Protein AF-A0AAV4F5A0-F1 (afdb_monomer_lite)

Structure (mmCIF, N/CA/C/O backbone):
data_AF-A0AAV4F5A0-F1
#
_entry.id   AF-A0AAV4F5A0-F1
#
loop_
_atom_site.group_PDB
_atom_site.id
_atom_site.type_symbol
_atom_site.label_atom_id
_atom_site.label_alt_id
_atom_site.label_comp_id
_atom_site.label_asym_id
_atom_site.label_entity_id
_atom_site.label_seq_id
_atom_site.pdbx_PDB_ins_code
_atom_site.Cartn_x
_atom_site.Cartn_y
_atom_site.Cartn_z
_atom_site.occupancy
_atom_site.B_iso_or_equiv
_atom_site.auth_seq_id
_atom_site.auth_comp_id
_atom_site.auth_asym_id
_atom_site.auth_atom_id
_atom_site.pdbx_PDB_model_num
ATOM 1 N N . MET A 1 1 ? -7.541 24.495 10.224 1.00 76.62 1 MET A N 1
ATOM 2 C CA . MET A 1 1 ? -8.624 24.347 11.228 1.00 76.62 1 MET A CA 1
ATOM 3 C C . MET A 1 1 ? -8.744 22.936 11.834 1.00 76.62 1 MET A C 1
ATOM 5 O O . MET A 1 1 ? -8.525 22.809 13.031 1.00 76.62 1 MET A O 1
ATOM 9 N N . PHE A 1 2 ? -9.014 21.869 11.061 1.00 80.38 2 PHE A N 1
ATOM 10 C CA . PHE A 1 2 ? -9.256 20.510 11.607 1.00 80.38 2 PHE A CA 1
ATOM 11 C C . PHE A 1 2 ? -8.182 19.998 12.586 1.00 80.38 2 PHE A C 1
ATOM 13 O O . PHE A 1 2 ? -8.511 19.535 13.670 1.00 80.38 2 PHE A O 1
ATOM 20 N N . ARG A 1 3 ? -6.887 20.150 12.262 1.00 81.56 3 ARG A N 1
ATOM 21 C CA . ARG A 1 3 ? -5.786 19.740 13.158 1.00 81.56 3 ARG A CA 1
ATOM 22 C C . ARG A 1 3 ? -5.799 20.459 14.515 1.00 81.56 3 ARG A C 1
ATOM 24 O O . ARG A 1 3 ? -5.423 19.855 15.513 1.00 81.56 3 ARG A O 1
ATOM 31 N N . ILE A 1 4 ? -6.214 21.727 14.550 1.00 87.31 4 ILE A N 1
ATOM 32 C CA . ILE A 1 4 ? -6.304 22.524 15.785 1.00 87.31 4 ILE A CA 1
ATOM 33 C C . ILE A 1 4 ? -7.473 22.014 16.628 1.00 87.31 4 ILE A C 1
ATOM 35 O O . ILE A 1 4 ? -7.283 21.688 17.796 1.00 87.31 4 ILE A O 1
ATOM 39 N N . LEU A 1 5 ? -8.646 21.852 16.009 1.00 89.44 5 LEU A N 1
ATOM 40 C CA . LEU A 1 5 ? -9.835 21.327 16.678 1.00 89.44 5 LEU A CA 1
ATOM 41 C C . LEU A 1 5 ? -9.598 19.911 17.215 1.00 89.44 5 LEU A C 1
ATOM 43 O O . LEU A 1 5 ? -9.890 19.637 18.373 1.00 89.44 5 LEU A O 1
ATOM 47 N N . ARG A 1 6 ? -8.947 19.041 16.437 1.00 89.31 6 ARG A N 1
ATOM 48 C CA . ARG A 1 6 ? -8.539 17.714 16.909 1.00 89.31 6 ARG A CA 1
ATOM 49 C C . ARG A 1 6 ? -7.628 17.791 18.135 1.00 89.31 6 ARG A C 1
ATOM 51 O O . ARG A 1 6 ? -7.833 17.035 19.074 1.00 89.31 6 ARG A O 1
ATOM 58 N N . ARG A 1 7 ? -6.624 18.676 18.151 1.00 92.44 7 ARG A N 1
ATOM 59 C CA . ARG A 1 7 ? -5.744 18.841 19.325 1.00 92.44 7 ARG A CA 1
ATOM 60 C C . ARG A 1 7 ? -6.533 19.270 20.561 1.00 92.44 7 ARG A C 1
ATOM 62 O O . ARG A 1 7 ? -6.295 18.712 21.623 1.00 92.44 7 ARG A O 1
ATOM 69 N N . LEU A 1 8 ? -7.474 20.202 20.411 1.00 94.88 8 LEU A N 1
ATOM 70 C CA . LEU A 1 8 ? -8.347 20.637 21.501 1.00 94.88 8 LEU A CA 1
ATOM 71 C C . LEU A 1 8 ? -9.202 19.477 22.032 1.00 94.88 8 LEU A C 1
ATOM 73 O O . LEU A 1 8 ? -9.178 19.205 23.231 1.00 94.88 8 LEU A O 1
ATOM 77 N N . VAL A 1 9 ? -9.885 18.753 21.138 1.00 94.69 9 VAL A N 1
ATOM 78 C CA . VAL A 1 9 ? -10.722 17.602 21.510 1.00 94.69 9 VAL A CA 1
ATOM 79 C C . VAL A 1 9 ? -9.894 16.524 22.204 1.00 94.69 9 VAL A C 1
ATOM 81 O O . VAL A 1 9 ? -10.298 16.045 23.255 1.00 94.69 9 VAL A O 1
ATOM 84 N N . LEU A 1 10 ? -8.700 16.200 21.698 1.00 93.94 10 LEU A N 1
ATOM 85 C CA . LEU A 1 10 ? -7.817 15.215 22.330 1.00 93.94 10 LEU A CA 1
ATOM 86 C C . LEU A 1 10 ? -7.353 15.637 23.729 1.00 93.94 10 LEU A C 1
ATOM 88 O O . LEU A 1 10 ? -7.170 14.776 24.588 1.00 93.94 10 LEU A O 1
ATOM 92 N N . THR A 1 11 ? -7.142 16.931 23.975 1.00 95.56 11 THR A N 1
ATOM 93 C CA . THR A 1 11 ? -6.794 17.433 25.313 1.00 95.56 11 THR A CA 1
ATOM 94 C C . THR A 1 11 ? -7.951 17.234 26.287 1.00 95.56 11 THR A C 1
ATOM 96 O O . THR A 1 11 ? -7.741 16.694 27.373 1.00 95.56 11 THR A O 1
ATOM 99 N N . ILE A 1 12 ? -9.173 17.590 25.880 1.00 96.50 12 ILE A N 1
ATOM 100 C CA . ILE A 1 12 ? -10.384 17.388 26.690 1.00 96.50 12 ILE A CA 1
ATOM 101 C C . ILE A 1 12 ? -10.616 15.893 26.928 1.00 96.50 12 ILE A C 1
ATOM 103 O O . ILE A 1 12 ? -10.792 15.461 28.060 1.00 96.50 12 ILE A O 1
ATOM 107 N N . GLN A 1 13 ? -10.518 15.082 25.878 1.00 95.62 13 GLN A N 1
ATOM 108 C CA . GLN A 1 13 ? -10.699 13.635 25.925 1.00 95.62 13 GLN A CA 1
ATOM 109 C C . GLN A 1 13 ? -9.713 12.959 26.881 1.00 95.62 13 GLN A C 1
ATOM 111 O O . GLN A 1 13 ? -10.121 12.108 27.663 1.00 95.62 13 GLN A O 1
ATOM 116 N N . LYS A 1 14 ? -8.435 13.364 26.885 1.00 95.81 14 LYS A N 1
ATOM 117 C CA . LYS A 1 14 ? -7.447 12.871 27.860 1.00 95.81 14 LYS A CA 1
ATOM 118 C C . LYS A 1 14 ? -7.848 13.187 29.297 1.00 95.81 14 LYS A C 1
ATOM 120 O O . LYS A 1 14 ? -7.719 12.320 30.156 1.00 95.81 14 LYS A O 1
ATOM 125 N N . PHE A 1 15 ? -8.337 14.399 29.551 1.00 97.44 15 PHE A N 1
ATOM 126 C CA . PHE A 1 15 ? -8.830 14.781 30.872 1.00 97.44 15 PHE A CA 1
ATOM 127 C C . PHE A 1 15 ? -10.047 13.934 31.271 1.00 97.44 15 PHE A C 1
ATOM 129 O O . PHE A 1 15 ? -10.030 13.288 32.318 1.00 97.44 15 PHE A O 1
ATOM 136 N N . THR A 1 16 ? -11.053 13.830 30.400 1.00 97.56 16 THR A N 1
ATOM 137 C CA . THR A 1 16 ? -12.245 13.002 30.633 1.00 97.56 16 THR A CA 1
ATOM 138 C C . THR A 1 16 ? -11.884 11.533 30.870 1.00 97.56 16 THR A C 1
ATOM 140 O O . THR A 1 16 ? -12.452 10.890 31.751 1.00 97.56 16 THR A O 1
ATOM 143 N N . TRP A 1 17 ? -10.918 10.984 30.134 1.00 97.81 17 TRP A N 1
ATOM 144 C CA . TRP A 1 17 ? -10.446 9.604 30.297 1.00 97.81 17 TRP A CA 1
ATOM 145 C C . TRP A 1 17 ? -9.642 9.374 31.570 1.00 97.81 17 TRP A C 1
ATOM 147 O O . TRP A 1 17 ? -9.691 8.277 32.127 1.00 97.81 17 TRP A O 1
ATOM 157 N N . ALA A 1 18 ? -8.915 10.384 32.044 1.00 97.38 18 ALA A N 1
ATOM 158 C CA . ALA A 1 18 ? -8.249 10.322 33.337 1.00 97.38 18 ALA A CA 1
ATOM 159 C C . ALA A 1 18 ? -9.276 10.265 34.478 1.00 97.38 18 ALA A C 1
ATOM 161 O O . ALA A 1 18 ? -9.155 9.405 35.347 1.00 97.38 18 ALA A O 1
ATOM 162 N N . VAL A 1 19 ? -10.311 11.113 34.428 1.00 98.00 19 VAL A N 1
ATOM 163 C CA . VAL A 1 19 ? -11.369 11.180 35.454 1.00 98.00 19 VAL A CA 1
ATOM 164 C C . VAL A 1 19 ? -12.262 9.934 35.446 1.00 98.00 19 VAL A C 1
ATOM 166 O O . VAL A 1 19 ? -12.563 9.388 36.500 1.00 98.00 19 VAL A O 1
ATOM 169 N N . SER A 1 20 ? -12.643 9.432 34.269 1.00 97.75 20 SER A N 1
ATOM 170 C CA . SER A 1 20 ? -13.504 8.241 34.128 1.00 97.75 20 SER A CA 1
ATOM 171 C C . SER A 1 20 ? -12.784 6.900 34.334 1.00 97.75 20 SER A C 1
ATOM 173 O O . SER A 1 20 ? -13.405 5.847 34.237 1.00 97.75 20 SER A O 1
ATOM 175 N N . GLY A 1 21 ? -11.468 6.900 34.571 1.00 97.88 21 GLY A N 1
ATOM 176 C CA . GLY A 1 21 ? -10.677 5.676 34.745 1.00 97.88 21 GLY A CA 1
ATOM 177 C C . GLY A 1 21 ? -10.313 4.940 33.446 1.00 97.88 21 GLY A C 1
ATOM 178 O O . GLY A 1 21 ? -9.521 3.998 33.487 1.00 97.88 21 GLY A O 1
ATOM 179 N N . VAL A 1 22 ? -10.788 5.394 32.281 1.00 98.06 22 VAL A N 1
ATOM 180 C CA . VAL A 1 22 ? -10.429 4.835 30.962 1.00 98.06 22 VAL A CA 1
ATOM 181 C C . VAL A 1 22 ? -8.911 4.822 30.763 1.00 98.06 22 VAL A C 1
ATOM 183 O O . VAL A 1 22 ? -8.342 3.818 30.335 1.00 98.06 22 VAL A O 1
ATOM 186 N N . GLU A 1 23 ? -8.221 5.902 31.135 1.00 97.44 23 GLU A N 1
ATOM 187 C CA . GLU A 1 23 ? -6.765 6.005 30.987 1.00 97.44 23 GLU A CA 1
ATOM 188 C C . GLU A 1 23 ? -6.002 5.049 31.922 1.00 97.44 23 GLU A C 1
ATOM 190 O O . GLU A 1 23 ? -4.864 4.676 31.634 1.00 97.44 23 GLU A O 1
ATOM 195 N N . ARG A 1 24 ? -6.603 4.631 33.045 1.00 97.81 24 ARG A N 1
ATOM 196 C CA . ARG A 1 24 ? -6.025 3.597 33.917 1.00 97.81 24 ARG A CA 1
ATOM 197 C C . ARG A 1 24 ? -6.076 2.237 33.223 1.00 97.81 24 ARG A C 1
ATOM 199 O O . ARG A 1 24 ? -5.034 1.605 33.087 1.00 97.81 24 ARG A O 1
ATOM 206 N N . ILE A 1 25 ? -7.238 1.851 32.692 1.00 97.81 25 ILE A N 1
ATOM 207 C CA . ILE A 1 25 ? -7.410 0.574 31.979 1.00 97.81 25 ILE A CA 1
ATOM 208 C C . ILE A 1 25 ? -6.498 0.510 30.746 1.00 97.81 25 ILE A C 1
ATOM 210 O O . ILE A 1 25 ? -5.840 -0.505 30.531 1.00 97.81 25 ILE A O 1
ATOM 214 N N . ARG A 1 26 ? -6.366 1.601 29.975 1.00 97.56 26 ARG A N 1
ATOM 215 C CA . ARG A 1 26 ? -5.425 1.660 28.836 1.00 97.56 26 ARG A CA 1
ATOM 216 C C . ARG A 1 26 ? -3.977 1.418 29.258 1.00 97.56 26 ARG A C 1
ATOM 218 O O . ARG A 1 26 ? -3.262 0.679 28.585 1.00 97.56 26 ARG A O 1
ATOM 225 N N . ARG A 1 27 ? -3.540 2.023 30.367 1.00 97.38 27 ARG A N 1
ATOM 226 C CA . ARG A 1 27 ? -2.187 1.823 30.910 1.00 97.38 27 ARG A CA 1
ATOM 227 C C . ARG A 1 27 ? -1.978 0.393 31.403 1.00 97.38 27 ARG A C 1
ATOM 229 O O . ARG A 1 27 ? -0.936 -0.188 31.111 1.00 97.38 27 ARG A O 1
ATOM 236 N N . ASP A 1 28 ? -2.960 -0.182 32.087 1.00 97.94 28 ASP A N 1
ATOM 237 C CA . ASP A 1 28 ? -2.895 -1.563 32.577 1.00 97.94 28 ASP A CA 1
ATOM 238 C C . ASP A 1 28 ? -2.888 -2.570 31.412 1.00 97.94 28 ASP A C 1
ATOM 240 O O . ASP A 1 28 ? -2.099 -3.516 31.409 1.00 97.94 28 ASP A O 1
ATOM 244 N N . ALA A 1 29 ? -3.678 -2.322 30.364 1.00 97.12 29 ALA A N 1
ATOM 245 C CA . ALA A 1 29 ? -3.657 -3.090 29.121 1.00 97.12 29 ALA A CA 1
ATOM 246 C C . ALA A 1 29 ? -2.312 -2.974 28.382 1.00 97.12 29 ALA A C 1
ATOM 248 O O . ALA A 1 29 ? -1.786 -3.980 27.907 1.00 97.12 29 ALA A O 1
ATOM 249 N N . ALA A 1 30 ? -1.721 -1.775 28.319 1.00 96.62 30 ALA A N 1
ATOM 250 C CA . ALA A 1 30 ? -0.406 -1.559 27.713 1.00 96.62 30 ALA A CA 1
ATOM 251 C C . ALA A 1 30 ? 0.727 -2.273 28.470 1.00 96.62 30 ALA A C 1
ATOM 253 O O . ALA A 1 30 ? 1.704 -2.689 27.853 1.00 96.62 30 ALA A O 1
ATOM 254 N N . ARG A 1 31 ? 0.575 -2.464 29.787 1.00 96.94 31 ARG A N 1
ATOM 255 C CA . ARG A 1 31 ? 1.474 -3.273 30.631 1.00 96.94 31 ARG A CA 1
ATOM 256 C C . ARG A 1 31 ? 1.193 -4.778 30.560 1.00 96.94 31 ARG A C 1
ATOM 258 O O . ARG A 1 31 ? 1.897 -5.549 31.198 1.00 96.94 31 ARG A O 1
ATOM 265 N N . GLY A 1 32 ? 0.159 -5.202 29.830 1.00 94.81 32 GLY A N 1
ATOM 266 C CA . GLY A 1 32 ? -0.244 -6.607 29.726 1.00 94.81 32 GLY A CA 1
ATOM 267 C C . GLY A 1 32 ? -1.042 -7.145 30.920 1.00 94.81 32 GLY A C 1
ATOM 268 O O . GLY A 1 32 ? -1.390 -8.322 30.920 1.00 94.81 32 GLY A O 1
ATOM 269 N N . LEU A 1 33 ? -1.393 -6.308 31.904 1.00 96.69 33 LEU A N 1
ATOM 270 C CA . LEU A 1 33 ? -2.136 -6.722 33.105 1.00 96.69 33 LEU A CA 1
ATOM 271 C C . LEU A 1 33 ? -3.608 -7.049 32.804 1.00 96.69 33 LEU A C 1
ATOM 273 O O . LEU A 1 33 ? -4.234 -7.820 33.523 1.00 96.69 33 LEU A O 1
ATOM 277 N N . GLN A 1 34 ? -4.168 -6.463 31.741 1.00 95.12 34 GLN A N 1
ATOM 278 C CA . GLN A 1 34 ? -5.590 -6.560 31.390 1.00 95.12 34 GLN A CA 1
ATOM 279 C C . GLN A 1 34 ? -5.800 -7.054 29.954 1.00 95.12 34 GLN A C 1
ATOM 281 O O . GLN A 1 34 ? -6.437 -6.392 29.137 1.00 95.12 34 GLN A O 1
ATOM 286 N N . PHE A 1 35 ? -5.277 -8.239 29.619 1.00 96.88 35 PHE A N 1
ATOM 287 C CA . PHE A 1 35 ? -5.412 -8.790 28.261 1.00 96.88 35 PHE A CA 1
ATOM 288 C C . PHE A 1 35 ? -6.877 -8.959 27.821 1.00 96.88 35 PHE A C 1
ATOM 290 O O . PHE A 1 35 ? -7.210 -8.653 26.684 1.00 96.88 35 PHE A O 1
ATOM 297 N N . LYS A 1 36 ? -7.785 -9.378 28.716 1.00 97.31 36 LYS A N 1
ATOM 298 C CA . LYS A 1 36 ? -9.222 -9.538 28.397 1.00 97.31 36 LYS A CA 1
ATOM 299 C C . LYS A 1 36 ? -9.940 -8.215 28.087 1.00 97.31 36 LYS A C 1
ATOM 301 O O . LYS A 1 36 ? -11.058 -8.246 27.587 1.00 97.31 36 LYS A O 1
ATOM 306 N N . GLN A 1 37 ? -9.322 -7.075 28.387 1.00 97.19 37 GLN A N 1
ATOM 307 C CA . GLN A 1 37 ? -9.874 -5.736 28.177 1.00 97.19 37 GLN A CA 1
ATOM 308 C C . GLN A 1 37 ? -8.921 -4.854 27.358 1.00 97.19 37 GLN A C 1
ATOM 310 O O . GLN A 1 37 ? -9.017 -3.631 27.404 1.00 97.19 37 GLN A O 1
ATOM 315 N N . SER A 1 38 ? -7.978 -5.436 26.611 1.00 98.00 38 SER A N 1
ATOM 316 C CA . SER A 1 38 ? -6.958 -4.640 25.924 1.00 98.00 38 SER A CA 1
ATOM 317 C C . SER A 1 38 ? -7.395 -4.072 24.573 1.00 98.00 38 SER A C 1
ATOM 319 O O . SER A 1 38 ? -6.693 -3.217 24.034 1.00 98.00 38 SER A O 1
ATOM 321 N N . ALA A 1 39 ? -8.555 -4.469 24.035 1.00 98.50 39 ALA A N 1
ATOM 322 C CA . ALA A 1 39 ? -9.139 -3.817 22.866 1.00 98.50 39 ALA A CA 1
ATOM 323 C C . ALA A 1 39 ? -10.021 -2.641 23.302 1.00 98.50 39 ALA A C 1
ATOM 325 O O . ALA A 1 39 ? -11.140 -2.822 23.788 1.00 98.50 39 ALA A O 1
ATOM 326 N N . HIS A 1 40 ? -9.524 -1.421 23.121 1.00 98.62 40 HIS A N 1
ATOM 327 C CA . HIS A 1 40 ? -10.267 -0.201 23.426 1.00 98.62 40 HIS A CA 1
ATOM 328 C C . HIS A 1 40 ? -11.100 0.212 22.215 1.00 98.62 40 HIS A C 1
ATOM 330 O O . HIS A 1 40 ? -10.564 0.673 21.208 1.00 98.62 40 HIS A O 1
ATOM 336 N N . VAL A 1 41 ? -12.418 0.051 22.326 1.00 98.62 41 VAL A N 1
ATOM 337 C CA . VAL A 1 41 ? -13.389 0.437 21.300 1.00 98.62 41 VAL A CA 1
ATOM 338 C C . VAL A 1 41 ? -13.794 1.890 21.501 1.00 98.62 41 VAL A C 1
ATOM 340 O O . VAL A 1 41 ? -14.178 2.310 22.599 1.00 98.62 41 VAL A O 1
ATOM 343 N N . GLN A 1 42 ? -13.719 2.652 20.420 1.00 98.50 42 GLN A N 1
ATOM 344 C CA . GLN A 1 42 ? -13.997 4.075 20.386 1.00 98.50 42 GLN A CA 1
ATOM 345 C C . GLN A 1 42 ? -15.007 4.366 19.279 1.00 98.50 42 GLN A C 1
ATOM 347 O O . GLN A 1 42 ? -14.836 3.920 18.146 1.00 98.50 42 GLN A O 1
ATOM 352 N N . GLU A 1 43 ? -16.059 5.105 19.596 1.00 98.19 43 GLU A N 1
ATOM 353 C CA . GLU A 1 43 ? -17.065 5.511 18.618 1.00 98.19 43 GLU A CA 1
ATOM 354 C C . GLU A 1 43 ? -16.560 6.709 17.817 1.00 98.19 43 GLU A C 1
ATOM 356 O O . GLU A 1 43 ? -15.939 7.614 18.377 1.00 98.19 43 GLU A O 1
ATOM 361 N N . ILE A 1 44 ? -16.784 6.715 16.504 1.00 98.00 44 ILE A N 1
ATOM 362 C CA . ILE A 1 44 ? -16.360 7.825 15.648 1.00 98.00 44 ILE A CA 1
ATOM 363 C C . ILE A 1 44 ? -17.400 8.940 15.730 1.00 98.00 44 ILE A C 1
ATOM 365 O O . ILE A 1 44 ? -18.510 8.802 15.229 1.00 98.00 44 ILE A O 1
ATOM 369 N N . PHE A 1 45 ? -17.007 10.073 16.310 1.00 96.69 45 PHE A N 1
ATOM 370 C CA . PHE A 1 45 ? -17.822 11.288 16.339 1.00 96.69 45 PHE A CA 1
ATOM 371 C C . PHE A 1 45 ? -17.649 12.109 15.058 1.00 96.69 45 PHE A C 1
ATOM 373 O O . PHE A 1 45 ? -18.605 12.654 14.514 1.00 96.69 45 PHE A O 1
ATOM 380 N N . TRP A 1 46 ? -16.415 12.194 14.550 1.00 96.44 46 TRP A N 1
ATOM 381 C CA . TRP A 1 46 ? -16.120 12.917 13.317 1.00 96.44 46 TRP A CA 1
ATOM 382 C C . TRP A 1 46 ? -14.945 12.285 12.577 1.00 96.44 46 TRP A C 1
ATOM 384 O O . TRP A 1 46 ? -13.963 11.861 13.185 1.00 96.44 46 TRP A O 1
ATOM 394 N N . LYS A 1 47 ? -15.025 12.242 11.247 1.00 96.25 47 LYS A N 1
ATOM 395 C CA . LYS A 1 47 ? -13.957 11.764 10.370 1.00 96.25 47 LYS A CA 1
ATOM 396 C C . LYS A 1 47 ? -13.579 12.838 9.361 1.00 96.25 47 LYS A C 1
ATOM 398 O O . LYS A 1 47 ? -14.447 13.497 8.794 1.00 96.25 47 LYS A O 1
ATOM 403 N N . ARG A 1 48 ? -12.280 13.003 9.110 1.00 94.81 48 ARG A N 1
ATOM 404 C CA . ARG A 1 48 ? -11.762 13.867 8.041 1.00 94.81 48 ARG A CA 1
ATOM 405 C C . ARG A 1 48 ? -10.386 13.400 7.605 1.00 94.81 48 ARG A C 1
ATOM 407 O O . ARG A 1 48 ? -9.496 13.244 8.433 1.00 94.81 48 ARG A O 1
ATOM 414 N N . LYS A 1 49 ? -10.211 13.259 6.299 1.00 91.50 49 LYS A N 1
ATOM 415 C CA . LYS A 1 49 ? -8.927 12.985 5.666 1.00 91.50 49 LYS A CA 1
ATOM 416 C C . LYS A 1 49 ? -8.414 14.245 4.969 1.00 91.50 49 LYS A C 1
ATOM 418 O O . LYS A 1 49 ? -9.199 15.142 4.664 1.00 91.50 49 LYS A O 1
ATOM 423 N N . PHE A 1 50 ? -7.097 14.368 4.800 1.00 84.12 50 PHE A N 1
ATOM 424 C CA . PHE A 1 50 ? -6.534 15.512 4.070 1.00 84.12 50 PHE A CA 1
ATOM 425 C C . PHE A 1 50 ? -6.774 15.366 2.566 1.00 84.12 50 PHE A C 1
ATOM 427 O O . PHE A 1 50 ? -7.270 16.293 1.939 1.00 84.12 50 PHE A O 1
ATOM 434 N N . LEU A 1 51 ? -6.457 14.185 2.039 1.00 85.94 51 LEU A N 1
ATOM 435 C CA . LEU A 1 51 ? -6.711 13.758 0.670 1.00 85.94 51 LEU A CA 1
ATOM 436 C C . LEU A 1 51 ? -7.225 12.323 0.733 1.00 85.94 51 LEU A C 1
ATOM 438 O O . LEU A 1 51 ? -6.747 11.544 1.564 1.00 85.94 51 LEU A O 1
ATOM 442 N N . ASP A 1 52 ? -8.143 11.946 -0.149 1.00 87.88 52 ASP A N 1
ATOM 443 C CA . ASP A 1 52 ? -8.724 10.599 -0.120 1.00 87.88 52 ASP A CA 1
ATOM 444 C C . ASP A 1 52 ? -7.678 9.506 -0.321 1.00 87.88 52 ASP A C 1
ATOM 446 O O . ASP A 1 52 ? -7.806 8.430 0.261 1.00 87.88 52 ASP A O 1
ATOM 450 N N . HIS A 1 53 ? -6.592 9.804 -1.038 1.00 88.25 53 HIS A N 1
ATOM 451 C CA . HIS A 1 53 ? -5.466 8.899 -1.261 1.00 88.25 53 HIS A CA 1
ATOM 452 C C . HIS A 1 53 ? -4.399 8.917 -0.155 1.00 88.25 53 HIS A C 1
ATOM 454 O O . HIS A 1 53 ? -3.446 8.142 -0.229 1.00 88.25 53 HIS A O 1
ATOM 460 N N . SER A 1 54 ? -4.523 9.765 0.876 1.00 91.62 54 SER A N 1
ATOM 461 C CA . SER A 1 54 ? -3.512 9.815 1.938 1.00 91.62 54 SER A CA 1
ATOM 462 C C . SER A 1 54 ? -3.428 8.477 2.679 1.00 91.62 54 SER A C 1
ATOM 464 O O . SER A 1 54 ? -4.417 7.751 2.796 1.00 91.62 54 SER A O 1
ATOM 466 N N . VAL A 1 55 ? -2.259 8.163 3.226 1.00 95.38 55 VAL A N 1
ATOM 467 C CA . VAL A 1 55 ? -2.083 6.959 4.050 1.00 95.38 55 VAL A CA 1
ATOM 468 C C . VAL A 1 55 ? -2.999 7.035 5.276 1.00 95.38 55 VAL A C 1
ATOM 470 O O . VAL A 1 55 ? -3.238 8.121 5.822 1.00 95.38 55 VAL A O 1
ATOM 473 N N . ALA A 1 56 ? -3.559 5.896 5.674 1.00 96.81 56 ALA A N 1
ATOM 474 C CA . ALA A 1 56 ? -4.361 5.749 6.877 1.00 96.81 56 ALA A CA 1
ATOM 475 C C . ALA A 1 56 ? -3.599 6.244 8.111 1.00 96.81 56 ALA A C 1
ATOM 477 O O . ALA A 1 56 ? -2.454 5.874 8.354 1.00 96.81 56 ALA A O 1
ATOM 478 N N . ASP A 1 57 ? -4.255 7.071 8.919 1.00 96.38 57 ASP A N 1
ATOM 479 C CA . ASP A 1 57 ? -3.674 7.632 10.131 1.00 96.38 57 ASP A CA 1
ATOM 480 C C . ASP A 1 57 ? -4.752 7.740 11.212 1.00 96.38 57 ASP A C 1
ATOM 482 O O . ASP A 1 57 ? -5.932 7.962 10.926 1.00 96.38 57 ASP A O 1
ATOM 486 N N . THR A 1 58 ? -4.354 7.613 12.478 1.00 96.38 58 THR A N 1
ATOM 487 C CA . THR A 1 58 ? -5.271 7.790 13.621 1.00 96.38 58 THR A CA 1
ATOM 488 C C . THR A 1 58 ? -5.870 9.192 13.698 1.00 96.38 58 THR A C 1
ATOM 490 O O . THR A 1 58 ? -6.875 9.415 14.372 1.00 96.38 58 THR A O 1
ATOM 493 N N . SER A 1 59 ? -5.263 10.168 13.024 1.00 95.56 59 SER A N 1
ATOM 494 C CA . SER A 1 59 ? -5.780 11.524 12.898 1.00 95.56 59 SER A CA 1
ATOM 495 C C . SER A 1 59 ? -6.926 11.684 11.922 1.00 95.56 59 SER A C 1
ATOM 497 O O . SER A 1 59 ? -7.564 12.736 11.944 1.00 95.56 59 SER A O 1
ATOM 499 N N . ASN A 1 60 ? -7.264 10.630 11.179 1.00 96.25 60 ASN A N 1
ATOM 500 C CA . ASN A 1 60 ? -8.427 10.618 10.302 1.00 96.25 60 ASN A CA 1
ATOM 501 C C . ASN A 1 60 ? -9.749 10.608 11.090 1.00 96.25 60 ASN A C 1
ATOM 503 O O . ASN A 1 60 ? -10.798 10.905 10.516 1.00 96.25 60 ASN A O 1
ATOM 507 N N . PHE A 1 61 ? -9.699 10.310 12.395 1.00 97.19 61 PHE A N 1
ATOM 508 C CA . PHE A 1 61 ? -10.860 10.208 13.272 1.00 97.19 61 PHE A CA 1
ATOM 509 C C . PHE A 1 61 ? -10.726 11.090 14.523 1.00 97.19 61 PHE A C 1
ATOM 511 O O . PHE A 1 61 ? -9.639 11.298 15.076 1.00 97.19 61 PHE A O 1
ATOM 518 N N . ILE A 1 62 ? -11.871 11.589 14.973 1.00 96.31 62 ILE A N 1
ATOM 519 C CA . ILE A 1 62 ? -12.130 12.114 16.309 1.00 96.31 62 ILE A CA 1
ATOM 520 C C . ILE A 1 62 ? -13.155 11.174 16.932 1.00 96.31 62 ILE A C 1
ATOM 522 O O . ILE A 1 62 ? -14.212 10.923 16.348 1.00 96.31 62 ILE A O 1
ATOM 526 N N . THR A 1 63 ? -12.815 10.637 18.095 1.00 97.62 63 THR A N 1
ATOM 527 C CA . THR A 1 63 ? -13.518 9.506 18.692 1.00 97.62 63 THR A CA 1
ATOM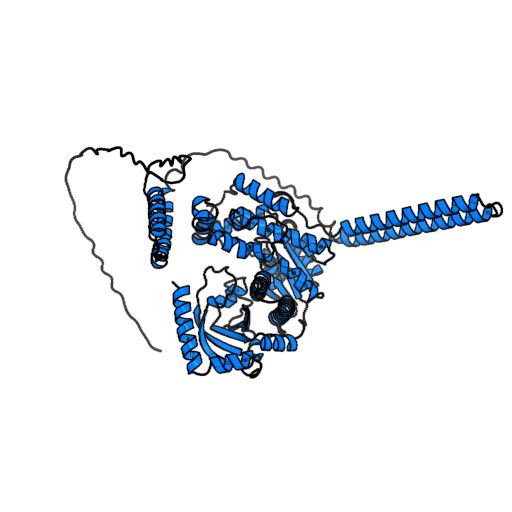 528 C C . THR A 1 63 ? -13.881 9.764 20.149 1.00 97.62 63 THR A C 1
ATOM 530 O O . THR A 1 63 ? -13.266 10.595 20.817 1.00 97.62 63 THR A O 1
ATOM 533 N N . THR A 1 64 ? -14.851 9.017 20.663 1.00 97.44 64 THR A N 1
ATOM 534 C CA . THR A 1 64 ? -15.222 8.971 22.084 1.00 97.44 64 THR A CA 1
ATOM 535 C C . THR A 1 64 ? -15.053 7.549 22.617 1.00 97.44 64 THR A C 1
ATOM 537 O O . THR A 1 64 ? -15.073 6.580 21.861 1.00 97.44 64 THR A O 1
ATOM 540 N N . HIS A 1 65 ? -14.812 7.388 23.923 1.00 98.06 65 HIS A N 1
ATOM 541 C CA . HIS A 1 65 ? -14.719 6.046 24.509 1.00 98.06 65 HIS A CA 1
ATOM 542 C C . HIS A 1 65 ? -16.091 5.366 24.468 1.00 98.06 65 HIS A C 1
ATOM 544 O O . HIS A 1 65 ? -17.073 5.971 24.889 1.00 98.06 65 HIS A O 1
ATOM 550 N N . LYS A 1 66 ? -16.131 4.112 24.002 1.00 98.31 66 LYS A N 1
ATOM 551 C CA . LYS A 1 66 ? -17.346 3.292 23.972 1.00 98.31 66 LYS A CA 1
ATOM 552 C C . LYS A 1 66 ? -17.286 2.157 24.987 1.00 98.31 66 LYS A C 1
ATOM 554 O O . LYS A 1 66 ? -18.172 2.038 25.821 1.00 98.31 66 LYS A O 1
ATOM 559 N N . ALA A 1 67 ? -16.256 1.313 24.900 1.00 98.50 67 ALA A N 1
ATOM 560 C CA . ALA A 1 67 ? -16.058 0.186 25.812 1.00 98.50 67 ALA A CA 1
ATOM 561 C C . ALA A 1 67 ? -14.639 -0.392 25.698 1.00 98.50 67 ALA A C 1
ATOM 563 O O . ALA A 1 67 ? -13.928 -0.145 24.721 1.00 98.50 67 ALA A O 1
ATOM 564 N N . PHE A 1 68 ? -14.256 -1.234 26.657 1.00 98.56 68 PHE A N 1
ATOM 565 C CA . PHE A 1 68 ? -13.164 -2.195 26.489 1.00 98.56 68 PHE A CA 1
ATOM 566 C C . PHE A 1 68 ? -13.740 -3.575 26.177 1.00 98.56 68 PHE A C 1
ATOM 568 O O . PHE A 1 68 ? -14.708 -4.004 26.804 1.00 98.56 68 PHE A O 1
ATOM 575 N N . ARG A 1 69 ? -13.159 -4.268 25.199 1.00 98.50 69 ARG A N 1
ATOM 576 C CA . ARG A 1 69 ? -13.566 -5.612 24.775 1.00 98.50 69 ARG A CA 1
ATOM 577 C C . ARG A 1 69 ? -12.378 -6.581 24.834 1.00 98.50 69 ARG A C 1
ATOM 579 O O . ARG A 1 69 ? -11.222 -6.142 24.834 1.00 98.50 69 ARG A O 1
ATOM 586 N N . PRO A 1 70 ? -12.643 -7.897 24.819 1.00 98.38 70 PRO A N 1
ATOM 587 C CA . PRO A 1 70 ? -11.615 -8.886 24.541 1.00 98.38 70 PRO A CA 1
ATOM 588 C C . PRO A 1 70 ? -10.970 -8.657 23.168 1.00 98.38 70 PRO A C 1
ATOM 590 O O . PRO A 1 70 ? -11.678 -8.311 22.217 1.00 98.38 70 PRO A O 1
ATOM 593 N N . PRO A 1 71 ? -9.656 -8.896 23.016 1.00 98.25 71 PRO A N 1
ATOM 594 C CA . PRO A 1 71 ? -8.961 -8.765 21.738 1.00 98.25 71 PRO A CA 1
ATOM 595 C C . PRO A 1 71 ? -9.541 -9.620 20.617 1.00 98.25 71 PRO A C 1
ATOM 597 O O . PRO A 1 71 ? -9.462 -9.222 19.462 1.00 98.25 71 PRO A O 1
ATOM 600 N N . SER A 1 72 ? -10.205 -10.732 20.945 1.00 97.88 72 SER A N 1
ATOM 601 C CA . SER A 1 72 ? -10.905 -11.579 19.975 1.00 97.88 72 SER A CA 1
ATOM 602 C C . SER A 1 72 ? -11.999 -10.849 19.187 1.00 97.88 72 SER A C 1
ATOM 604 O O . SER A 1 72 ? -12.405 -11.332 18.133 1.00 97.88 72 SER A O 1
ATOM 606 N N . CYS A 1 73 ? -12.442 -9.661 19.620 1.00 98.19 73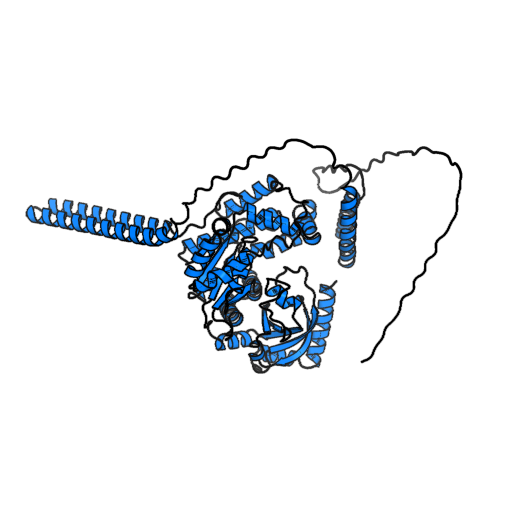 CYS A N 1
ATOM 607 C CA . CYS A 1 73 ? -13.393 -8.860 18.850 1.00 98.19 73 CYS A CA 1
ATOM 608 C C . CYS A 1 73 ? -12.868 -8.454 17.460 1.00 98.19 73 CYS A C 1
ATOM 610 O O . CYS A 1 73 ? -13.679 -8.187 16.574 1.00 98.19 73 CYS A O 1
ATOM 612 N N . ILE A 1 74 ? -11.546 -8.472 17.228 1.00 98.00 74 ILE A N 1
ATOM 613 C CA . ILE A 1 74 ? -10.968 -8.183 15.907 1.00 98.00 74 ILE A CA 1
ATOM 614 C C . ILE A 1 74 ? -11.156 -9.314 14.891 1.00 98.00 74 ILE A C 1
ATOM 616 O O . ILE A 1 74 ? -10.919 -9.096 13.704 1.00 98.00 74 ILE A O 1
ATOM 620 N N . PHE A 1 75 ? -11.566 -10.513 15.318 1.00 97.56 75 PHE A N 1
ATOM 621 C CA . PHE A 1 75 ? -11.826 -11.636 14.410 1.00 97.56 75 PHE A CA 1
ATOM 622 C C . PHE A 1 75 ? -13.157 -11.529 13.682 1.00 97.56 75 PHE A C 1
ATOM 624 O O . PHE A 1 75 ? -13.393 -12.272 12.736 1.00 97.56 75 PHE A O 1
ATOM 631 N N . LYS A 1 76 ? -13.998 -10.562 14.057 1.00 97.00 76 LYS A N 1
ATOM 632 C CA . LYS A 1 76 ? -15.217 -10.288 13.311 1.00 97.00 76 LYS A CA 1
ATOM 633 C C . LYS A 1 76 ? -14.908 -9.948 11.837 1.00 97.00 76 LYS A C 1
ATOM 635 O O . LYS A 1 76 ? -13.892 -9.294 11.558 1.00 97.00 76 LYS A O 1
ATOM 640 N N . PRO A 1 77 ? -15.782 -10.339 10.893 1.00 96.06 77 PRO A N 1
ATOM 641 C CA . PRO A 1 77 ? -15.553 -10.111 9.468 1.00 96.06 77 PRO A CA 1
ATOM 642 C C . PRO A 1 77 ? -15.643 -8.631 9.070 1.00 96.06 77 PRO A C 1
ATOM 644 O O . PRO A 1 77 ? -14.992 -8.211 8.119 1.00 96.06 77 PRO A O 1
ATOM 647 N N . ASN A 1 78 ? -16.400 -7.827 9.820 1.00 97.00 78 ASN A N 1
ATOM 648 C CA . ASN A 1 78 ? -16.552 -6.382 9.628 1.00 97.00 78 ASN A CA 1
ATOM 649 C C . ASN A 1 78 ? -15.461 -5.547 10.334 1.00 97.00 78 ASN A C 1
ATOM 651 O O . ASN A 1 78 ? -15.533 -4.314 10.316 1.00 97.00 78 ASN A O 1
ATOM 655 N N . VAL A 1 79 ? -14.466 -6.194 10.960 1.00 98.00 79 VAL A N 1
ATOM 656 C CA . VAL A 1 79 ? -13.321 -5.537 11.609 1.00 98.00 79 VAL A CA 1
ATOM 657 C C . VAL A 1 79 ? -12.045 -5.805 10.819 1.00 98.00 79 VAL A C 1
ATOM 659 O O . VAL A 1 79 ? -11.673 -6.954 10.573 1.00 98.00 79 VAL A O 1
ATOM 662 N N . SER A 1 80 ? -11.331 -4.742 10.456 1.00 98.19 80 SER A N 1
ATOM 663 C CA . SER A 1 80 ? -10.113 -4.834 9.644 1.00 98.19 80 SER A CA 1
ATOM 664 C C . SER A 1 80 ? -8.992 -3.947 10.187 1.00 98.19 80 SER A C 1
ATOM 666 O O . SER A 1 80 ? -9.246 -2.908 10.799 1.00 98.19 80 SER A O 1
ATOM 668 N N . LEU A 1 81 ? -7.742 -4.380 9.993 1.00 98.62 81 LEU A N 1
ATOM 669 C CA . LEU A 1 81 ? -6.555 -3.642 10.428 1.00 98.62 81 LEU A CA 1
ATOM 670 C C . LEU A 1 81 ? -6.348 -2.419 9.526 1.00 98.62 81 LEU A C 1
ATOM 672 O O . LEU A 1 81 ? -6.209 -2.561 8.313 1.00 98.62 81 LEU A O 1
ATOM 676 N N . TYR A 1 82 ? -6.343 -1.229 10.121 1.00 98.56 82 TYR A N 1
ATOM 677 C CA . TYR A 1 82 ? -6.337 0.050 9.412 1.00 98.56 82 TYR A CA 1
ATOM 678 C C . TYR A 1 82 ? -4.939 0.665 9.341 1.00 98.56 82 TYR A C 1
ATOM 680 O O . TYR A 1 82 ? -4.442 0.950 8.254 1.00 98.56 82 TYR A O 1
ATOM 688 N N . CYS A 1 83 ? -4.279 0.850 10.488 1.00 98.44 83 CYS A N 1
ATOM 689 C CA . CYS A 1 83 ? -2.918 1.380 10.540 1.00 98.44 83 CYS A CA 1
ATOM 690 C C . CYS A 1 83 ? -2.149 0.937 11.792 1.00 98.44 83 CYS A C 1
ATOM 692 O O . CYS A 1 83 ? -2.721 0.402 12.745 1.00 98.44 83 CYS A O 1
ATOM 694 N N . MET A 1 84 ? -0.838 1.184 11.784 1.00 98.38 84 MET A N 1
ATOM 695 C CA . MET A 1 84 ? 0.058 0.948 12.913 1.00 98.38 84 MET A CA 1
ATOM 696 C C . MET A 1 84 ? 0.560 2.271 13.489 1.00 98.38 84 MET A C 1
ATOM 698 O O . MET A 1 84 ? 0.881 3.211 12.762 1.00 98.38 84 MET A O 1
ATOM 702 N N . THR A 1 85 ? 0.668 2.333 14.813 1.00 98.06 85 THR A N 1
ATOM 703 C CA . THR A 1 85 ? 1.367 3.410 15.524 1.00 98.06 85 THR A CA 1
ATOM 704 C C . THR A 1 85 ? 2.544 2.831 16.300 1.00 98.06 85 THR A C 1
ATOM 706 O O . THR A 1 85 ? 2.664 1.618 16.452 1.00 98.06 85 THR A O 1
ATOM 709 N N . ARG A 1 86 ? 3.382 3.696 16.881 1.00 97.75 86 ARG A N 1
ATOM 710 C CA . ARG A 1 86 ? 4.481 3.266 17.758 1.00 97.75 86 ARG A CA 1
ATOM 711 C C . ARG A 1 86 ? 4.023 2.443 18.977 1.00 97.75 86 ARG A C 1
ATOM 713 O O . ARG A 1 86 ? 4.839 1.777 19.593 1.00 97.75 86 ARG A O 1
ATOM 720 N N . ARG A 1 87 ? 2.758 2.546 19.400 1.00 98.06 87 ARG A N 1
ATOM 721 C CA . ARG A 1 87 ? 2.289 1.960 20.674 1.00 98.06 87 ARG A CA 1
ATOM 722 C C . ARG A 1 87 ? 1.107 1.014 20.537 1.00 98.06 87 ARG A C 1
ATOM 724 O O . ARG A 1 87 ? 0.857 0.213 21.437 1.00 98.06 87 ARG A O 1
ATOM 731 N N . GLU A 1 88 ? 0.362 1.132 19.451 1.00 98.31 88 GLU A N 1
ATOM 732 C CA . GLU A 1 88 ? -0.927 0.475 19.283 1.00 98.31 88 GLU A CA 1
ATOM 733 C C . GLU A 1 88 ? -1.132 0.083 17.816 1.00 98.31 88 GLU A C 1
ATOM 735 O O . GLU A 1 88 ? -0.773 0.839 16.904 1.00 98.31 88 GLU A O 1
ATOM 740 N N . ALA A 1 89 ? -1.754 -1.073 17.607 1.00 98.56 89 ALA A N 1
ATOM 741 C CA . ALA A 1 89 ? -2.389 -1.449 16.354 1.00 98.56 89 ALA A CA 1
ATOM 742 C C . ALA A 1 89 ? -3.807 -0.871 16.320 1.00 98.56 89 ALA A C 1
ATOM 744 O O . ALA A 1 89 ? -4.509 -0.860 17.338 1.00 98.56 89 ALA A O 1
ATOM 745 N N . VAL A 1 90 ? -4.228 -0.383 15.157 1.00 98.75 90 VAL A N 1
ATOM 746 C CA . VAL A 1 90 ? -5.497 0.330 14.998 1.00 98.75 90 VAL A CA 1
ATOM 747 C C . VAL A 1 90 ? -6.343 -0.385 13.966 1.00 98.75 90 VAL A C 1
ATOM 749 O O . VAL A 1 90 ? -5.941 -0.542 12.815 1.00 98.75 90 VAL A O 1
ATOM 752 N N . PHE A 1 91 ? -7.534 -0.793 14.378 1.00 98.75 91 PHE A N 1
ATOM 753 C CA . PHE A 1 91 ? -8.535 -1.431 13.539 1.00 98.75 91 PHE A CA 1
ATOM 754 C C . PHE A 1 91 ? -9.730 -0.499 13.368 1.00 98.75 91 PHE A C 1
ATOM 756 O O . PHE A 1 91 ? -9.987 0.368 14.207 1.00 98.75 91 PHE A O 1
ATOM 763 N N . VAL A 1 92 ? -10.488 -0.715 12.302 1.00 98.62 92 VAL A N 1
ATOM 764 C CA . VAL A 1 92 ? -11.805 -0.105 12.124 1.00 98.62 92 VAL A CA 1
ATOM 765 C C . VAL A 1 92 ? -12.873 -1.187 12.098 1.00 98.62 92 VAL A C 1
ATOM 767 O O . VAL A 1 92 ? -12.684 -2.245 11.496 1.00 98.62 92 VAL A O 1
ATOM 770 N N . GLU A 1 93 ? -13.985 -0.918 12.770 1.00 98.44 93 GLU A N 1
ATOM 771 C CA . GLU A 1 93 ? -15.216 -1.702 12.702 1.00 98.44 93 GLU A CA 1
ATOM 772 C C . GLU A 1 93 ? -16.177 -0.975 11.759 1.00 98.44 93 GLU A C 1
ATOM 774 O O . GLU A 1 93 ? -16.410 0.228 11.910 1.00 98.44 93 GLU A O 1
ATOM 779 N N . THR A 1 94 ? -16.709 -1.700 10.782 1.00 97.88 94 THR A N 1
ATOM 780 C CA . THR A 1 94 ? -17.754 -1.243 9.852 1.00 97.88 94 THR A CA 1
ATOM 781 C C . THR A 1 94 ? -19.108 -1.835 10.262 1.00 97.88 94 THR A C 1
ATOM 783 O O . THR A 1 94 ? -19.174 -2.631 11.201 1.00 97.88 94 THR A O 1
ATOM 786 N N . LYS A 1 95 ? -20.213 -1.445 9.618 1.00 97.38 95 LYS A N 1
ATOM 787 C CA . LYS A 1 95 ? -21.513 -2.097 9.867 1.00 97.38 95 LYS A CA 1
ATOM 788 C C . LYS A 1 95 ? -21.456 -3.561 9.414 1.00 97.38 95 LYS A C 1
ATOM 790 O O . LYS A 1 95 ? -20.786 -3.868 8.439 1.00 97.38 95 LYS A O 1
ATOM 795 N N . GLU A 1 96 ? -22.171 -4.459 10.088 1.00 96.12 96 GLU A N 1
ATOM 796 C CA . GLU A 1 96 ? -22.142 -5.899 9.761 1.00 96.12 96 GLU A CA 1
ATOM 797 C C . GLU A 1 96 ? -22.701 -6.218 8.362 1.00 96.12 96 GLU A C 1
ATOM 799 O O . GLU A 1 96 ? -22.300 -7.206 7.756 1.00 96.12 96 GLU A O 1
ATOM 804 N N . SER A 1 97 ? -23.564 -5.351 7.821 1.00 95.31 97 SER A N 1
ATOM 805 C CA . SER A 1 97 ? -24.082 -5.437 6.450 1.00 95.31 97 SER A CA 1
ATOM 806 C C . SER A 1 97 ? -23.071 -5.030 5.371 1.00 95.31 97 SER A C 1
ATOM 808 O O . SER A 1 97 ? -23.320 -5.250 4.191 1.00 95.31 97 SER A O 1
ATOM 810 N N . GLU A 1 98 ? -21.961 -4.394 5.750 1.00 94.75 98 GLU A N 1
ATOM 811 C CA . GLU A 1 98 ? -20.978 -3.836 4.823 1.00 94.75 98 GLU A CA 1
ATOM 812 C C . GLU A 1 98 ? -19.782 -4.779 4.685 1.00 94.75 98 GLU A C 1
ATOM 814 O O . GLU A 1 98 ? -19.191 -5.221 5.674 1.00 94.75 98 GLU A O 1
ATOM 819 N N . ASN A 1 99 ? -19.366 -5.049 3.449 1.00 93.38 99 ASN A N 1
ATOM 820 C CA . ASN A 1 99 ? -18.133 -5.779 3.191 1.00 93.38 99 ASN A CA 1
ATOM 821 C C . ASN A 1 99 ? -17.000 -4.796 2.880 1.00 93.38 99 ASN A C 1
ATOM 823 O O . ASN A 1 99 ? -16.858 -4.324 1.755 1.00 93.38 99 ASN A O 1
ATOM 827 N N . VAL A 1 100 ? -16.137 -4.535 3.865 1.00 94.12 100 VAL A N 1
ATOM 828 C CA . VAL A 1 100 ? -14.992 -3.620 3.701 1.00 94.12 100 VAL A CA 1
ATOM 829 C C . VAL A 1 100 ? -14.024 -4.046 2.581 1.00 94.12 100 VAL A C 1
ATOM 831 O O . VAL A 1 100 ? -13.327 -3.205 2.010 1.00 94.12 100 VAL A O 1
ATOM 834 N N . TYR A 1 101 ? -14.004 -5.337 2.236 1.00 93.69 101 TYR A N 1
ATOM 835 C CA . TYR A 1 101 ? -13.151 -5.916 1.195 1.00 93.69 101 TYR A CA 1
ATOM 836 C C . TYR A 1 101 ? -13.800 -5.905 -0.198 1.00 93.69 101 TYR A C 1
ATOM 838 O O . TYR A 1 101 ? -13.112 -6.111 -1.195 1.00 93.69 101 TYR A O 1
ATOM 846 N N . ARG A 1 102 ? -15.115 -5.665 -0.284 1.00 87.38 102 ARG A N 1
ATOM 847 C CA . ARG A 1 102 ? -15.881 -5.579 -1.536 1.00 87.38 102 ARG A CA 1
ATOM 848 C C . ARG A 1 102 ? -16.853 -4.404 -1.450 1.00 87.38 102 ARG A C 1
ATOM 850 O O . ARG A 1 102 ? -18.020 -4.594 -1.122 1.00 87.38 102 ARG A O 1
ATOM 857 N N . SER A 1 103 ? -16.368 -3.198 -1.738 1.00 77.69 103 SER A N 1
ATOM 858 C CA . SER A 1 103 ? -17.231 -2.021 -1.870 1.00 77.69 103 SER A CA 1
ATOM 859 C C . SER A 1 103 ? -17.514 -1.732 -3.337 1.00 77.69 103 SER A C 1
ATOM 861 O O . SER A 1 103 ? -16.629 -1.854 -4.181 1.00 77.69 103 SER A O 1
ATOM 863 N N . GLN A 1 104 ? -18.742 -1.303 -3.623 1.00 76.44 104 GLN A N 1
ATOM 864 C CA . GLN A 1 104 ? -19.114 -0.755 -4.929 1.00 76.44 104 GLN A CA 1
ATOM 865 C C . GLN A 1 104 ? -18.467 0.618 -5.172 1.00 76.44 104 GLN A C 1
ATOM 867 O O . GLN A 1 104 ? -18.272 1.011 -6.317 1.00 76.44 104 GLN A O 1
ATOM 872 N N . ASN A 1 105 ? -18.110 1.334 -4.098 1.00 74.44 105 ASN A N 1
ATOM 873 C CA . ASN A 1 105 ? -17.733 2.746 -4.163 1.00 74.44 105 ASN A CA 1
ATOM 874 C C . ASN A 1 105 ? -16.220 2.975 -4.264 1.00 74.44 105 ASN A C 1
ATOM 876 O O . ASN A 1 105 ? -15.794 4.031 -4.723 1.00 74.44 105 ASN A O 1
ATOM 880 N N . SER A 1 106 ? -15.391 2.027 -3.815 1.00 83.56 106 SER A N 1
ATOM 881 C CA . SER A 1 106 ? -13.939 2.133 -3.954 1.00 83.56 106 SER A CA 1
ATOM 882 C C . SER A 1 106 ? -13.244 0.778 -4.039 1.00 83.56 106 SER A C 1
ATOM 884 O O . SER A 1 106 ? -13.579 -0.195 -3.357 1.00 83.56 106 SER A O 1
ATOM 886 N N . TRP A 1 107 ? -12.206 0.762 -4.872 1.00 88.19 107 TRP A N 1
ATOM 887 C CA . TRP A 1 107 ? -11.334 -0.379 -5.123 1.00 88.19 107 TRP A CA 1
ATOM 888 C C . TRP A 1 107 ? -10.188 -0.505 -4.123 1.00 88.19 107 TRP A C 1
ATOM 890 O O . TRP A 1 107 ? -9.425 -1.463 -4.205 1.00 88.19 107 TRP A O 1
ATOM 900 N N . PHE A 1 108 ? -10.033 0.443 -3.196 1.00 94.69 108 PHE A N 1
ATOM 901 C CA . PHE A 1 108 ? -8.925 0.452 -2.247 1.00 94.69 108 PHE A CA 1
ATOM 902 C C . PHE A 1 108 ? -9.406 0.190 -0.821 1.00 94.69 108 PHE A C 1
ATOM 904 O O . PHE A 1 108 ? -10.303 0.868 -0.312 1.00 94.69 108 PHE A O 1
ATOM 911 N N . LEU A 1 109 ? -8.754 -0.752 -0.133 1.00 96.56 109 LEU A N 1
ATOM 912 C CA . LEU A 1 109 ? -9.155 -1.194 1.200 1.00 96.56 109 LEU A CA 1
ATOM 913 C C . LEU A 1 109 ? -9.153 -0.032 2.191 1.00 96.56 109 LEU A C 1
ATOM 915 O O . LEU A 1 109 ? -10.123 0.160 2.914 1.00 96.56 109 LEU A O 1
ATOM 919 N N . TYR A 1 110 ? -8.099 0.784 2.186 1.00 96.06 110 TYR A N 1
ATOM 920 C CA . TYR A 1 110 ? -7.962 1.907 3.114 1.00 96.06 110 TYR A CA 1
ATOM 921 C C . TYR A 1 110 ? -9.039 2.992 2.925 1.00 96.06 110 TYR A C 1
ATOM 923 O O . TYR A 1 110 ? -9.396 3.681 3.885 1.00 96.06 110 TYR A O 1
ATOM 931 N N . GLN A 1 111 ? -9.572 3.156 1.707 1.00 95.69 111 GLN A N 1
ATOM 932 C CA . GLN A 1 111 ? -10.687 4.069 1.444 1.00 95.69 111 GLN A CA 1
ATOM 933 C C . GLN A 1 111 ? -11.983 3.476 1.989 1.00 95.69 111 GLN A C 1
ATOM 935 O O . GLN A 1 111 ? -12.671 4.144 2.759 1.00 95.69 111 GLN A O 1
ATOM 940 N N . ASN A 1 112 ? -12.268 2.206 1.692 1.00 96.38 112 ASN A N 1
ATOM 941 C CA . ASN A 1 112 ? -13.445 1.510 2.220 1.00 96.38 112 ASN A CA 1
ATOM 942 C C . ASN A 1 112 ? -13.455 1.500 3.750 1.00 96.38 112 ASN A C 1
ATOM 944 O O . ASN A 1 112 ? -14.457 1.839 4.378 1.00 96.38 112 ASN A O 1
ATOM 948 N N . GLN A 1 113 ? -12.305 1.205 4.352 1.00 97.50 113 GLN A N 1
ATOM 949 C CA . GLN A 1 113 ? -12.090 1.296 5.788 1.00 97.50 113 GLN A CA 1
ATOM 950 C C . GLN A 1 113 ? -12.455 2.682 6.323 1.00 97.50 113 GLN A C 1
ATOM 952 O O . GLN A 1 113 ? -13.228 2.782 7.267 1.00 97.50 113 GLN A O 1
ATOM 957 N N . TYR A 1 114 ? -11.955 3.758 5.715 1.00 97.50 114 TYR A N 1
ATOM 958 C CA . TYR A 1 114 ? -12.251 5.122 6.153 1.00 97.50 114 TYR A CA 1
ATOM 959 C C . TYR A 1 114 ? -13.730 5.517 5.969 1.00 97.50 114 TYR A C 1
ATOM 961 O O . TYR A 1 114 ? -14.340 6.097 6.875 1.00 97.50 114 TYR A O 1
ATOM 969 N N . HIS A 1 115 ? -14.325 5.212 4.813 1.00 96.50 115 HIS A N 1
ATOM 970 C CA . HIS A 1 115 ? -15.690 5.627 4.489 1.00 96.50 115 HIS A CA 1
ATOM 971 C C . HIS A 1 115 ? -16.743 4.858 5.291 1.00 96.50 115 HIS A C 1
ATOM 973 O O . HIS A 1 115 ? -17.696 5.487 5.756 1.00 96.50 115 HIS A O 1
ATOM 979 N N . HIS A 1 116 ? -16.553 3.560 5.530 1.00 96.94 116 HIS A N 1
ATOM 980 C CA . HIS A 1 116 ? -17.534 2.717 6.223 1.00 96.94 116 HIS A CA 1
ATOM 981 C C . HIS A 1 116 ? -17.260 2.540 7.728 1.00 96.94 116 HIS A C 1
ATOM 983 O O . HIS A 1 116 ? -18.065 1.910 8.417 1.00 96.94 116 HIS A O 1
ATOM 989 N N . ALA A 1 117 ? -16.158 3.083 8.265 1.00 98.00 117 ALA A N 1
ATOM 990 C CA . ALA A 1 117 ? -15.850 2.977 9.691 1.00 98.00 117 ALA A CA 1
ATOM 991 C C . ALA A 1 117 ? -16.929 3.631 10.568 1.00 98.00 117 ALA A C 1
ATOM 993 O O . ALA A 1 117 ? -17.283 4.800 10.380 1.00 98.00 117 ALA A O 1
ATOM 994 N N . VAL A 1 118 ? -17.386 2.877 11.571 1.00 98.31 118 VAL A N 1
ATOM 995 C CA . VAL A 1 118 ? -18.291 3.331 12.639 1.00 98.31 118 VAL A CA 1
ATOM 996 C C . VAL A 1 118 ? -17.596 3.376 14.000 1.00 98.31 118 VAL A C 1
ATOM 998 O O . VAL A 1 118 ? -17.827 4.301 14.776 1.00 98.31 118 VAL A O 1
ATOM 1001 N N . ASN A 1 119 ? -16.687 2.433 14.272 1.00 98.62 119 ASN A N 1
ATOM 1002 C CA . ASN A 1 119 ? -15.848 2.449 15.469 1.00 98.62 119 ASN A CA 1
ATOM 1003 C C . ASN A 1 119 ? -14.368 2.295 15.089 1.00 98.62 119 ASN A C 1
ATOM 1005 O O . ASN A 1 119 ? -14.022 1.643 14.103 1.00 98.62 119 ASN A O 1
ATOM 1009 N N . VAL A 1 120 ? -13.493 2.860 15.915 1.00 98.56 120 VAL A N 1
ATOM 1010 C CA . VAL A 1 120 ? -12.051 2.598 15.913 1.00 98.56 120 VAL A CA 1
ATOM 1011 C C . VAL A 1 120 ? -11.737 1.693 17.095 1.00 98.56 120 VAL A C 1
ATOM 1013 O O . VAL A 1 120 ? -12.194 1.944 18.208 1.00 98.56 120 VAL A O 1
ATOM 1016 N N . ILE A 1 121 ? -10.941 0.654 16.875 1.00 98.75 121 ILE A N 1
ATOM 1017 C CA . ILE A 1 121 ? -10.474 -0.239 17.934 1.00 98.75 121 ILE A CA 1
ATOM 1018 C C . ILE A 1 121 ? -8.959 -0.095 18.025 1.00 98.75 121 ILE A C 1
ATOM 1020 O O . ILE A 1 121 ? -8.241 -0.410 17.079 1.00 98.75 121 ILE A O 1
ATOM 1024 N N . THR A 1 122 ? -8.464 0.384 19.161 1.00 98.62 122 THR A N 1
ATOM 1025 C CA . THR A 1 122 ? -7.024 0.493 19.431 1.00 98.62 122 THR A CA 1
ATOM 1026 C C . THR A 1 122 ? -6.586 -0.626 20.363 1.00 98.62 122 THR A C 1
ATOM 1028 O O . THR A 1 122 ? -7.233 -0.869 21.385 1.00 98.62 122 THR A O 1
ATOM 1031 N N . MET A 1 123 ? -5.485 -1.294 20.028 1.00 98.44 123 MET A N 1
ATOM 1032 C CA . MET A 1 123 ? -4.950 -2.427 20.781 1.00 98.44 123 MET A CA 1
ATOM 1033 C C . MET A 1 123 ? -3.450 -2.234 21.046 1.00 98.44 123 MET A C 1
ATOM 1035 O O . MET A 1 123 ? -2.705 -2.027 20.087 1.00 98.44 123 MET A O 1
ATOM 1039 N N . PRO A 1 124 ? -2.967 -2.330 22.299 1.00 98.44 124 PRO A N 1
ATOM 1040 C CA . PRO A 1 124 ? -1.537 -2.263 22.597 1.00 98.44 124 PRO A CA 1
ATOM 1041 C C . PRO A 1 124 ? -0.733 -3.342 21.863 1.00 98.44 124 PRO A C 1
ATOM 1043 O O . PRO A 1 124 ? -1.196 -4.482 21.749 1.00 98.44 124 PRO A O 1
ATOM 1046 N N . LEU A 1 125 ? 0.492 -3.014 21.431 1.00 98.25 125 LEU A N 1
ATOM 1047 C CA . LEU A 1 125 ? 1.321 -3.926 20.624 1.00 98.25 125 LEU A CA 1
ATOM 1048 C C . LEU A 1 125 ? 1.561 -5.289 21.291 1.00 98.25 125 LEU A C 1
ATOM 1050 O O . LEU A 1 125 ? 1.520 -6.307 20.612 1.00 98.25 125 LEU A O 1
ATOM 1054 N N . ALA A 1 126 ? 1.711 -5.346 22.618 1.00 97.56 126 ALA A N 1
ATOM 1055 C CA . ALA A 1 126 ? 1.861 -6.615 23.338 1.00 97.56 126 ALA A CA 1
ATOM 1056 C C . ALA A 1 126 ? 0.650 -7.552 23.147 1.00 97.56 126 ALA A C 1
ATOM 1058 O O . ALA A 1 126 ? 0.807 -8.747 22.901 1.00 97.56 126 ALA A O 1
ATOM 1059 N N . SER A 1 127 ? -0.571 -7.006 23.211 1.00 98.31 127 SER A N 1
ATOM 1060 C CA . SER A 1 127 ? -1.794 -7.785 22.972 1.00 98.31 127 SER A CA 1
ATOM 1061 C C . SER A 1 127 ? -1.954 -8.149 21.499 1.00 98.31 127 SER A C 1
ATOM 1063 O O . SER A 1 127 ? -2.360 -9.266 21.188 1.00 98.31 127 SER A O 1
ATOM 1065 N N . PHE A 1 128 ? -1.585 -7.230 20.606 1.00 98.50 128 PHE A N 1
ATOM 1066 C CA . PHE A 1 128 ? -1.584 -7.453 19.164 1.00 98.50 128 PHE A CA 1
ATOM 1067 C C . PHE A 1 128 ? -0.645 -8.597 18.760 1.00 98.50 128 PHE A C 1
ATOM 1069 O O . PHE A 1 128 ? -1.067 -9.496 18.038 1.00 98.50 128 PHE A O 1
ATOM 1076 N N . HIS A 1 129 ? 0.590 -8.621 19.273 1.00 98.31 129 HIS A N 1
ATOM 1077 C CA . HIS A 1 129 ? 1.541 -9.707 19.031 1.00 98.31 129 HIS A CA 1
ATOM 1078 C C . HIS A 1 129 ? 1.028 -11.046 19.536 1.00 98.31 129 HIS A C 1
ATOM 1080 O O . HIS A 1 129 ? 1.126 -12.033 18.811 1.00 98.31 129 HIS A O 1
ATOM 1086 N N . LYS A 1 130 ? 0.461 -11.078 20.748 1.00 98.12 130 LYS A N 1
ATOM 1087 C CA . LYS A 1 130 ? -0.115 -12.302 21.308 1.00 98.12 130 LYS A CA 1
ATOM 1088 C C . LYS A 1 130 ? -1.220 -12.849 20.403 1.00 98.12 130 LYS A C 1
ATOM 1090 O O . LYS A 1 130 ? -1.130 -13.987 19.967 1.00 98.12 130 LYS A O 1
ATOM 1095 N N . ILE A 1 131 ? -2.182 -12.011 20.022 1.00 98.38 131 ILE A N 1
ATOM 1096 C CA . ILE A 1 131 ? -3.275 -12.420 19.133 1.00 98.38 131 ILE A CA 1
ATOM 1097 C C . ILE A 1 131 ? -2.768 -12.839 17.749 1.00 98.38 131 ILE A C 1
ATOM 1099 O O . ILE A 1 131 ? -3.217 -13.844 17.210 1.00 98.38 131 ILE A O 1
ATOM 1103 N N . ALA A 1 132 ? -1.804 -12.121 17.176 1.00 98.44 132 ALA A N 1
ATOM 1104 C CA . ALA A 1 132 ? -1.204 -12.513 15.906 1.00 98.44 132 ALA A CA 1
ATOM 1105 C C . ALA A 1 132 ? -0.419 -13.832 16.003 1.00 98.44 132 ALA A C 1
ATOM 1107 O O . ALA A 1 132 ? -0.334 -14.568 15.023 1.00 98.44 132 ALA A O 1
ATOM 1108 N N . SER A 1 133 ? 0.176 -14.128 17.160 1.00 98.31 133 SER A N 1
ATOM 1109 C CA . SER A 1 133 ? 0.825 -15.410 17.431 1.00 98.31 133 SER A CA 1
ATOM 1110 C C . SER A 1 133 ? -0.200 -16.538 17.525 1.00 98.31 133 SER A C 1
ATOM 1112 O O . SER A 1 133 ? 0.014 -17.579 16.914 1.00 98.31 133 SER A O 1
ATOM 1114 N N . ASP A 1 134 ? -1.320 -16.307 18.217 1.00 97.88 134 ASP A N 1
ATOM 1115 C CA . ASP A 1 134 ? -2.416 -17.275 18.367 1.00 97.88 134 ASP A CA 1
ATOM 1116 C C . ASP A 1 134 ? -3.059 -17.622 17.009 1.00 97.88 134 ASP A C 1
ATOM 1118 O O . ASP A 1 134 ? -3.444 -18.765 16.769 1.00 97.88 134 ASP A O 1
ATOM 1122 N N . VAL A 1 135 ? -3.136 -16.651 16.091 1.00 98.00 135 VAL A N 1
ATOM 1123 C CA . VAL A 1 135 ? -3.588 -16.869 14.704 1.00 98.00 135 VAL A CA 1
ATOM 1124 C C . VAL A 1 135 ? -2.636 -17.773 13.919 1.00 98.00 135 VAL A C 1
ATOM 1126 O O . VAL A 1 135 ? -3.080 -18.582 13.102 1.00 98.00 135 VAL A O 1
ATOM 1129 N N . GLY A 1 136 ? -1.331 -17.642 14.164 1.00 98.06 136 GLY A N 1
ATOM 1130 C CA . GLY A 1 136 ? -0.294 -18.341 13.415 1.00 98.06 136 GLY A CA 1
ATOM 1131 C C . GLY A 1 136 ? -0.112 -17.805 11.992 1.00 98.06 136 GLY A C 1
ATOM 1132 O O . GLY A 1 136 ? -0.561 -16.715 11.641 1.00 98.06 136 GLY A O 1
ATOM 1133 N N . ASN A 1 137 ? 0.614 -18.558 11.166 1.00 98.19 137 ASN A N 1
ATOM 1134 C CA . ASN A 1 137 ? 0.820 -18.195 9.763 1.00 98.19 137 ASN A CA 1
ATOM 1135 C C . ASN A 1 137 ? -0.469 -18.404 8.944 1.00 98.19 137 ASN A C 1
ATOM 1137 O O . ASN A 1 137 ? -1.265 -19.282 9.292 1.00 98.19 137 ASN A O 1
ATOM 1141 N N . PRO A 1 138 ? -0.673 -17.646 7.848 1.00 97.88 138 PRO A N 1
ATOM 1142 C CA . PRO A 1 138 ? -1.837 -17.828 6.984 1.00 97.88 138 PRO A CA 1
ATOM 1143 C C . PRO A 1 138 ? -1.965 -19.280 6.510 1.00 97.88 138 PRO A C 1
ATOM 1145 O O . PRO A 1 138 ? -0.990 -19.880 6.057 1.00 97.88 138 PRO A O 1
ATOM 1148 N N . ARG A 1 139 ? -3.169 -19.847 6.653 1.00 97.19 139 ARG A N 1
ATOM 1149 C CA . ARG A 1 139 ? -3.463 -21.257 6.328 1.00 97.19 139 ARG A CA 1
ATOM 1150 C C . ARG A 1 139 ? -3.758 -21.489 4.847 1.00 97.19 139 ARG A C 1
ATOM 1152 O O . ARG A 1 139 ? -3.715 -22.623 4.388 1.00 97.19 139 ARG A O 1
ATOM 1159 N N . VAL A 1 140 ? -4.058 -20.416 4.126 1.00 97.62 140 VAL A N 1
ATOM 1160 C CA . VAL A 1 140 ? -4.362 -20.414 2.696 1.00 97.62 140 VAL A CA 1
ATOM 1161 C C . VAL A 1 140 ? -3.194 -19.823 1.904 1.00 97.62 140 VAL A C 1
ATOM 1163 O O . VAL A 1 140 ? -2.428 -19.029 2.462 1.00 97.62 140 VAL A O 1
ATOM 1166 N N . PRO A 1 141 ? -3.038 -20.167 0.613 1.00 98.25 141 PRO A N 1
ATOM 1167 C CA . PRO A 1 141 ? -2.031 -19.552 -0.239 1.00 98.25 141 PRO A CA 1
ATOM 1168 C C . PRO A 1 141 ? -2.181 -18.029 -0.283 1.00 98.25 141 PRO A C 1
ATOM 1170 O O . PRO A 1 141 ? -3.277 -17.505 -0.500 1.00 98.25 141 PRO A O 1
ATOM 1173 N N . VAL A 1 142 ? -1.064 -17.322 -0.106 1.00 98.56 142 VAL A N 1
ATOM 1174 C CA . VAL A 1 142 ? -1.008 -15.860 -0.192 1.00 98.56 142 VAL A CA 1
ATOM 1175 C C . VAL A 1 142 ? -0.145 -15.461 -1.379 1.00 98.56 142 VAL A C 1
ATOM 1177 O O . VAL A 1 142 ? 1.012 -15.872 -1.497 1.00 98.56 142 VAL A O 1
ATOM 1180 N N . THR A 1 143 ? -0.712 -14.632 -2.246 1.00 98.62 143 THR A N 1
ATOM 1181 C CA . THR A 1 143 ? 0.014 -13.940 -3.307 1.00 98.62 143 THR A CA 1
ATOM 1182 C C . THR A 1 143 ? 0.235 -12.495 -2.879 1.00 98.62 143 THR A C 1
ATOM 1184 O O . THR A 1 143 ? -0.718 -11.779 -2.575 1.00 98.62 143 THR A O 1
ATOM 1187 N N . TRP A 1 144 ? 1.488 -12.059 -2.857 1.00 98.62 144 TRP A N 1
ATOM 1188 C CA . TRP A 1 144 ? 1.904 -10.709 -2.509 1.00 98.62 144 TRP A CA 1
ATOM 1189 C C . TRP A 1 144 ? 2.388 -9.976 -3.756 1.00 98.62 144 TRP A C 1
ATOM 1191 O O . TRP A 1 144 ? 3.372 -10.375 -4.375 1.00 98.62 144 TRP A O 1
ATOM 1201 N N . MET A 1 145 ? 1.712 -8.892 -4.122 1.00 98.38 145 MET A N 1
ATOM 1202 C CA . MET A 1 145 ? 2.017 -8.109 -5.312 1.00 98.38 145 MET A CA 1
ATOM 1203 C C . MET A 1 145 ? 2.486 -6.701 -4.942 1.00 98.38 145 MET A C 1
ATOM 1205 O O . MET A 1 145 ? 1.709 -5.889 -4.432 1.00 98.38 145 MET A O 1
ATOM 1209 N N . GLY A 1 146 ? 3.748 -6.402 -5.250 1.00 98.19 146 GLY A N 1
ATOM 1210 C CA . GLY A 1 146 ? 4.255 -5.034 -5.351 1.00 98.19 146 GLY A CA 1
ATOM 1211 C C . GLY A 1 146 ? 3.939 -4.427 -6.719 1.00 98.19 146 GLY A C 1
ATOM 1212 O O . GLY A 1 146 ? 3.597 -5.137 -7.667 1.00 98.19 146 GLY A O 1
ATOM 1213 N N . CYS A 1 147 ? 4.051 -3.108 -6.856 1.00 98.19 147 CYS A N 1
ATOM 1214 C CA . CYS A 1 147 ? 3.853 -2.472 -8.155 1.00 98.19 147 CYS A CA 1
ATOM 1215 C C . CYS A 1 147 ? 4.491 -1.086 -8.256 1.00 98.19 147 CYS A C 1
ATOM 1217 O O . CYS A 1 147 ? 4.654 -0.416 -7.241 1.00 98.19 147 CYS A O 1
ATOM 1219 N N . THR A 1 148 ? 4.740 -0.588 -9.466 1.00 97.88 148 THR A N 1
ATOM 1220 C CA . THR A 1 148 ? 4.939 0.858 -9.676 1.00 97.88 148 THR A CA 1
ATOM 1221 C C . THR A 1 148 ? 3.597 1.591 -9.750 1.00 97.88 148 THR A C 1
ATOM 1223 O O . THR A 1 148 ? 2.529 0.981 -9.880 1.00 97.88 148 THR A O 1
ATOM 1226 N N . MET A 1 149 ? 3.617 2.920 -9.652 1.00 94.88 149 MET A N 1
ATOM 1227 C CA . MET A 1 149 ? 2.406 3.724 -9.798 1.00 94.88 149 MET A CA 1
ATOM 1228 C C . MET A 1 149 ? 1.900 3.699 -11.256 1.00 94.88 149 MET A C 1
ATOM 1230 O O . MET A 1 149 ? 2.688 3.747 -12.201 1.00 94.88 149 MET A O 1
ATOM 1234 N N . ARG A 1 150 ? 0.571 3.603 -11.429 1.00 94.69 150 ARG A N 1
ATOM 1235 C CA . ARG A 1 150 ? -0.123 3.528 -12.738 1.00 94.69 150 ARG A CA 1
ATOM 1236 C C . ARG A 1 150 ? 0.334 2.374 -13.648 1.00 94.69 150 ARG A C 1
ATOM 1238 O O . ARG A 1 150 ? 0.322 2.493 -14.869 1.00 94.69 150 ARG A O 1
ATOM 1245 N N . SER A 1 151 ? 0.686 1.245 -13.041 1.00 96.44 151 SER A N 1
ATOM 1246 C CA . SER A 1 151 ? 1.135 0.023 -13.722 1.00 96.44 151 SER A CA 1
ATOM 1247 C C . SER A 1 151 ? 0.024 -0.948 -14.128 1.00 96.44 151 SER A C 1
ATOM 1249 O O . SER A 1 151 ? 0.330 -2.008 -14.643 1.00 96.44 151 SER A O 1
ATOM 1251 N N . GLY A 1 152 ? -1.250 -0.644 -13.859 1.00 95.12 152 GLY A N 1
ATOM 1252 C CA . GLY A 1 152 ? -2.359 -1.586 -14.087 1.00 95.12 152 GLY A CA 1
ATOM 1253 C C . GLY A 1 152 ? -2.623 -2.564 -12.933 1.00 95.12 152 GLY A C 1
ATOM 1254 O O . GLY A 1 152 ? -3.474 -3.438 -13.048 1.00 95.12 152 GLY A O 1
ATOM 1255 N N . SER A 1 153 ? -1.975 -2.399 -11.777 1.00 95.88 153 SER A N 1
ATOM 1256 C CA . SER A 1 153 ? -2.184 -3.281 -10.612 1.00 95.88 153 SER A CA 1
ATOM 1257 C C . SER A 1 153 ? -3.624 -3.296 -10.072 1.00 95.88 153 SER A C 1
ATOM 1259 O O . SER A 1 153 ? -4.054 -4.294 -9.486 1.00 95.88 153 SER A O 1
ATOM 1261 N N . THR A 1 154 ? -4.391 -2.220 -10.285 1.00 94.75 154 THR A N 1
ATOM 1262 C CA . THR A 1 154 ? -5.833 -2.179 -9.988 1.00 94.75 154 THR A CA 1
ATOM 1263 C C . THR A 1 154 ? -6.612 -3.166 -10.857 1.00 94.75 154 THR A C 1
ATOM 1265 O O . THR A 1 154 ? -7.456 -3.881 -10.326 1.00 94.75 154 THR A O 1
ATOM 1268 N N . LEU A 1 155 ? -6.282 -3.267 -12.149 1.00 95.06 155 LEU A N 1
ATOM 1269 C CA . LEU A 1 155 ? -6.918 -4.204 -13.078 1.00 95.06 155 LEU A CA 1
ATOM 1270 C C . LEU A 1 155 ? -6.666 -5.656 -12.647 1.00 95.06 155 LEU A C 1
ATOM 1272 O O . LEU A 1 155 ? -7.612 -6.427 -12.522 1.00 95.06 155 LEU A O 1
ATOM 1276 N N . ILE A 1 156 ? -5.421 -6.012 -12.301 1.00 96.56 156 ILE A N 1
ATOM 1277 C CA . ILE A 1 156 ? -5.123 -7.353 -11.764 1.00 96.56 156 ILE A CA 1
ATOM 1278 C C . ILE A 1 156 ? -5.898 -7.609 -10.465 1.00 96.56 156 ILE A C 1
ATOM 1280 O O . ILE A 1 156 ? -6.477 -8.676 -10.288 1.00 96.56 156 ILE A O 1
ATOM 1284 N N . SER A 1 157 ? -5.970 -6.629 -9.560 1.00 96.38 157 SER A N 1
ATOM 1285 C CA . SER A 1 157 ? -6.737 -6.781 -8.313 1.00 96.38 157 SER A CA 1
ATOM 1286 C C . SER A 1 157 ? -8.229 -7.028 -8.582 1.00 96.38 157 SER A C 1
ATOM 1288 O O . SER A 1 157 ? -8.867 -7.797 -7.864 1.00 96.38 157 SER A O 1
ATOM 1290 N N . GLN A 1 158 ? -8.785 -6.420 -9.634 1.00 95.00 158 GLN A N 1
ATOM 1291 C CA . GLN A 1 158 ? -10.158 -6.660 -10.080 1.00 95.00 158 GLN A CA 1
ATOM 1292 C C . GLN A 1 158 ? -10.330 -8.052 -10.690 1.00 95.00 158 GLN A C 1
ATOM 1294 O O . GLN A 1 158 ? -11.286 -8.735 -10.343 1.00 95.00 158 GLN A O 1
ATOM 1299 N N . MET A 1 159 ? -9.399 -8.511 -11.528 1.00 96.31 159 MET A N 1
ATOM 1300 C CA . MET A 1 159 ? -9.413 -9.885 -12.051 1.00 96.31 159 MET A CA 1
ATOM 1301 C C . MET A 1 159 ? -9.431 -10.902 -10.908 1.00 96.31 159 MET A C 1
ATOM 1303 O O . MET A 1 159 ? -10.272 -11.797 -10.882 1.00 96.31 159 MET A O 1
ATOM 1307 N N . MET A 1 160 ? -8.557 -10.717 -9.914 1.00 97.62 160 MET A N 1
ATOM 1308 C CA . MET A 1 160 ? -8.472 -11.605 -8.753 1.00 97.62 160 MET A CA 1
ATOM 1309 C C . MET A 1 160 ? -9.730 -11.542 -7.880 1.00 97.62 160 MET A C 1
ATOM 1311 O O . MET A 1 160 ? -10.125 -12.558 -7.317 1.00 97.62 160 MET A O 1
ATOM 1315 N N . SER A 1 161 ? -10.406 -10.391 -7.783 1.00 96.12 161 SER A N 1
ATOM 1316 C CA . SER A 1 161 ? -11.616 -10.259 -6.953 1.00 96.12 161 SER A CA 1
ATOM 1317 C C . SER A 1 161 ? -12.846 -10.947 -7.551 1.00 96.12 161 SER A C 1
ATOM 1319 O O . SER A 1 161 ? -13.779 -11.267 -6.809 1.00 96.12 161 SER A O 1
ATOM 1321 N N . ARG A 1 162 ? -12.835 -11.215 -8.865 1.00 96.00 162 ARG A N 1
ATOM 1322 C CA . ARG A 1 162 ? -13.860 -12.007 -9.567 1.00 96.00 162 ARG A CA 1
ATOM 1323 C C . ARG A 1 162 ? -13.720 -13.513 -9.335 1.00 96.00 162 ARG A C 1
ATOM 1325 O O . ARG A 1 162 ? -14.666 -14.251 -9.594 1.00 96.00 162 ARG A O 1
ATOM 1332 N N . ILE A 1 163 ? -12.573 -13.974 -8.839 1.00 97.12 163 ILE A N 1
ATOM 1333 C CA . ILE A 1 163 ? -12.336 -15.389 -8.548 1.00 97.12 163 ILE A CA 1
ATOM 1334 C C . ILE A 1 163 ? -13.064 -15.762 -7.253 1.00 97.12 163 ILE A C 1
ATOM 1336 O O . ILE A 1 163 ? -12.874 -15.143 -6.202 1.00 97.12 163 ILE A O 1
ATOM 1340 N N . SER A 1 164 ? -13.920 -16.784 -7.323 1.00 96.75 164 SER A N 1
ATOM 1341 C CA . SER A 1 164 ? -14.643 -17.281 -6.150 1.00 96.75 164 SER A CA 1
ATOM 1342 C C . SER A 1 164 ? -13.665 -17.799 -5.091 1.00 96.75 164 SER A C 1
ATOM 1344 O O . SER A 1 164 ? -12.700 -18.486 -5.416 1.00 96.75 164 SER A O 1
ATOM 1346 N N . GLY A 1 165 ? -13.892 -17.446 -3.824 1.00 96.38 165 GLY A N 1
ATOM 1347 C CA . GLY A 1 165 ? -13.001 -17.808 -2.718 1.00 96.38 165 GLY A CA 1
ATOM 1348 C C . GLY A 1 165 ? -11.701 -16.994 -2.622 1.00 96.38 165 GLY A C 1
ATOM 1349 O O . GLY A 1 165 ? -10.912 -17.246 -1.718 1.00 96.38 165 GLY A O 1
ATOM 1350 N N . MET A 1 166 ? -11.462 -15.995 -3.478 1.00 97.88 166 MET A N 1
ATOM 1351 C CA . MET A 1 166 ? -10.290 -15.117 -3.361 1.00 97.88 166 MET A CA 1
ATOM 1352 C C . MET A 1 166 ? -10.593 -13.885 -2.493 1.00 97.88 166 MET A C 1
ATOM 1354 O O . MET A 1 166 ? -11.485 -13.089 -2.810 1.00 97.88 166 MET A O 1
ATOM 1358 N N . LEU A 1 167 ? -9.820 -13.687 -1.421 1.00 97.62 167 LEU A N 1
ATOM 1359 C CA . LEU A 1 167 ? -9.798 -12.433 -0.663 1.00 97.62 167 LEU A CA 1
ATOM 1360 C C . LEU A 1 167 ? -8.773 -11.482 -1.276 1.00 97.62 167 LEU A C 1
ATOM 1362 O O . LEU A 1 167 ? -7.578 -11.759 -1.250 1.00 97.62 167 LEU A O 1
ATOM 1366 N N . VAL A 1 168 ? -9.217 -10.330 -1.772 1.00 97.75 168 VAL A N 1
ATOM 1367 C CA . VAL A 1 168 ? -8.321 -9.301 -2.313 1.00 97.75 168 VAL A CA 1
ATOM 1368 C C . VAL A 1 168 ? -8.142 -8.183 -1.290 1.00 97.75 168 VAL A C 1
ATOM 1370 O O . VAL A 1 168 ? -9.116 -7.593 -0.827 1.00 97.75 168 VAL A O 1
ATOM 1373 N N . LEU A 1 169 ? -6.890 -7.881 -0.945 1.00 97.88 169 LEU A N 1
ATOM 1374 C CA . LEU A 1 169 ? -6.497 -6.830 -0.004 1.00 97.88 169 LEU A CA 1
ATOM 1375 C C . LEU A 1 169 ? -5.711 -5.734 -0.746 1.00 97.88 169 LEU A C 1
ATOM 1377 O O . LEU A 1 169 ? -4.477 -5.784 -0.786 1.00 97.88 169 LEU A O 1
ATOM 1381 N N . PRO A 1 170 ? -6.397 -4.754 -1.363 1.00 97.00 170 PRO A N 1
ATOM 1382 C CA . PRO A 1 170 ? -5.748 -3.690 -2.116 1.00 97.00 170 PRO A CA 1
ATOM 1383 C C . PRO A 1 170 ? -5.300 -2.542 -1.206 1.00 97.00 170 PRO A C 1
ATOM 1385 O O . PRO A 1 170 ? -6.109 -1.841 -0.607 1.00 97.00 170 PRO A O 1
ATOM 1388 N N . GLU A 1 171 ? -3.994 -2.318 -1.162 1.00 97.12 171 GLU A N 1
ATOM 1389 C CA . GLU A 1 171 ? -3.293 -1.254 -0.441 1.00 97.12 171 GLU A CA 1
ATOM 1390 C C . GLU A 1 171 ? -3.574 -1.228 1.075 1.00 97.12 171 GLU A C 1
ATOM 1392 O O . GLU A 1 171 ? -4.087 -0.231 1.590 1.00 97.12 171 GLU A O 1
ATOM 1397 N N . PRO A 1 172 ? -3.240 -2.300 1.824 1.00 97.81 172 PRO A N 1
ATOM 1398 C CA . PRO A 1 172 ? -3.393 -2.307 3.276 1.00 97.81 172 PRO A CA 1
ATOM 1399 C C . PRO A 1 172 ? -2.399 -1.337 3.937 1.00 97.81 172 PRO A C 1
ATOM 1401 O O . PRO A 1 172 ? -1.220 -1.647 4.127 1.00 97.81 172 PRO A O 1
ATOM 1404 N N . ASP A 1 173 ? -2.888 -0.163 4.343 1.00 98.19 173 ASP A N 1
ATOM 1405 C CA . ASP A 1 173 ? -2.064 0.918 4.905 1.00 98.19 173 ASP A CA 1
ATOM 1406 C C . ASP A 1 173 ? -1.388 0.580 6.242 1.00 98.19 173 ASP A C 1
ATOM 1408 O O . ASP A 1 173 ? -0.446 1.260 6.657 1.00 98.19 173 ASP A O 1
ATOM 1412 N N . ALA A 1 174 ? -1.796 -0.498 6.908 1.00 98.31 174 ALA A N 1
ATOM 1413 C CA . ALA A 1 174 ? -1.085 -1.033 8.064 1.00 98.31 174 ALA A CA 1
ATOM 1414 C C . ALA A 1 174 ? 0.379 -1.385 7.745 1.00 98.31 174 ALA A C 1
ATOM 1416 O O . ALA A 1 174 ? 1.262 -1.139 8.566 1.00 98.31 174 ALA A O 1
ATOM 1417 N N . ILE A 1 175 ? 0.654 -1.877 6.534 1.00 98.12 175 ILE A N 1
ATOM 1418 C CA . ILE A 1 175 ? 2.015 -2.172 6.067 1.00 98.12 175 ILE A CA 1
ATOM 1419 C C . ILE A 1 175 ? 2.767 -0.878 5.754 1.00 98.12 175 ILE A C 1
ATOM 1421 O O . ILE A 1 175 ? 3.907 -0.698 6.177 1.00 98.12 175 ILE A O 1
ATOM 1425 N N . THR A 1 176 ? 2.108 0.064 5.077 1.00 97.88 176 THR A N 1
ATOM 1426 C CA . THR A 1 176 ? 2.693 1.366 4.735 1.00 97.88 176 THR A CA 1
ATOM 1427 C C . THR A 1 176 ? 3.069 2.172 5.975 1.00 97.88 176 THR A C 1
ATOM 1429 O O . THR A 1 176 ? 4.188 2.671 6.079 1.00 97.88 176 THR A O 1
ATOM 1432 N N . THR A 1 177 ? 2.170 2.262 6.953 1.00 98.12 177 THR A N 1
ATOM 1433 C CA . THR A 1 177 ? 2.437 2.955 8.221 1.00 98.12 177 THR A CA 1
ATOM 1434 C C . THR A 1 177 ? 3.539 2.285 9.030 1.00 98.12 177 THR A C 1
ATOM 1436 O O . THR A 1 177 ? 4.395 2.987 9.567 1.00 98.12 177 THR A O 1
ATOM 1439 N N . LEU A 1 178 ? 3.591 0.951 9.060 1.00 98.12 178 LEU A N 1
ATOM 1440 C CA . LEU A 1 178 ? 4.682 0.226 9.708 1.00 98.12 178 LEU A CA 1
ATOM 1441 C C . LEU A 1 178 ? 6.040 0.510 9.045 1.00 98.12 178 LEU A C 1
ATOM 1443 O O . LEU A 1 178 ? 7.008 0.808 9.748 1.00 98.12 178 LEU A O 1
ATOM 1447 N N . GLY A 1 179 ? 6.099 0.500 7.710 1.00 97.62 179 GLY A N 1
ATOM 1448 C CA . GLY A 1 179 ? 7.299 0.881 6.960 1.00 97.62 179 GLY A CA 1
ATOM 1449 C C . GLY A 1 179 ? 7.770 2.295 7.304 1.00 97.62 179 GLY A C 1
ATOM 1450 O O . GLY A 1 179 ? 8.959 2.514 7.541 1.00 97.62 179 GLY A O 1
ATOM 1451 N N . PHE A 1 180 ? 6.841 3.253 7.428 1.00 97.31 180 PHE A N 1
ATOM 1452 C CA . PHE A 1 180 ? 7.174 4.618 7.848 1.00 97.31 180 PHE A CA 1
ATOM 1453 C C . PHE A 1 180 ? 7.729 4.680 9.267 1.00 97.31 180 PHE A C 1
ATOM 1455 O O . PHE A 1 180 ? 8.725 5.370 9.492 1.00 97.31 180 PHE A O 1
ATOM 1462 N N . LEU A 1 181 ? 7.134 3.963 10.223 1.00 97.50 181 LEU A N 1
ATOM 1463 C CA . LEU A 1 181 ? 7.645 3.909 11.597 1.00 97.50 181 LEU A CA 1
ATOM 1464 C C . LEU A 1 181 ? 9.083 3.377 11.635 1.00 97.50 181 LEU A C 1
ATOM 1466 O O . LEU A 1 181 ? 9.922 3.947 12.336 1.00 97.50 181 LEU A O 1
ATOM 1470 N N . TYR A 1 182 ? 9.381 2.337 10.856 1.00 97.81 182 TYR A N 1
ATOM 1471 C CA . TYR A 1 182 ? 10.721 1.760 10.786 1.00 97.81 182 TYR A CA 1
ATOM 1472 C C . TYR A 1 182 ? 11.726 2.699 10.112 1.00 97.81 182 TYR A C 1
ATOM 1474 O O . TYR A 1 182 ? 12.742 3.052 10.713 1.00 97.81 182 TYR A O 1
ATOM 1482 N N . LYS A 1 183 ? 11.422 3.195 8.906 1.00 95.81 183 LYS A N 1
ATOM 1483 C CA . LYS A 1 183 ? 12.324 4.079 8.146 1.00 95.81 183 LYS A CA 1
ATOM 1484 C C . LYS A 1 183 ? 12.603 5.399 8.878 1.00 95.81 183 LYS A C 1
ATOM 1486 O O . LYS A 1 183 ? 13.712 5.921 8.807 1.00 95.81 183 LYS A O 1
ATOM 1491 N N . THR A 1 184 ? 11.632 5.917 9.638 1.00 96.06 184 THR A N 1
ATOM 1492 C CA . THR A 1 184 ? 11.807 7.108 10.498 1.00 96.06 184 THR A CA 1
ATOM 1493 C C . THR A 1 184 ? 12.427 6.809 11.870 1.00 96.06 184 THR A C 1
ATOM 1495 O O . THR A 1 184 ? 12.505 7.708 12.707 1.00 96.06 184 THR A O 1
ATOM 1498 N N . LYS A 1 185 ? 12.895 5.574 12.111 1.00 97.25 185 LYS A N 1
ATOM 1499 C CA . LYS A 1 185 ? 13.546 5.128 13.358 1.00 97.25 185 LYS A CA 1
ATOM 1500 C C . LYS A 1 185 ? 12.677 5.312 14.610 1.00 97.25 185 LYS A C 1
ATOM 1502 O O . LYS A 1 185 ? 13.191 5.510 15.710 1.00 97.25 185 LYS A O 1
ATOM 1507 N N . GLN A 1 186 ? 11.352 5.262 14.461 1.00 97.50 186 GLN A N 1
ATOM 1508 C CA . GLN A 1 186 ? 10.418 5.325 15.592 1.00 97.50 186 GLN A CA 1
ATOM 1509 C C . GLN A 1 186 ? 10.270 3.983 16.316 1.00 97.50 186 GLN A C 1
ATOM 1511 O O . GLN A 1 186 ? 9.848 3.968 17.474 1.00 97.50 186 GLN A O 1
ATOM 1516 N N . ILE A 1 187 ? 10.620 2.891 15.635 1.00 98.00 187 ILE A N 1
ATOM 1517 C CA . ILE A 1 187 ? 10.687 1.523 16.155 1.00 98.00 187 ILE A CA 1
ATOM 1518 C C . ILE A 1 187 ? 12.036 0.903 15.781 1.00 98.00 187 ILE A C 1
ATOM 1520 O O . ILE A 1 187 ? 12.670 1.319 14.806 1.00 98.00 187 ILE A O 1
ATOM 1524 N N . GLN A 1 188 ? 12.489 -0.069 16.569 1.00 98.00 188 GLN A N 1
ATOM 1525 C CA . GLN A 1 188 ? 13.764 -0.757 16.334 1.00 98.00 188 GLN A CA 1
ATOM 1526 C C . GLN A 1 188 ? 13.628 -1.851 15.264 1.00 98.00 188 GLN A C 1
ATOM 1528 O O . GLN A 1 188 ? 12.524 -2.294 14.966 1.00 98.00 188 GLN A O 1
ATOM 1533 N N . ALA A 1 189 ? 14.746 -2.325 14.703 1.00 97.75 189 ALA A N 1
ATOM 1534 C CA . ALA A 1 189 ? 14.734 -3.348 13.651 1.00 97.75 189 ALA A CA 1
ATOM 1535 C C . ALA A 1 189 ? 14.087 -4.672 14.099 1.00 97.75 189 ALA A C 1
ATOM 1537 O O . ALA A 1 189 ? 13.231 -5.199 13.392 1.00 97.75 189 ALA A O 1
ATOM 1538 N N . ASN A 1 190 ? 14.431 -5.167 15.293 1.00 97.81 190 ASN A N 1
ATOM 1539 C CA . ASN A 1 190 ? 13.859 -6.408 15.831 1.00 97.81 190 ASN A CA 1
ATOM 1540 C C . ASN A 1 190 ? 12.347 -6.269 16.080 1.00 97.81 190 ASN A C 1
ATOM 1542 O O . ASN A 1 190 ? 11.566 -7.147 15.723 1.00 97.81 190 ASN A O 1
ATOM 1546 N N . GLU A 1 191 ? 11.931 -5.128 16.642 1.00 97.94 191 GLU A N 1
ATOM 1547 C CA . GLU A 1 191 ? 10.519 -4.798 16.863 1.00 97.94 191 GLU A CA 1
ATOM 1548 C C . GLU A 1 191 ? 9.758 -4.703 15.532 1.00 97.94 191 GLU A C 1
ATOM 1550 O O . GLU A 1 191 ? 8.667 -5.253 15.399 1.00 97.94 191 GLU A O 1
ATOM 1555 N N . TYR A 1 192 ? 10.350 -4.067 14.516 1.00 98.31 192 TYR A N 1
ATOM 1556 C CA . TYR A 1 192 ? 9.781 -3.971 13.175 1.00 98.31 192 TYR A CA 1
ATOM 1557 C C . TYR A 1 192 ? 9.567 -5.347 12.537 1.00 98.31 192 TYR A C 1
ATOM 1559 O O . TYR A 1 192 ? 8.468 -5.606 12.058 1.00 98.31 192 TYR A O 1
ATOM 1567 N N . GLN A 1 193 ? 10.557 -6.244 12.570 1.00 98.38 193 GLN A N 1
ATOM 1568 C CA . GLN A 1 193 ? 10.418 -7.593 12.006 1.00 98.38 193 GLN A CA 1
ATOM 1569 C C . GLN A 1 193 ? 9.288 -8.377 12.685 1.00 98.38 193 GLN A C 1
ATOM 1571 O O . GLN A 1 193 ? 8.458 -8.996 12.013 1.00 98.38 193 GLN A O 1
ATOM 1576 N N . GLN A 1 194 ? 9.203 -8.298 14.017 1.00 98.31 194 GLN A N 1
ATOM 1577 C CA . GLN A 1 194 ? 8.129 -8.936 14.773 1.00 98.31 194 GLN A CA 1
ATOM 1578 C C . GLN A 1 194 ? 6.759 -8.329 14.432 1.00 98.31 194 GLN A C 1
ATOM 1580 O O . GLN A 1 194 ? 5.788 -9.061 14.223 1.00 98.31 194 GLN A O 1
ATOM 1585 N N . LEU A 1 195 ? 6.666 -6.998 14.347 1.00 98.50 195 LEU A N 1
ATOM 1586 C CA . LEU A 1 195 ? 5.434 -6.292 13.986 1.00 98.50 195 LEU A CA 1
ATOM 1587 C C . LEU A 1 195 ? 5.011 -6.571 12.552 1.00 98.50 195 LEU A C 1
ATOM 1589 O O . LEU A 1 195 ? 3.816 -6.711 12.308 1.00 98.50 195 LEU A O 1
ATOM 1593 N N . LEU A 1 196 ? 5.957 -6.686 11.623 1.00 98.62 196 LEU A N 1
ATOM 1594 C CA . LEU A 1 196 ? 5.693 -7.002 10.225 1.00 98.62 196 LEU A CA 1
ATOM 1595 C C . LEU A 1 196 ? 5.047 -8.380 10.120 1.00 98.62 196 LEU A C 1
ATOM 1597 O O . LEU A 1 196 ? 3.974 -8.511 9.530 1.00 98.62 196 LEU A O 1
ATOM 1601 N N . ALA A 1 197 ? 5.634 -9.380 10.784 1.00 98.56 197 ALA A N 1
ATOM 1602 C CA . ALA A 1 197 ? 5.062 -10.717 10.853 1.00 98.56 197 ALA A CA 1
ATOM 1603 C C . ALA A 1 197 ? 3.661 -10.706 11.486 1.00 98.56 197 ALA A C 1
ATOM 1605 O O . ALA A 1 197 ? 2.721 -11.263 10.919 1.00 98.56 197 ALA A O 1
ATOM 1606 N N . SER A 1 198 ? 3.481 -10.029 12.625 1.00 98.69 198 SER A N 1
ATOM 1607 C CA . SER A 1 198 ? 2.170 -9.926 13.280 1.00 98.69 198 SER A CA 1
ATOM 1608 C C . SER A 1 198 ? 1.121 -9.205 12.422 1.00 98.69 198 SER A C 1
ATOM 1610 O O . SER A 1 198 ? -0.034 -9.628 12.380 1.00 98.69 198 SER A O 1
ATOM 1612 N N . CYS A 1 199 ? 1.523 -8.154 11.706 1.00 98.62 199 CYS A N 1
ATOM 1613 C CA . CYS A 1 199 ? 0.671 -7.393 10.797 1.00 98.62 199 CYS A CA 1
ATOM 1614 C C . CYS A 1 199 ? 0.179 -8.265 9.641 1.00 98.62 199 CYS A C 1
ATOM 1616 O O . CYS A 1 199 ? -1.025 -8.343 9.410 1.00 98.62 199 CYS A O 1
ATOM 1618 N N . VAL A 1 200 ? 1.078 -8.996 8.976 1.00 98.62 200 VAL A N 1
ATOM 1619 C CA . VAL A 1 200 ? 0.715 -9.897 7.871 1.00 98.62 200 VAL A CA 1
ATOM 1620 C C . VAL A 1 200 ? -0.219 -11.015 8.336 1.00 98.62 200 VAL A C 1
ATOM 1622 O O . VAL A 1 200 ? -1.221 -11.271 7.670 1.00 98.62 200 VAL A O 1
ATOM 1625 N N . ARG A 1 201 ? 0.049 -11.638 9.494 1.00 98.56 201 ARG A N 1
ATOM 1626 C CA . ARG A 1 201 ? -0.814 -12.695 10.057 1.00 98.56 201 ARG A CA 1
ATOM 1627 C C . ARG A 1 201 ? -2.240 -12.213 10.304 1.00 98.56 201 ARG A C 1
ATOM 1629 O O . ARG A 1 201 ? -3.180 -12.944 10.023 1.00 98.56 201 ARG A O 1
ATOM 1636 N N . LEU A 1 202 ? -2.411 -10.984 10.796 1.00 98.44 202 LEU A N 1
ATOM 1637 C CA . LEU A 1 202 ? -3.740 -10.427 11.067 1.00 98.44 202 LEU A CA 1
ATOM 1638 C C . LEU A 1 202 ? -4.417 -9.794 9.851 1.00 98.44 202 LEU A C 1
ATOM 1640 O O . LEU A 1 202 ? -5.646 -9.791 9.789 1.00 98.44 202 LEU A O 1
ATOM 1644 N N . LEU A 1 203 ? -3.655 -9.303 8.872 1.00 98.06 203 LEU A N 1
ATOM 1645 C CA . LEU A 1 203 ? -4.201 -8.939 7.562 1.00 98.06 203 LEU A CA 1
ATOM 1646 C C . LEU A 1 203 ? -4.755 -10.171 6.842 1.00 98.06 203 LEU A C 1
ATOM 1648 O O . LEU A 1 203 ? -5.835 -10.101 6.268 1.00 98.06 203 LEU A O 1
ATOM 1652 N N . CYS A 1 204 ? -4.046 -11.296 6.935 1.00 98.06 204 CYS A N 1
ATOM 1653 C CA . CYS A 1 204 ? -4.414 -12.582 6.343 1.00 98.06 204 CYS A CA 1
ATOM 1654 C C . CYS A 1 204 ? -5.019 -13.540 7.385 1.00 98.06 204 CYS A C 1
ATOM 1656 O O . CYS A 1 204 ? -4.756 -14.745 7.347 1.00 98.06 204 CYS A O 1
ATOM 1658 N N . LYS A 1 205 ? -5.775 -13.002 8.355 1.00 96.62 205 LYS A N 1
ATOM 1659 C CA . LYS A 1 205 ? -6.405 -13.809 9.408 1.00 96.62 205 LYS A CA 1
ATOM 1660 C C . LYS A 1 205 ? -7.344 -14.864 8.784 1.00 96.62 205 LYS A C 1
ATOM 1662 O O . LYS A 1 205 ? -7.950 -14.568 7.755 1.00 96.62 205 LYS A O 1
ATOM 1667 N N . PRO A 1 206 ? -7.486 -16.059 9.388 1.00 95.25 206 PRO A N 1
ATOM 1668 C CA . PRO A 1 206 ? -8.359 -17.110 8.878 1.00 95.25 206 PRO A CA 1
ATOM 1669 C C . PRO A 1 206 ? -9.798 -16.628 8.691 1.00 95.25 206 PRO A C 1
ATOM 1671 O O . PRO A 1 206 ? -10.358 -15.973 9.571 1.00 95.25 206 PRO A O 1
ATOM 1674 N N . ASP A 1 207 ? -10.373 -16.973 7.546 1.00 95.69 207 ASP A N 1
ATOM 1675 C CA . ASP A 1 207 ? -11.757 -16.697 7.189 1.00 95.69 207 ASP A CA 1
ATOM 1676 C C . ASP A 1 207 ? -12.213 -17.793 6.223 1.00 95.69 207 ASP A C 1
ATOM 1678 O O . ASP A 1 207 ? -11.733 -17.866 5.092 1.00 95.69 207 ASP A O 1
ATOM 1682 N N . ASP A 1 208 ? -13.117 -18.657 6.687 1.00 96.06 208 ASP A N 1
ATOM 1683 C CA . ASP A 1 208 ? -13.533 -19.873 5.973 1.00 96.06 208 ASP A CA 1
ATOM 1684 C C . ASP A 1 208 ? -14.231 -19.579 4.632 1.00 96.06 208 ASP A C 1
ATOM 1686 O O . ASP A 1 208 ? -14.428 -20.476 3.814 1.00 96.06 208 ASP A O 1
ATOM 1690 N N . ARG A 1 209 ? -14.587 -18.315 4.371 1.00 95.50 209 ARG A N 1
ATOM 1691 C CA . ARG A 1 209 ? -15.170 -17.870 3.097 1.00 95.50 209 ARG A CA 1
ATOM 1692 C C . ARG A 1 209 ? -14.145 -17.796 1.966 1.00 95.50 209 ARG A C 1
ATOM 1694 O O . ARG A 1 209 ? -14.546 -17.680 0.806 1.00 95.50 209 ARG A O 1
ATOM 1701 N N . TYR A 1 210 ? -12.851 -17.809 2.283 1.00 97.25 210 TYR A N 1
ATOM 1702 C CA . TYR A 1 210 ? -11.782 -17.608 1.312 1.00 97.25 210 TYR A CA 1
ATOM 1703 C C . TYR A 1 210 ? -10.778 -18.763 1.329 1.00 97.25 210 TYR A C 1
ATOM 1705 O O . TYR A 1 210 ? -10.294 -19.182 2.376 1.00 97.25 210 TYR A O 1
ATOM 1713 N N . SER A 1 211 ? -10.430 -19.251 0.142 1.00 97.38 211 SER A N 1
ATOM 1714 C CA . SER A 1 211 ? -9.452 -20.315 -0.094 1.00 97.38 211 SER A CA 1
ATOM 1715 C C . SER A 1 211 ? -8.072 -19.786 -0.493 1.00 97.38 211 SER A C 1
ATOM 1717 O O . SER A 1 211 ? -7.113 -20.553 -0.512 1.00 97.38 211 SER A O 1
ATOM 1719 N N . ALA A 1 212 ? -7.953 -18.490 -0.798 1.00 98.12 212 ALA A N 1
ATOM 1720 C CA . ALA A 1 212 ? -6.697 -17.817 -1.121 1.00 98.12 212 ALA A CA 1
ATOM 1721 C C . ALA A 1 212 ? -6.766 -16.315 -0.793 1.00 98.12 212 ALA A C 1
ATOM 1723 O O . ALA A 1 212 ? -7.848 -15.723 -0.743 1.00 98.12 212 ALA A O 1
ATOM 1724 N N . VAL A 1 213 ? -5.601 -15.690 -0.593 1.00 98.44 213 VAL A N 1
ATOM 1725 C CA . VAL A 1 213 ? -5.476 -14.243 -0.356 1.00 98.44 213 VAL A CA 1
ATOM 1726 C C . VAL A 1 213 ? -4.558 -13.614 -1.400 1.00 98.44 213 VAL A C 1
ATOM 1728 O O . VAL A 1 213 ? -3.449 -14.087 -1.641 1.00 98.44 213 VAL A O 1
ATOM 1731 N N . PHE A 1 214 ? -4.990 -12.501 -1.979 1.00 98.50 214 PHE A N 1
ATOM 1732 C CA . PHE A 1 214 ? -4.209 -11.676 -2.890 1.00 98.50 214 PHE A CA 1
ATOM 1733 C C . PHE A 1 214 ? -3.992 -10.290 -2.277 1.00 98.50 214 PHE A C 1
ATOM 1735 O O . PHE A 1 214 ? -4.921 -9.488 -2.166 1.00 98.50 214 PHE A O 1
ATOM 1742 N N . VAL A 1 215 ? -2.761 -9.992 -1.867 1.00 98.50 215 VAL A N 1
ATOM 1743 C CA . VAL A 1 215 ? -2.382 -8.711 -1.265 1.00 98.50 215 VAL A CA 1
ATOM 1744 C C . VAL A 1 215 ? -1.700 -7.848 -2.313 1.00 98.50 215 VAL A C 1
ATOM 1746 O O . VAL A 1 215 ? -0.601 -8.166 -2.756 1.00 98.50 215 VAL A O 1
ATOM 1749 N N . LYS A 1 216 ? -2.317 -6.724 -2.673 1.00 98.06 216 LYS A N 1
ATOM 1750 C CA . LYS A 1 216 ? -1.708 -5.712 -3.543 1.00 98.06 216 LYS A CA 1
ATOM 1751 C C . LYS A 1 216 ? -1.218 -4.573 -2.672 1.00 98.06 216 LYS A C 1
ATOM 1753 O O . LYS A 1 216 ? -2.019 -3.959 -1.978 1.00 98.06 216 LYS A O 1
ATOM 1758 N N . THR A 1 217 ? 0.064 -4.242 -2.688 1.00 97.75 217 THR A N 1
ATOM 1759 C CA . THR A 1 217 ? 0.590 -3.170 -1.836 1.00 97.75 217 THR A CA 1
ATOM 1760 C C . THR A 1 217 ? 0.601 -1.805 -2.532 1.00 97.75 217 THR A C 1
ATOM 1762 O O . THR A 1 217 ? 0.325 -1.674 -3.730 1.00 97.75 217 THR A O 1
ATOM 1765 N N . ARG A 1 218 ? 0.864 -0.735 -1.773 1.00 96.81 218 ARG A N 1
ATOM 1766 C CA . ARG A 1 218 ? 1.100 0.587 -2.368 1.00 96.81 218 ARG A CA 1
ATOM 1767 C C . ARG A 1 218 ? 2.423 0.609 -3.138 1.00 96.81 218 ARG A C 1
ATOM 1769 O O . ARG A 1 218 ? 3.368 -0.051 -2.714 1.00 96.81 218 ARG A O 1
ATOM 1776 N N . PRO A 1 219 ? 2.554 1.444 -4.182 1.00 96.50 219 PRO A N 1
ATOM 1777 C CA . PRO A 1 219 ? 3.826 1.567 -4.887 1.00 96.50 219 PRO A CA 1
ATOM 1778 C C . PRO A 1 219 ? 5.007 1.959 -3.994 1.00 96.50 219 PRO A C 1
ATOM 1780 O O . PRO A 1 219 ? 6.115 1.452 -4.155 1.00 96.50 219 PRO A O 1
ATOM 1783 N N . CYS A 1 220 ? 4.760 2.800 -2.988 1.00 95.12 220 CYS A N 1
ATOM 1784 C CA . CYS A 1 220 ? 5.787 3.264 -2.062 1.00 95.12 220 CYS A CA 1
ATOM 1785 C C . CYS A 1 220 ? 6.275 2.207 -1.059 1.00 95.12 220 CYS A C 1
ATOM 1787 O O . CYS A 1 220 ? 7.147 2.523 -0.271 1.00 95.12 220 CYS A O 1
ATOM 1789 N N . VAL A 1 221 ? 5.745 0.979 -1.038 1.00 96.12 221 VAL A N 1
ATOM 1790 C CA . VAL A 1 221 ? 6.195 -0.064 -0.089 1.00 96.12 221 VAL A CA 1
ATOM 1791 C C . VAL A 1 221 ? 6.868 -1.254 -0.767 1.00 96.12 221 VAL A C 1
ATOM 1793 O O . VAL A 1 221 ? 6.976 -2.328 -0.176 1.00 96.12 221 VAL A O 1
ATOM 1796 N N . THR A 1 222 ? 7.326 -1.072 -2.004 1.00 96.19 222 THR A N 1
ATOM 1797 C CA . THR A 1 222 ? 8.084 -2.086 -2.748 1.00 96.19 222 THR A CA 1
ATOM 1798 C C . THR A 1 222 ? 9.305 -2.559 -1.951 1.00 96.19 222 THR A C 1
ATOM 1800 O O . THR A 1 222 ? 9.625 -3.748 -1.971 1.00 96.19 222 THR A O 1
ATOM 1803 N N . SER A 1 223 ? 9.910 -1.680 -1.148 1.00 95.19 223 SER A N 1
ATOM 1804 C CA . SER A 1 223 ? 11.056 -2.028 -0.307 1.00 95.19 223 SER A CA 1
ATOM 1805 C C . SER A 1 223 ? 10.804 -3.015 0.804 1.00 95.19 223 SER A C 1
ATOM 1807 O O . SER A 1 223 ? 11.706 -3.771 1.160 1.00 95.19 223 SER A O 1
ATOM 1809 N N . LEU A 1 224 ? 9.578 -3.064 1.309 1.00 96.75 224 LEU A N 1
ATOM 1810 C CA . LEU A 1 224 ? 9.222 -3.987 2.376 1.00 96.75 224 LEU A CA 1
ATOM 1811 C C . LEU A 1 224 ? 9.090 -5.421 1.849 1.00 96.75 224 LEU A C 1
ATOM 1813 O O . LEU A 1 224 ? 8.999 -6.354 2.640 1.00 96.75 224 LEU A O 1
ATOM 1817 N N . MET A 1 225 ? 9.075 -5.627 0.526 1.00 97.56 225 MET A N 1
ATOM 1818 C CA . MET A 1 225 ? 8.881 -6.952 -0.057 1.00 97.56 225 MET A CA 1
ATOM 1819 C C . MET A 1 225 ? 9.988 -7.935 0.334 1.00 97.56 225 MET A C 1
ATOM 1821 O O . MET A 1 225 ? 9.682 -9.094 0.593 1.00 97.56 225 MET A O 1
ATOM 1825 N N . GLU A 1 226 ? 11.238 -7.481 0.462 1.00 97.62 226 GLU A N 1
ATOM 1826 C CA . GLU A 1 226 ? 12.341 -8.328 0.935 1.00 97.62 226 GLU A CA 1
ATOM 1827 C C . GLU A 1 226 ? 12.101 -8.838 2.363 1.00 97.62 226 GLU A C 1
ATOM 1829 O O . GLU A 1 226 ? 12.294 -10.019 2.655 1.00 97.62 226 GLU A O 1
ATOM 1834 N N . ASP A 1 227 ? 11.643 -7.961 3.257 1.00 98.06 227 ASP A N 1
ATOM 1835 C CA . ASP A 1 227 ? 11.360 -8.329 4.645 1.00 98.06 227 ASP A CA 1
ATOM 1836 C C . ASP A 1 227 ? 10.183 -9.309 4.724 1.00 98.06 227 ASP A C 1
ATOM 1838 O O . ASP A 1 227 ? 10.205 -10.260 5.509 1.00 98.06 227 ASP A O 1
ATOM 1842 N N . ILE A 1 228 ? 9.174 -9.123 3.866 1.00 98.44 228 ILE A N 1
ATOM 1843 C CA . ILE A 1 228 ? 8.040 -10.044 3.745 1.00 98.44 228 ILE A CA 1
ATOM 1844 C C . ILE A 1 228 ? 8.498 -11.401 3.195 1.00 98.44 228 ILE A C 1
ATOM 1846 O O . ILE A 1 228 ? 8.037 -12.422 3.697 1.00 98.44 228 ILE A O 1
ATOM 1850 N N . MET A 1 229 ? 9.406 -11.439 2.213 1.00 98.19 229 MET A N 1
ATOM 1851 C CA . MET A 1 229 ? 10.012 -12.675 1.683 1.00 98.19 229 MET A CA 1
ATOM 1852 C C . MET A 1 229 ? 10.748 -13.463 2.754 1.00 98.19 229 MET A C 1
ATOM 1854 O O . MET A 1 229 ? 10.564 -14.673 2.866 1.00 98.19 229 MET A O 1
ATOM 1858 N N . LYS A 1 230 ? 11.536 -12.776 3.583 1.00 98.06 230 LYS A N 1
ATOM 1859 C CA . LYS A 1 230 ? 12.252 -13.405 4.698 1.00 98.06 230 LYS A CA 1
ATOM 1860 C C . LYS A 1 230 ? 11.293 -13.950 5.754 1.00 98.06 230 LYS A C 1
ATOM 1862 O O . LYS A 1 230 ? 11.504 -15.047 6.262 1.00 98.06 230 LYS A O 1
ATOM 1867 N N . ALA A 1 231 ? 10.238 -13.203 6.079 1.00 98.12 231 ALA A N 1
ATOM 1868 C CA . ALA A 1 231 ? 9.264 -13.612 7.089 1.00 98.12 231 ALA A CA 1
ATOM 1869 C C . ALA A 1 231 ? 8.299 -14.711 6.597 1.00 98.12 231 ALA A C 1
ATOM 1871 O O . ALA A 1 231 ? 7.855 -15.535 7.398 1.00 98.12 231 ALA A O 1
ATOM 1872 N N . PHE A 1 232 ? 7.969 -14.732 5.302 1.00 98.25 232 PHE A N 1
ATOM 1873 C CA . PHE A 1 232 ? 6.959 -15.618 4.713 1.00 98.25 232 PHE A CA 1
ATOM 1874 C C . PHE A 1 232 ? 7.412 -16.233 3.378 1.00 98.25 232 PHE A C 1
ATOM 1876 O O . PHE A 1 232 ? 6.728 -16.079 2.369 1.00 98.25 232 PHE A O 1
ATOM 1883 N N . PRO A 1 233 ? 8.492 -17.032 3.354 1.00 97.88 233 PRO A N 1
ATOM 1884 C CA . PRO A 1 233 ? 9.083 -17.549 2.111 1.00 97.88 233 PRO A CA 1
ATOM 1885 C C . PRO A 1 233 ? 8.142 -18.427 1.267 1.00 97.88 233 PRO A C 1
ATOM 1887 O O . PRO A 1 233 ? 8.420 -18.688 0.103 1.00 97.88 233 PRO A O 1
ATOM 1890 N N . ARG A 1 234 ? 7.024 -18.893 1.841 1.00 97.56 234 ARG A N 1
ATOM 1891 C CA . ARG A 1 234 ? 5.999 -19.697 1.156 1.00 97.56 234 ARG A CA 1
ATOM 1892 C C . ARG A 1 234 ? 5.006 -18.872 0.331 1.00 97.56 234 ARG A C 1
ATOM 1894 O O . ARG A 1 234 ? 4.171 -19.462 -0.348 1.00 97.56 234 ARG A O 1
ATOM 1901 N N . PHE A 1 235 ? 5.015 -17.544 0.440 1.00 98.31 235 PHE A N 1
ATOM 1902 C CA . PHE A 1 235 ? 4.136 -16.710 -0.376 1.00 98.31 235 PHE A CA 1
ATOM 1903 C C . PHE A 1 235 ? 4.612 -16.693 -1.827 1.00 98.31 235 PHE A C 1
ATOM 1905 O O . PHE A 1 235 ? 5.783 -16.914 -2.129 1.00 98.31 235 PHE A O 1
ATOM 1912 N N . ARG A 1 236 ? 3.687 -16.383 -2.732 1.00 98.06 236 ARG A N 1
ATOM 1913 C CA . ARG A 1 236 ? 4.013 -16.096 -4.130 1.00 98.06 236 ARG A CA 1
ATOM 1914 C C . ARG A 1 236 ? 4.217 -14.604 -4.286 1.00 98.06 236 ARG A C 1
ATOM 1916 O O . ARG A 1 236 ? 3.375 -13.830 -3.836 1.00 98.06 236 ARG A O 1
ATOM 1923 N N . TYR A 1 237 ? 5.300 -14.204 -4.935 1.00 98.19 237 TYR A N 1
ATOM 1924 C CA . TYR A 1 237 ? 5.657 -12.798 -5.067 1.00 98.19 237 TYR A CA 1
ATOM 1925 C C . TYR A 1 237 ? 5.544 -12.344 -6.508 1.00 98.19 237 TYR A C 1
ATOM 1927 O O . TYR A 1 237 ? 6.150 -12.930 -7.404 1.00 98.19 237 TYR A O 1
ATOM 1935 N N . LEU A 1 238 ? 4.779 -11.278 -6.710 1.00 98.12 238 LEU A N 1
ATOM 1936 C CA . LEU A 1 238 ? 4.608 -10.622 -7.994 1.00 98.12 238 LEU A CA 1
ATOM 1937 C C . LEU A 1 238 ? 5.043 -9.162 -7.908 1.00 98.12 238 LEU A C 1
ATOM 1939 O O . LEU A 1 238 ? 4.912 -8.507 -6.872 1.00 98.12 238 LEU A O 1
ATOM 1943 N N . PHE A 1 239 ? 5.502 -8.627 -9.028 1.00 98.31 239 PHE A N 1
ATOM 1944 C CA . PHE A 1 239 ? 5.748 -7.210 -9.202 1.00 98.31 239 PHE A CA 1
ATOM 1945 C C . PHE A 1 239 ? 5.234 -6.746 -10.556 1.00 98.31 239 PHE A C 1
ATOM 1947 O O . PHE A 1 239 ? 5.707 -7.204 -11.594 1.00 98.31 239 PHE A O 1
ATOM 1954 N N . MET A 1 240 ? 4.282 -5.817 -10.543 1.00 98.00 240 MET A N 1
ATOM 1955 C CA . MET A 1 240 ? 3.738 -5.236 -11.766 1.00 98.00 240 MET A CA 1
ATOM 1956 C C . MET A 1 240 ? 4.319 -3.849 -12.023 1.00 98.00 240 MET A C 1
ATOM 1958 O O . MET A 1 240 ? 4.294 -2.971 -11.158 1.00 98.00 240 MET A O 1
ATOM 1962 N N . TYR A 1 241 ? 4.805 -3.625 -13.231 1.00 98.31 241 TYR A N 1
ATOM 1963 C CA . TYR A 1 241 ? 5.354 -2.344 -13.648 1.00 98.31 241 TYR A CA 1
ATOM 1964 C C . TYR A 1 241 ? 4.950 -2.044 -15.088 1.00 98.31 241 TYR A C 1
ATOM 1966 O O . TYR A 1 241 ? 4.322 -2.851 -15.764 1.00 98.31 241 TYR A O 1
ATOM 1974 N N . ARG A 1 242 ? 5.238 -0.826 -15.522 1.00 97.56 242 ARG A N 1
ATOM 1975 C CA . ARG A 1 242 ? 4.878 -0.287 -16.832 1.00 97.56 242 ARG A CA 1
ATOM 1976 C C . ARG A 1 242 ? 6.023 0.589 -17.309 1.00 97.56 242 ARG A C 1
ATOM 1978 O O . ARG A 1 242 ? 6.782 1.083 -16.464 1.00 97.56 242 ARG A O 1
ATOM 1985 N N . ASN A 1 243 ? 6.121 0.802 -18.618 1.00 97.56 243 ASN A N 1
ATOM 1986 C CA . ASN A 1 243 ? 7.042 1.776 -19.198 1.00 97.56 243 ASN A CA 1
ATOM 1987 C C . ASN A 1 243 ? 7.044 3.102 -18.406 1.00 97.56 243 ASN A C 1
ATOM 1989 O O . ASN A 1 243 ? 5.983 3.652 -18.088 1.00 97.56 243 ASN A O 1
ATOM 1993 N N . SER A 1 244 ? 8.240 3.603 -18.085 1.00 97.38 244 SER A N 1
ATOM 1994 C CA . SER A 1 244 ? 8.442 4.759 -17.203 1.00 97.38 244 SER A CA 1
ATOM 1995 C C . SER A 1 244 ? 7.687 5.997 -17.686 1.00 97.38 244 SER A C 1
ATOM 1997 O O . SER A 1 244 ? 6.918 6.580 -16.918 1.00 97.38 244 SER A O 1
ATOM 1999 N N . SER A 1 245 ? 7.816 6.340 -18.971 1.00 96.12 245 SER A N 1
ATOM 2000 C CA . SER A 1 245 ? 7.132 7.487 -19.579 1.00 96.12 245 SER A CA 1
ATOM 2001 C C . SER A 1 245 ? 5.612 7.358 -19.466 1.00 96.12 245 SER A C 1
ATOM 2003 O O . SER A 1 245 ? 4.949 8.247 -18.926 1.00 96.12 245 SER A O 1
ATOM 2005 N N . LYS A 1 246 ? 5.048 6.206 -19.858 1.00 95.12 246 LYS A N 1
ATOM 2006 C CA . LYS A 1 246 ? 3.595 5.958 -19.787 1.00 95.12 246 LYS A CA 1
ATOM 2007 C C . LYS A 1 246 ? 3.068 6.005 -18.345 1.00 95.12 246 LYS A C 1
ATOM 2009 O O . LYS A 1 246 ? 1.996 6.562 -18.097 1.00 95.12 246 LYS A O 1
ATOM 2014 N N . SER A 1 247 ? 3.818 5.465 -17.382 1.00 95.94 247 SER A N 1
ATOM 2015 C CA . SER A 1 247 ? 3.489 5.531 -15.951 1.00 95.94 247 SER A CA 1
ATOM 2016 C C . SER A 1 247 ? 3.472 6.965 -15.422 1.00 95.94 247 SER A C 1
ATOM 2018 O O . SER A 1 247 ? 2.516 7.361 -14.747 1.00 95.94 247 SER A O 1
ATOM 2020 N N . ILE A 1 248 ? 4.511 7.749 -15.718 1.00 96.38 248 ILE A N 1
ATOM 2021 C CA . ILE A 1 248 ? 4.651 9.128 -15.232 1.00 96.38 248 ILE A CA 1
ATOM 2022 C C . ILE A 1 248 ? 3.577 10.020 -15.855 1.00 96.38 248 ILE A C 1
ATOM 2024 O O . ILE A 1 248 ? 2.870 10.708 -15.121 1.00 96.38 248 ILE A O 1
ATOM 2028 N N . MET A 1 249 ? 3.359 9.932 -17.169 1.00 94.19 249 MET A N 1
ATOM 2029 C CA . MET A 1 249 ? 2.321 10.707 -17.856 1.00 94.19 249 MET A CA 1
ATOM 2030 C C . MET A 1 249 ? 0.916 10.368 -17.351 1.00 94.19 249 MET A C 1
ATOM 2032 O O . MET A 1 249 ? 0.132 11.271 -17.062 1.00 94.19 249 MET A O 1
ATOM 2036 N N . SER A 1 250 ? 0.607 9.081 -17.138 1.00 92.25 250 SER A N 1
ATOM 2037 C CA . SER A 1 250 ? -0.673 8.676 -16.537 1.00 92.25 250 SER A CA 1
ATOM 2038 C C . SER A 1 250 ? -0.854 9.238 -15.123 1.00 92.25 250 SER A C 1
ATOM 2040 O O . SER A 1 250 ? -1.968 9.565 -14.716 1.00 92.25 250 SER A O 1
ATOM 2042 N N . SER A 1 251 ? 0.234 9.361 -14.366 1.00 93.50 251 SER A N 1
ATOM 2043 C CA . SER A 1 251 ? 0.205 9.890 -13.001 1.00 93.50 251 SER A CA 1
ATOM 2044 C C . SER A 1 251 ? 0.007 11.404 -12.980 1.00 93.50 251 SER A C 1
ATOM 2046 O O . SER A 1 251 ? -0.804 11.895 -12.201 1.00 93.50 251 SER A O 1
ATOM 2048 N N . LEU A 1 252 ? 0.705 12.133 -13.854 1.00 93.56 252 LEU A N 1
ATOM 2049 C CA . LEU A 1 252 ? 0.531 13.577 -14.026 1.00 93.56 252 LEU A CA 1
ATOM 2050 C C . LEU A 1 252 ? -0.888 13.906 -14.495 1.00 93.56 252 LEU A C 1
ATOM 2052 O O . LEU A 1 252 ? -1.520 14.795 -13.937 1.00 93.56 252 LEU A O 1
ATOM 2056 N N . SER A 1 253 ? -1.421 13.142 -15.454 1.00 91.00 253 SER A N 1
ATOM 2057 C CA . SER A 1 253 ? -2.809 13.281 -15.909 1.00 91.00 253 SER A CA 1
ATOM 2058 C C . SER A 1 253 ? -3.798 13.144 -14.746 1.00 91.00 253 SER A C 1
ATOM 2060 O O . SER A 1 253 ? -4.629 14.025 -14.548 1.00 91.00 253 SER A O 1
ATOM 2062 N N . LEU A 1 254 ? -3.642 12.118 -13.899 1.00 88.50 254 LEU A N 1
ATOM 2063 C CA . LEU A 1 254 ? -4.485 11.932 -12.712 1.00 88.50 254 LEU A CA 1
ATOM 2064 C C . LEU A 1 254 ? -4.379 13.101 -11.717 1.00 88.50 254 LEU A C 1
ATOM 2066 O O . LEU A 1 254 ? -5.384 13.521 -11.150 1.00 88.50 254 LEU A O 1
ATOM 2070 N N . LEU A 1 255 ? -3.177 13.643 -11.499 1.00 90.12 255 LEU A N 1
ATOM 2071 C CA . LEU A 1 255 ? -2.985 14.811 -10.629 1.00 90.12 255 LEU A CA 1
ATOM 2072 C C . LEU A 1 255 ? -3.601 16.086 -11.225 1.00 90.12 255 LEU A C 1
ATOM 2074 O O . LEU A 1 255 ? -4.007 16.970 -10.477 1.00 90.12 255 LEU A O 1
ATOM 2078 N N . HIS A 1 256 ? -3.710 16.184 -12.547 1.00 89.38 256 HIS A N 1
ATOM 2079 C CA . HIS A 1 256 ? -4.352 17.313 -13.217 1.00 89.38 256 HIS A CA 1
ATOM 2080 C C . HIS A 1 256 ? -5.882 17.204 -13.294 1.00 89.38 256 HIS A C 1
ATOM 2082 O O . HIS A 1 256 ? -6.536 18.206 -13.560 1.00 89.38 256 HIS A O 1
ATOM 2088 N N . GLN A 1 257 ? -6.476 16.037 -13.038 1.00 86.19 257 GLN A N 1
ATOM 2089 C CA . GLN A 1 257 ? -7.939 15.888 -13.054 1.00 86.19 257 GLN A CA 1
ATOM 2090 C C . GLN A 1 257 ? -8.626 16.614 -11.887 1.00 86.19 257 GLN A C 1
ATOM 2092 O O . GLN A 1 257 ? -9.754 17.080 -12.026 1.00 86.19 257 GLN A O 1
ATOM 2097 N N . ASP A 1 258 ? -7.953 16.746 -10.742 1.00 84.31 258 ASP A N 1
ATOM 2098 C CA . ASP A 1 258 ? -8.471 17.464 -9.577 1.00 84.31 258 ASP A CA 1
ATOM 2099 C C . ASP A 1 258 ? -7.733 18.805 -9.401 1.00 84.31 258 ASP A C 1
ATOM 2101 O O . ASP A 1 258 ? -6.501 18.885 -9.416 1.00 84.31 258 ASP A O 1
ATOM 2105 N N . LYS A 1 259 ? -8.502 19.883 -9.201 1.00 87.44 259 LYS A N 1
ATOM 2106 C CA . LYS A 1 259 ? -7.993 21.251 -9.016 1.00 87.44 259 LYS A CA 1
ATOM 2107 C C . LYS A 1 259 ? -7.022 21.350 -7.837 1.00 87.44 259 LYS A C 1
ATOM 2109 O O . LYS A 1 259 ? -6.075 22.135 -7.893 1.00 87.44 259 LYS A O 1
ATOM 2114 N N . ALA A 1 260 ? -7.242 20.587 -6.763 1.00 87.50 260 ALA A N 1
ATOM 2115 C CA . ALA A 1 260 ? -6.388 20.662 -5.578 1.00 87.50 260 ALA A CA 1
ATOM 2116 C C . ALA A 1 260 ? -4.994 20.034 -5.809 1.00 87.50 260 ALA A C 1
ATOM 2118 O O . ALA A 1 260 ? -3.999 20.731 -5.586 1.00 87.50 260 ALA A O 1
ATOM 2119 N N . PRO A 1 261 ? -4.863 18.779 -6.286 1.00 88.12 261 PRO A N 1
ATOM 2120 C CA . PRO A 1 261 ? -3.581 18.221 -6.707 1.00 88.12 261 PRO A CA 1
ATOM 2121 C C . PRO A 1 261 ? -2.916 18.998 -7.850 1.00 88.12 261 PRO A C 1
ATOM 2123 O O . PRO A 1 261 ? -1.701 19.184 -7.790 1.00 88.12 261 PRO A O 1
ATOM 2126 N N . MET A 1 262 ? -3.668 19.545 -8.813 1.00 91.00 262 MET A N 1
ATOM 2127 C CA . MET A 1 262 ? -3.106 20.418 -9.854 1.00 91.00 262 MET A CA 1
ATOM 2128 C C . MET A 1 262 ? -2.420 21.649 -9.246 1.00 91.00 262 MET A C 1
ATOM 2130 O O . MET A 1 262 ? -1.268 21.943 -9.565 1.00 91.00 262 MET A O 1
ATOM 2134 N N . ALA A 1 263 ? -3.093 22.352 -8.329 1.00 91.44 263 ALA A N 1
ATOM 2135 C CA . ALA A 1 263 ? -2.511 23.507 -7.647 1.00 91.44 263 ALA A CA 1
ATOM 2136 C C . ALA A 1 263 ? -1.269 23.124 -6.822 1.00 91.44 263 ALA A C 1
ATOM 2138 O O . ALA A 1 263 ? -0.312 23.894 -6.752 1.00 91.44 263 ALA A O 1
ATOM 2139 N N . LEU A 1 264 ? -1.259 21.931 -6.217 1.00 90.56 264 LEU A N 1
ATOM 2140 C CA . LEU A 1 264 ? -0.081 21.410 -5.521 1.00 90.56 264 LEU A CA 1
ATOM 2141 C C . LEU A 1 264 ? 1.086 21.159 -6.483 1.00 90.56 264 LEU A C 1
ATOM 2143 O O . LEU A 1 264 ? 2.200 21.556 -6.151 1.00 90.56 264 LEU A O 1
ATOM 2147 N N . CYS A 1 265 ? 0.844 20.565 -7.655 1.00 93.31 265 CYS A N 1
ATOM 2148 C CA . CYS A 1 265 ? 1.877 20.364 -8.679 1.00 93.31 265 CYS A CA 1
ATOM 2149 C C . CYS A 1 265 ? 2.454 21.707 -9.130 1.00 93.31 265 CYS A C 1
ATOM 2151 O O . CYS A 1 265 ? 3.662 21.900 -9.074 1.00 93.31 265 CYS A O 1
ATOM 2153 N N . PHE A 1 266 ? 1.599 22.694 -9.416 1.00 94.25 266 PHE A N 1
ATOM 2154 C CA . PHE A 1 266 ? 2.038 24.047 -9.768 1.00 94.25 266 PHE A CA 1
ATOM 2155 C C . PHE A 1 266 ? 2.934 24.690 -8.692 1.00 94.25 266 PHE A C 1
ATOM 2157 O O . PHE A 1 266 ? 3.964 25.288 -9.002 1.00 94.25 266 PHE A O 1
ATOM 2164 N N . ILE A 1 267 ? 2.581 24.546 -7.409 1.00 92.94 267 ILE A N 1
ATOM 2165 C CA . ILE A 1 267 ? 3.405 25.053 -6.299 1.00 92.94 267 ILE A CA 1
ATOM 2166 C C . ILE A 1 267 ? 4.741 24.301 -6.203 1.00 92.94 267 ILE A C 1
ATOM 2168 O O . ILE A 1 267 ? 5.761 24.914 -5.887 1.00 92.94 267 ILE A O 1
ATOM 2172 N N . MET A 1 268 ? 4.738 22.986 -6.436 1.00 93.69 268 MET A N 1
ATOM 2173 C CA . MET A 1 268 ? 5.942 22.152 -6.383 1.00 93.69 268 MET A CA 1
ATOM 2174 C C . MET A 1 268 ? 6.871 22.373 -7.575 1.00 93.69 268 MET A C 1
ATOM 2176 O O . MET A 1 268 ? 8.080 22.260 -7.393 1.00 93.69 268 MET A O 1
ATOM 2180 N N . ASP A 1 269 ? 6.337 22.709 -8.744 1.00 95.25 269 ASP A N 1
ATOM 2181 C CA . ASP A 1 269 ? 7.107 22.895 -9.978 1.00 95.25 269 ASP A CA 1
ATOM 2182 C C . ASP A 1 269 ? 7.615 24.337 -10.136 1.00 95.25 269 ASP A C 1
ATOM 2184 O O . ASP A 1 269 ? 8.560 24.586 -10.873 1.00 95.25 269 ASP A O 1
ATOM 2188 N N . SER A 1 270 ? 7.045 25.301 -9.406 1.00 94.81 270 SER A N 1
ATOM 2189 C CA . SER A 1 270 ? 7.538 26.682 -9.376 1.00 94.81 270 SER A CA 1
ATOM 2190 C C . SER A 1 270 ? 8.740 26.845 -8.436 1.00 94.81 270 SER A C 1
ATOM 2192 O O . SER A 1 270 ? 8.636 26.602 -7.230 1.00 94.81 270 SER A O 1
ATOM 2194 N N . ASP A 1 271 ? 9.863 27.364 -8.935 1.00 93.19 271 ASP A N 1
ATOM 2195 C CA . ASP A 1 271 ? 11.061 27.645 -8.123 1.00 93.19 271 ASP A CA 1
ATOM 2196 C C . ASP A 1 271 ? 10.796 28.629 -6.975 1.00 93.19 271 ASP A C 1
ATOM 2198 O O . ASP A 1 271 ? 11.222 28.421 -5.834 1.00 93.19 271 ASP A O 1
ATOM 2202 N N . ILE A 1 272 ? 10.028 29.687 -7.247 1.00 93.62 272 ILE A N 1
ATOM 2203 C CA . ILE A 1 272 ? 9.703 30.719 -6.255 1.00 93.62 272 ILE A CA 1
ATOM 2204 C C . ILE A 1 272 ? 8.778 30.141 -5.179 1.00 93.62 272 ILE A C 1
ATOM 2206 O O . ILE A 1 272 ? 9.045 30.276 -3.982 1.00 93.62 272 ILE A O 1
ATOM 2210 N N . LEU A 1 273 ? 7.685 29.483 -5.584 1.00 91.88 273 LEU A N 1
ATOM 2211 C CA . LEU A 1 273 ? 6.692 28.982 -4.632 1.00 91.88 273 LEU A CA 1
ATOM 2212 C C . LEU A 1 273 ? 7.215 27.788 -3.837 1.00 91.88 273 LEU A C 1
ATOM 2214 O O . LEU A 1 273 ? 6.960 27.711 -2.635 1.00 91.88 273 LEU A O 1
ATOM 2218 N N . SER A 1 274 ? 7.991 26.901 -4.454 1.00 89.38 274 SER A N 1
ATOM 2219 C CA . SER A 1 274 ? 8.615 25.778 -3.752 1.00 89.38 274 SER A CA 1
ATOM 2220 C C . SER A 1 274 ? 9.655 26.239 -2.725 1.00 89.38 274 SER A C 1
ATOM 2222 O O . SER A 1 274 ? 9.771 25.626 -1.663 1.00 89.38 274 SER A O 1
ATOM 2224 N N . THR A 1 275 ? 10.336 27.365 -2.968 1.00 90.88 275 THR A N 1
ATOM 2225 C CA . THR A 1 275 ? 11.223 28.004 -1.982 1.00 90.88 275 THR A CA 1
ATOM 2226 C C . THR A 1 275 ? 10.441 28.570 -0.792 1.00 90.88 275 THR A C 1
ATOM 2228 O O . THR A 1 275 ? 10.905 28.499 0.348 1.00 90.88 275 THR A O 1
ATOM 2231 N N . ILE A 1 276 ? 9.232 29.091 -1.024 1.00 89.81 276 ILE A N 1
ATOM 2232 C CA . ILE A 1 276 ? 8.341 29.595 0.037 1.00 89.81 276 ILE A CA 1
ATOM 2233 C C . ILE A 1 276 ? 7.676 28.438 0.805 1.00 89.81 276 ILE A C 1
ATOM 2235 O O . ILE A 1 276 ? 7.506 28.520 2.025 1.00 89.81 276 ILE A O 1
ATOM 2239 N N . PHE A 1 277 ? 7.333 27.343 0.119 1.00 90.75 277 PHE A N 1
ATOM 2240 C CA . PHE A 1 277 ? 6.626 26.181 0.667 1.00 90.75 277 PHE A CA 1
ATOM 2241 C C . PHE A 1 277 ? 7.413 24.860 0.522 1.00 90.75 277 PHE A C 1
ATOM 2243 O O . PHE A 1 277 ? 6.873 23.865 0.026 1.00 90.75 277 PHE A O 1
ATOM 2250 N N . PRO A 1 278 ? 8.653 24.767 1.044 1.00 88.00 278 PRO A N 1
ATOM 2251 C CA . PRO A 1 278 ? 9.522 23.598 0.843 1.00 88.00 278 PRO A CA 1
ATOM 2252 C C . PRO A 1 278 ? 8.976 22.315 1.493 1.00 88.00 278 PRO A C 1
ATOM 2254 O O . PRO A 1 278 ? 9.382 21.195 1.166 1.00 88.00 278 PRO A O 1
ATOM 2257 N N . LEU A 1 279 ? 8.032 22.470 2.426 1.00 90.19 279 LEU A N 1
ATOM 2258 C CA . LEU A 1 279 ? 7.362 21.368 3.105 1.00 90.19 279 LEU A CA 1
ATOM 2259 C C . LEU A 1 279 ? 6.448 20.569 2.172 1.00 90.19 279 LEU A C 1
ATOM 2261 O O . LEU A 1 279 ? 6.287 19.378 2.413 1.00 90.19 279 LEU A O 1
ATOM 2265 N N . LEU A 1 280 ? 5.870 21.176 1.127 1.00 89.62 280 LEU A N 1
ATOM 2266 C CA . LEU A 1 280 ? 4.967 20.470 0.208 1.00 89.62 280 LEU A CA 1
ATOM 2267 C C . LEU A 1 280 ? 5.726 19.451 -0.640 1.00 89.62 280 LEU A C 1
ATOM 2269 O O . LEU A 1 280 ? 5.359 18.280 -0.655 1.00 89.62 280 LEU A O 1
ATOM 2273 N N . ARG A 1 281 ? 6.840 19.871 -1.246 1.00 92.44 281 ARG A N 1
ATOM 2274 C CA . ARG A 1 281 ? 7.724 18.989 -2.016 1.00 92.44 281 ARG A CA 1
ATOM 2275 C C . ARG A 1 281 ? 8.301 17.873 -1.143 1.00 92.44 281 ARG A C 1
ATOM 2277 O O . ARG A 1 281 ? 8.235 16.702 -1.500 1.00 92.44 281 ARG A O 1
ATOM 2284 N N . SER A 1 282 ? 8.774 18.223 0.058 1.00 92.38 282 SER A N 1
ATOM 2285 C CA . SER A 1 282 ? 9.279 17.242 1.031 1.00 92.38 282 SER A CA 1
ATOM 2286 C C . SER A 1 282 ? 8.198 16.243 1.455 1.00 92.38 282 SER A C 1
ATOM 2288 O O . SER A 1 282 ? 8.480 15.057 1.593 1.00 92.38 282 SER A O 1
ATOM 2290 N N . TYR A 1 283 ? 6.960 16.707 1.647 1.00 91.69 283 TYR A N 1
ATOM 2291 C CA . TYR A 1 283 ? 5.814 15.852 1.945 1.00 91.69 283 TYR A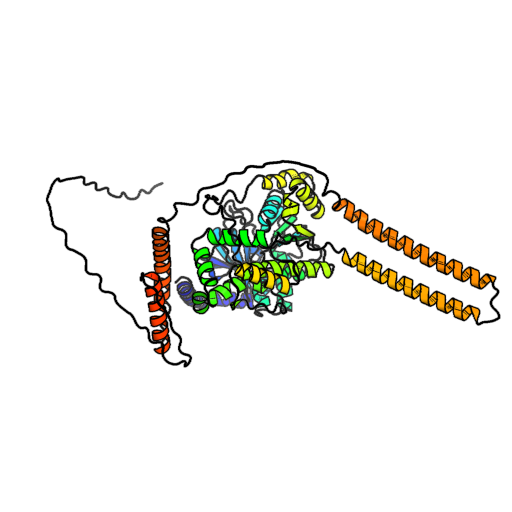 CA 1
ATOM 2292 C C . TYR A 1 283 ? 5.534 14.912 0.769 1.00 91.69 283 TYR A C 1
ATOM 2294 O O . TYR A 1 283 ? 5.484 13.703 0.959 1.00 91.69 283 TYR A O 1
ATOM 2302 N N . PHE A 1 284 ? 5.434 15.423 -0.457 1.00 93.31 284 PHE A N 1
ATOM 2303 C CA . PHE A 1 284 ? 5.145 14.593 -1.627 1.00 93.31 284 PHE A CA 1
ATOM 2304 C C . PHE A 1 284 ? 6.238 13.544 -1.890 1.00 93.31 284 PHE A C 1
ATOM 2306 O O . PHE A 1 284 ? 5.923 12.376 -2.130 1.00 93.31 284 PHE A O 1
ATOM 2313 N N . TYR A 1 285 ? 7.511 13.918 -1.734 1.00 95.25 285 TYR A N 1
ATOM 2314 C CA . TYR A 1 285 ? 8.642 12.986 -1.774 1.00 95.25 285 TYR A CA 1
ATOM 2315 C C . TYR A 1 285 ? 8.558 11.930 -0.665 1.00 95.25 285 TYR A C 1
ATOM 2317 O O . TYR A 1 285 ? 8.723 10.736 -0.920 1.00 95.25 285 TYR A O 1
ATOM 2325 N N . TYR A 1 286 ? 8.242 12.353 0.564 1.00 93.75 286 TYR A N 1
ATOM 2326 C CA . TYR A 1 286 ? 8.093 11.460 1.711 1.00 93.75 286 TYR A CA 1
ATOM 2327 C C . TYR A 1 286 ? 7.030 10.380 1.474 1.00 93.75 286 TYR A C 1
ATOM 2329 O O . TYR A 1 286 ? 7.247 9.223 1.812 1.00 93.75 286 TYR A O 1
ATOM 2337 N N . TYR A 1 287 ? 5.896 10.717 0.857 1.00 91.69 287 TYR A N 1
ATOM 2338 C CA . TYR A 1 287 ? 4.834 9.733 0.625 1.00 91.69 287 TYR A CA 1
ATOM 2339 C C . TYR A 1 287 ? 5.095 8.792 -0.554 1.00 91.69 287 TYR A C 1
ATOM 2341 O O . TYR A 1 287 ? 4.652 7.644 -0.505 1.00 91.69 287 TYR A O 1
ATOM 2349 N N . ASN A 1 288 ? 5.800 9.252 -1.591 1.00 94.00 288 ASN A N 1
ATOM 2350 C CA . ASN A 1 288 ? 5.961 8.489 -2.831 1.00 94.00 288 ASN A CA 1
ATOM 2351 C C . ASN A 1 288 ? 7.301 7.747 -2.942 1.00 94.00 288 ASN A C 1
ATOM 2353 O O . ASN A 1 288 ? 7.334 6.661 -3.516 1.00 94.00 288 ASN A O 1
ATOM 2357 N N . VAL A 1 289 ? 8.391 8.300 -2.398 1.00 94.94 289 VAL A N 1
ATOM 2358 C CA . VAL A 1 289 ? 9.763 7.815 -2.652 1.00 94.94 289 VAL A CA 1
ATOM 2359 C C . VAL A 1 289 ? 10.441 7.287 -1.390 1.00 94.94 289 VAL A C 1
ATOM 2361 O O . VAL A 1 289 ? 11.055 6.228 -1.430 1.00 94.94 289 VAL A O 1
ATOM 2364 N N . PHE A 1 290 ? 10.311 7.988 -0.261 1.00 94.88 290 PHE A N 1
ATOM 2365 C CA . PHE A 1 290 ? 11.144 7.798 0.943 1.00 94.88 290 PHE A CA 1
ATOM 2366 C C . PHE A 1 290 ? 11.269 6.354 1.452 1.00 94.88 290 PHE A C 1
ATOM 2368 O O . PHE A 1 290 ? 12.330 5.939 1.919 1.00 94.88 290 PHE A O 1
ATOM 2375 N N . LEU A 1 291 ? 10.198 5.567 1.373 1.00 93.88 291 LEU A N 1
ATOM 2376 C CA . LEU A 1 291 ? 10.231 4.168 1.795 1.00 93.88 291 LEU A CA 1
ATOM 2377 C C . LEU A 1 291 ? 11.053 3.281 0.850 1.00 93.88 291 LEU A C 1
ATOM 2379 O O . LEU A 1 291 ? 11.760 2.394 1.331 1.00 93.88 291 LEU A O 1
ATOM 2383 N N . ASN A 1 292 ? 11.013 3.541 -0.457 1.00 94.38 292 ASN A N 1
ATOM 2384 C CA . ASN A 1 292 ? 11.777 2.808 -1.472 1.00 94.38 292 ASN A CA 1
ATOM 2385 C C . ASN A 1 292 ? 13.177 3.397 -1.711 1.00 94.38 292 ASN A C 1
ATOM 2387 O O . ASN A 1 292 ? 14.012 2.771 -2.356 1.00 94.38 292 ASN A O 1
ATOM 2391 N N . GLU A 1 293 ? 13.448 4.596 -1.195 1.00 92.12 293 GLU A N 1
ATOM 2392 C CA . GLU A 1 293 ? 14.712 5.298 -1.390 1.00 92.12 293 GLU A CA 1
ATOM 2393 C C . GLU A 1 293 ? 15.907 4.491 -0.858 1.00 92.12 293 GLU A C 1
ATOM 2395 O O . GLU A 1 293 ? 15.975 4.126 0.329 1.00 92.12 293 GLU A O 1
ATOM 2400 N N . LYS A 1 294 ? 16.882 4.269 -1.745 1.00 86.06 294 LYS A N 1
ATOM 2401 C CA . LYS A 1 294 ? 18.195 3.716 -1.410 1.00 86.06 294 LYS A CA 1
ATOM 2402 C C . LYS A 1 294 ? 19.121 4.841 -0.958 1.00 86.06 294 LYS A C 1
ATOM 2404 O O . LYS A 1 294 ? 19.180 5.893 -1.588 1.00 86.06 294 LYS A O 1
ATOM 2409 N N . SER A 1 295 ? 19.910 4.590 0.088 1.00 78.19 295 SER A N 1
ATOM 2410 C CA . SER A 1 295 ? 20.831 5.586 0.665 1.00 78.19 295 SER A CA 1
ATOM 2411 C C . SER A 1 295 ? 21.889 6.113 -0.318 1.00 78.19 295 SER A C 1
ATOM 2413 O O . SER A 1 295 ? 22.532 7.116 -0.027 1.00 78.19 295 SER A O 1
ATOM 2415 N N . HIS A 1 296 ? 22.091 5.440 -1.453 1.00 69.12 296 HIS A N 1
ATOM 2416 C CA . HIS A 1 296 ? 23.171 5.714 -2.400 1.00 69.12 296 HIS A CA 1
ATOM 2417 C C . HIS A 1 296 ? 22.762 6.579 -3.600 1.00 69.12 296 HIS A C 1
ATOM 2419 O O . HIS A 1 296 ? 23.626 6.935 -4.390 1.00 69.12 296 HIS A O 1
ATOM 2425 N N . ALA A 1 297 ? 21.482 6.941 -3.753 1.00 72.75 297 ALA A N 1
ATOM 2426 C CA . ALA A 1 297 ? 21.013 7.566 -4.994 1.00 72.75 297 ALA A CA 1
ATOM 2427 C C . ALA A 1 297 ? 21.481 9.025 -5.194 1.00 72.75 297 ALA A C 1
ATOM 2429 O O . ALA A 1 297 ? 21.354 9.555 -6.289 1.00 72.75 297 ALA A O 1
ATOM 2430 N N . GLY A 1 298 ? 21.994 9.713 -4.164 1.00 85.75 298 GLY A N 1
ATOM 2431 C CA . GLY A 1 298 ? 22.431 11.119 -4.278 1.00 85.75 298 GLY A CA 1
ATOM 2432 C C . GLY A 1 298 ? 21.313 12.117 -4.635 1.00 85.75 298 GLY A C 1
ATOM 2433 O O . GLY A 1 298 ? 21.574 13.304 -4.825 1.00 85.75 298 GLY A O 1
ATOM 2434 N N . ILE A 1 299 ? 20.061 11.658 -4.707 1.00 92.12 299 ILE A N 1
ATOM 2435 C CA . ILE A 1 299 ? 18.900 12.452 -5.099 1.00 92.12 299 ILE A CA 1
ATOM 2436 C C . ILE A 1 299 ? 18.494 13.371 -3.949 1.00 92.12 299 ILE A C 1
ATOM 2438 O O . ILE A 1 299 ? 18.229 12.937 -2.830 1.00 92.12 299 ILE A O 1
ATOM 2442 N N . ASN A 1 300 ? 18.380 14.667 -4.235 1.00 92.12 300 ASN A N 1
ATOM 2443 C CA . ASN A 1 300 ? 17.865 15.630 -3.273 1.00 92.12 300 ASN A CA 1
ATOM 2444 C C . ASN A 1 300 ? 16.365 15.857 -3.487 1.00 92.12 300 ASN A C 1
ATOM 2446 O O . ASN A 1 300 ? 15.970 16.744 -4.245 1.00 92.12 300 ASN A O 1
ATOM 2450 N N . GLY A 1 301 ? 15.528 15.122 -2.750 1.00 89.19 301 GLY A N 1
ATOM 2451 C CA . GLY A 1 301 ? 14.065 15.228 -2.831 1.00 89.19 301 GLY A CA 1
ATOM 2452 C C . GLY A 1 301 ? 13.490 16.640 -2.616 1.00 89.19 301 GLY A C 1
ATOM 2453 O O . GLY A 1 301 ? 12.365 16.913 -3.023 1.00 89.19 301 GLY A O 1
ATOM 2454 N N . LYS A 1 302 ? 14.249 17.578 -2.027 1.00 90.75 302 LYS A N 1
ATOM 2455 C CA . LYS A 1 302 ? 13.821 18.980 -1.848 1.00 90.75 302 LYS A CA 1
ATOM 2456 C C . LYS A 1 302 ? 13.963 19.835 -3.105 1.00 90.75 302 LYS A C 1
ATOM 2458 O O . LYS A 1 302 ? 13.465 20.959 -3.103 1.00 90.75 302 LYS A O 1
ATOM 2463 N N . LYS A 1 303 ? 14.655 19.354 -4.137 1.00 93.94 303 LYS A N 1
ATOM 2464 C CA . LYS A 1 303 ? 14.887 20.088 -5.390 1.00 93.94 303 LYS A CA 1
ATOM 2465 C C . LYS A 1 303 ? 14.117 19.522 -6.581 1.00 93.94 303 LYS A C 1
ATOM 2467 O O . LYS A 1 303 ? 14.144 20.141 -7.630 1.00 93.94 303 LYS A O 1
ATOM 2472 N N . LEU A 1 304 ? 13.446 18.387 -6.409 1.00 95.50 304 LEU A N 1
ATOM 2473 C CA . LEU A 1 304 ? 12.789 17.703 -7.513 1.00 95.50 304 LEU A CA 1
ATOM 2474 C C . LEU A 1 304 ? 11.483 18.374 -7.939 1.00 95.50 304 LEU A C 1
ATOM 2476 O O . LEU A 1 304 ? 10.689 18.778 -7.080 1.00 95.50 304 LEU A O 1
ATOM 2480 N N . SER A 1 305 ? 11.225 18.405 -9.243 1.00 96.50 305 SER A N 1
ATOM 2481 C CA . SER A 1 305 ? 9.886 18.694 -9.766 1.00 96.50 305 SER A CA 1
ATOM 2482 C C . SER A 1 305 ? 8.904 17.570 -9.410 1.00 96.50 305 SER A C 1
ATOM 2484 O O . SER A 1 305 ? 9.287 16.493 -8.938 1.00 96.50 305 SER A O 1
ATOM 2486 N N . THR A 1 306 ? 7.616 17.779 -9.667 1.00 96.38 306 THR A N 1
ATOM 2487 C CA . THR A 1 306 ? 6.596 16.728 -9.595 1.00 96.38 306 THR A CA 1
ATOM 2488 C C . THR A 1 306 ? 7.013 15.541 -10.462 1.00 96.38 306 THR A C 1
ATOM 2490 O O . THR A 1 306 ? 7.045 14.411 -9.975 1.00 96.38 306 THR A O 1
ATOM 2493 N N . THR A 1 307 ? 7.431 15.793 -11.705 1.00 96.81 307 THR A N 1
ATOM 2494 C CA . THR A 1 307 ? 7.950 14.769 -12.622 1.00 96.81 307 THR A CA 1
ATOM 2495 C C . THR A 1 307 ? 9.153 14.035 -12.033 1.00 96.81 307 THR A C 1
ATOM 2497 O O . THR A 1 307 ? 9.187 12.802 -12.055 1.00 96.81 307 THR A O 1
ATOM 2500 N N . GLY A 1 308 ? 10.106 14.763 -11.448 1.00 97.12 308 GLY A N 1
ATOM 2501 C CA . GLY A 1 308 ? 11.272 14.185 -10.787 1.00 97.12 308 GLY A CA 1
ATOM 2502 C C . GLY A 1 308 ? 10.888 13.264 -9.625 1.00 97.12 308 GLY A C 1
ATOM 2503 O O . GLY A 1 308 ? 11.374 12.137 -9.540 1.00 97.12 308 GLY A O 1
ATOM 2504 N N . ILE A 1 309 ? 9.948 13.676 -8.767 1.00 97.00 309 ILE A N 1
ATOM 2505 C CA . ILE A 1 309 ? 9.462 12.848 -7.647 1.00 97.00 309 ILE A CA 1
ATOM 2506 C C . ILE A 1 309 ? 8.787 11.570 -8.158 1.00 97.00 309 ILE A C 1
ATOM 2508 O O . ILE A 1 309 ? 9.044 10.484 -7.631 1.00 97.00 309 ILE A O 1
ATOM 2512 N N . LEU A 1 310 ? 7.935 11.677 -9.180 1.00 97.19 310 LEU A N 1
ATOM 2513 C CA . LEU A 1 310 ? 7.251 10.520 -9.763 1.00 97.19 310 LEU A CA 1
ATOM 2514 C C . LEU A 1 310 ? 8.233 9.558 -10.443 1.00 97.19 310 LEU A C 1
ATOM 2516 O O . LEU A 1 310 ? 8.106 8.340 -10.290 1.00 97.19 310 LEU A O 1
ATOM 2520 N N . THR A 1 311 ? 9.244 10.099 -11.123 1.00 97.56 311 THR A N 1
ATOM 2521 C CA . THR A 1 311 ? 10.327 9.318 -11.730 1.00 97.56 311 THR A CA 1
ATOM 2522 C C . THR A 1 311 ? 11.147 8.603 -10.666 1.00 97.56 311 THR A C 1
ATOM 2524 O O . THR A 1 311 ? 11.371 7.401 -10.781 1.00 97.56 311 THR A O 1
ATOM 2527 N N . ALA A 1 312 ? 11.522 9.292 -9.586 1.00 97.19 312 ALA A N 1
ATOM 2528 C CA . ALA A 1 312 ? 12.251 8.692 -8.473 1.00 97.19 312 ALA A CA 1
ATOM 2529 C C . ALA A 1 312 ? 11.444 7.571 -7.799 1.00 97.19 312 ALA A C 1
ATOM 2531 O O . ALA A 1 312 ? 12.007 6.529 -7.470 1.00 97.19 312 ALA A O 1
ATOM 2532 N N . ALA A 1 313 ? 10.125 7.737 -7.641 1.00 97.06 313 ALA A N 1
ATOM 2533 C CA . ALA A 1 313 ? 9.252 6.701 -7.086 1.00 97.06 313 ALA A CA 1
ATOM 2534 C C . ALA A 1 313 ? 9.202 5.448 -7.978 1.00 97.06 313 ALA A C 1
ATOM 2536 O O . ALA A 1 313 ? 9.282 4.318 -7.477 1.00 97.06 313 ALA A O 1
ATOM 2537 N N . TRP A 1 314 ? 9.085 5.638 -9.297 1.00 97.81 314 TRP A N 1
ATOM 2538 C CA . TRP A 1 314 ? 9.115 4.549 -10.275 1.00 97.81 314 TRP A CA 1
ATOM 2539 C C . TRP A 1 314 ? 10.480 3.847 -10.273 1.00 97.81 314 TRP A C 1
ATOM 2541 O O . TRP A 1 314 ? 10.540 2.634 -10.066 1.00 97.81 314 TRP A O 1
ATOM 2551 N N . ALA A 1 315 ? 11.565 4.615 -10.399 1.00 97.31 315 ALA A N 1
ATOM 2552 C CA . ALA A 1 315 ? 12.935 4.119 -10.490 1.00 97.31 315 ALA A CA 1
ATOM 2553 C C . ALA A 1 315 ? 13.353 3.343 -9.237 1.00 97.31 315 ALA A C 1
ATOM 2555 O O . ALA A 1 315 ? 13.845 2.221 -9.345 1.00 97.31 315 ALA A O 1
ATOM 2556 N N . ALA A 1 316 ? 13.073 3.886 -8.048 1.00 96.88 316 ALA A N 1
ATOM 2557 C CA . ALA A 1 316 ? 13.370 3.225 -6.781 1.00 96.88 316 ALA A CA 1
ATOM 2558 C C . ALA A 1 316 ? 12.680 1.858 -6.673 1.00 96.88 316 ALA A C 1
ATOM 2560 O O . ALA A 1 316 ? 13.296 0.884 -6.243 1.00 96.88 316 ALA A O 1
ATOM 2561 N N . SER A 1 317 ? 11.421 1.771 -7.112 1.00 97.25 317 SER A N 1
ATOM 2562 C CA . SER A 1 317 ? 10.652 0.524 -7.081 1.00 97.25 317 SER A CA 1
ATOM 2563 C C . SER A 1 317 ? 11.225 -0.512 -8.055 1.00 97.25 317 SER A C 1
ATOM 2565 O O . SER A 1 317 ? 11.487 -1.644 -7.657 1.00 97.25 317 SER A O 1
ATOM 2567 N N . VAL A 1 318 ? 11.464 -0.133 -9.315 1.00 97.50 318 VAL A N 1
ATOM 2568 C CA . VAL A 1 318 ? 11.982 -1.049 -10.350 1.00 97.50 318 VAL A CA 1
ATOM 2569 C C . VAL A 1 318 ? 13.397 -1.523 -10.019 1.00 97.50 318 VAL A C 1
ATOM 2571 O O . VAL A 1 318 ? 13.645 -2.728 -10.013 1.00 97.50 318 VAL A O 1
ATOM 2574 N N . ALA A 1 319 ? 14.302 -0.608 -9.663 1.00 96.31 319 ALA A N 1
ATOM 2575 C CA . ALA A 1 319 ? 15.685 -0.941 -9.321 1.00 96.31 319 ALA A CA 1
ATOM 2576 C C . ALA A 1 319 ? 15.778 -1.858 -8.093 1.00 96.31 319 ALA A C 1
ATOM 2578 O O . ALA A 1 319 ? 16.683 -2.685 -7.985 1.00 96.31 319 ALA A O 1
ATOM 2579 N N . GLN A 1 320 ? 14.849 -1.726 -7.147 1.00 96.19 320 GLN A N 1
ATOM 2580 C CA . GLN A 1 320 ? 14.791 -2.616 -5.996 1.00 96.19 320 GLN A CA 1
ATOM 2581 C C . GLN A 1 320 ? 14.372 -4.037 -6.369 1.00 96.19 320 GLN A C 1
ATOM 2583 O O . GLN A 1 320 ? 14.940 -4.995 -5.847 1.00 96.19 320 GLN A O 1
ATOM 2588 N N . ILE A 1 321 ? 13.414 -4.191 -7.282 1.00 97.25 321 ILE A N 1
ATOM 2589 C CA . ILE A 1 321 ? 13.002 -5.520 -7.741 1.00 97.25 321 ILE A CA 1
ATOM 2590 C C . ILE A 1 321 ? 14.059 -6.162 -8.623 1.00 97.25 321 ILE A C 1
ATOM 2592 O O . ILE A 1 321 ? 14.327 -7.350 -8.455 1.00 97.25 321 ILE A O 1
ATOM 2596 N N . ALA A 1 322 ? 14.701 -5.388 -9.497 1.00 95.94 322 ALA A N 1
ATOM 2597 C CA . ALA A 1 322 ? 15.847 -5.860 -10.266 1.00 95.94 322 ALA A CA 1
ATOM 2598 C C . ALA A 1 322 ? 16.943 -6.412 -9.339 1.00 95.94 322 ALA A C 1
ATOM 2600 O O . ALA A 1 322 ? 17.398 -7.537 -9.527 1.00 95.94 322 ALA A O 1
ATOM 2601 N N . GLU A 1 323 ? 17.279 -5.691 -8.266 1.00 95.06 323 GLU A N 1
ATOM 2602 C CA . GLU A 1 323 ? 18.253 -6.155 -7.273 1.00 95.06 323 GLU A CA 1
ATOM 2603 C C . GLU A 1 323 ? 17.792 -7.409 -6.514 1.00 95.06 323 GLU A C 1
ATOM 2605 O O . GLU A 1 323 ? 18.594 -8.306 -6.257 1.00 95.06 323 GLU A O 1
ATOM 2610 N N . LEU A 1 324 ? 16.515 -7.504 -6.129 1.00 95.62 324 LEU A N 1
ATOM 2611 C CA . LEU A 1 324 ? 15.994 -8.713 -5.479 1.00 95.62 324 LEU A CA 1
ATOM 2612 C C . LEU A 1 324 ? 16.100 -9.928 -6.402 1.00 95.62 324 LEU A C 1
ATOM 2614 O O . LEU A 1 324 ? 16.543 -10.992 -5.973 1.00 95.62 324 LEU A O 1
ATOM 2618 N N . ARG A 1 325 ? 15.766 -9.776 -7.683 1.00 94.56 325 ARG A N 1
ATOM 2619 C CA . ARG A 1 325 ? 15.916 -10.867 -8.651 1.00 94.56 325 ARG A CA 1
ATOM 2620 C C . ARG A 1 325 ? 17.375 -11.230 -8.891 1.00 94.56 325 ARG A C 1
ATOM 2622 O O . ARG A 1 325 ? 17.687 -12.415 -8.934 1.00 94.56 325 ARG A O 1
ATOM 2629 N N . TYR A 1 326 ? 18.263 -10.239 -8.970 1.00 93.00 326 TYR A N 1
ATOM 2630 C CA . TYR A 1 326 ? 19.707 -10.464 -9.061 1.00 93.00 326 TYR A CA 1
ATOM 2631 C C . TYR A 1 326 ? 20.238 -11.261 -7.857 1.00 93.00 326 TYR A C 1
ATOM 2633 O O . TYR A 1 326 ? 21.053 -12.164 -8.012 1.00 93.00 326 TYR A O 1
ATOM 2641 N N . ARG A 1 327 ? 19.699 -11.011 -6.656 1.00 94.19 327 ARG A N 1
ATOM 2642 C CA . ARG A 1 327 ? 19.992 -11.781 -5.432 1.00 94.19 327 ARG A CA 1
ATOM 2643 C C . ARG A 1 327 ? 19.319 -13.163 -5.372 1.00 94.19 327 ARG A C 1
ATOM 2645 O O . ARG A 1 327 ? 19.426 -13.837 -4.351 1.00 94.19 327 ARG A O 1
ATOM 2652 N N . GLY A 1 328 ? 18.626 -13.590 -6.428 1.00 93.56 328 GLY A N 1
ATOM 2653 C CA . GLY A 1 328 ? 18.011 -14.915 -6.532 1.00 93.56 328 GLY A CA 1
ATOM 2654 C C . GLY A 1 328 ? 16.624 -15.042 -5.895 1.00 93.56 328 GLY A C 1
ATOM 2655 O O . GLY A 1 328 ? 16.108 -16.155 -5.792 1.00 93.56 328 GLY A O 1
ATOM 2656 N N . TYR A 1 329 ? 15.987 -13.942 -5.479 1.00 95.31 329 TYR A N 1
ATOM 2657 C CA . TYR A 1 329 ? 14.610 -14.007 -4.985 1.00 95.31 329 TYR A CA 1
ATOM 2658 C C . TYR A 1 329 ? 13.636 -14.322 -6.131 1.00 95.31 329 TYR A C 1
ATOM 2660 O O . TYR A 1 329 ? 13.682 -13.709 -7.202 1.00 95.31 329 TYR A O 1
ATOM 2668 N N . ASN A 1 330 ? 12.711 -15.255 -5.888 1.00 94.75 330 ASN A N 1
ATOM 2669 C CA . ASN A 1 330 ? 11.694 -15.649 -6.861 1.00 94.75 330 ASN A CA 1
ATOM 2670 C C . ASN A 1 330 ? 10.546 -14.626 -6.904 1.00 94.75 330 ASN A C 1
ATOM 2672 O O . ASN A 1 330 ? 9.541 -14.766 -6.204 1.00 94.75 330 ASN A O 1
ATOM 2676 N N . VAL A 1 331 ? 10.724 -13.574 -7.706 1.00 96.31 331 VAL A N 1
ATOM 2677 C CA . VAL A 1 331 ? 9.716 -12.531 -7.947 1.00 96.31 331 VAL A CA 1
ATOM 2678 C C . VAL A 1 331 ? 9.253 -12.603 -9.395 1.00 96.31 331 VAL A C 1
ATOM 2680 O O . VAL A 1 331 ? 10.032 -12.327 -10.310 1.00 96.31 331 VAL A O 1
ATOM 2683 N N . GLY A 1 332 ? 7.982 -12.937 -9.610 1.00 96.06 332 GLY A N 1
ATOM 2684 C CA . GLY A 1 332 ? 7.364 -12.849 -10.929 1.00 96.06 332 GLY A CA 1
ATOM 2685 C C . GLY A 1 332 ? 7.185 -11.386 -11.328 1.00 96.06 332 GLY A C 1
ATOM 2686 O O . GLY A 1 332 ? 6.529 -10.630 -10.619 1.00 96.06 332 GLY A O 1
ATOM 2687 N N . SER A 1 333 ? 7.768 -10.964 -12.445 1.00 96.31 333 SER A N 1
ATOM 2688 C CA . SER A 1 333 ? 7.626 -9.601 -12.965 1.00 96.31 333 SER A CA 1
ATOM 2689 C C . SER A 1 333 ? 6.595 -9.563 -14.089 1.00 96.31 333 SER A C 1
ATOM 2691 O O . SER A 1 333 ? 6.681 -10.371 -15.008 1.00 96.31 333 SER A O 1
ATOM 2693 N N . ILE A 1 334 ? 5.672 -8.606 -14.052 1.00 97.19 334 ILE A N 1
ATOM 2694 C CA . ILE A 1 334 ? 4.655 -8.400 -15.087 1.00 97.19 334 ILE A CA 1
ATOM 2695 C C . ILE A 1 334 ? 4.862 -7.004 -15.672 1.00 97.19 334 ILE A C 1
ATOM 2697 O O . ILE A 1 334 ? 4.684 -6.012 -14.957 1.00 97.19 334 ILE A O 1
ATOM 2701 N N . LEU A 1 335 ? 5.237 -6.931 -16.950 1.00 97.19 335 LEU A N 1
ATOM 2702 C CA . LEU A 1 335 ? 5.225 -5.682 -17.705 1.00 97.19 335 LEU A CA 1
ATOM 2703 C C . LEU A 1 335 ? 3.806 -5.451 -18.236 1.00 97.19 335 LEU A C 1
ATOM 2705 O O . LEU A 1 335 ? 3.223 -6.325 -18.872 1.00 97.19 335 LEU A O 1
ATOM 2709 N N . TYR A 1 336 ? 3.234 -4.286 -17.940 1.00 97.31 336 TYR A N 1
ATOM 2710 C CA . TYR A 1 336 ? 1.867 -3.938 -18.328 1.00 97.31 336 TYR A CA 1
ATOM 2711 C C . TYR A 1 336 ? 1.652 -4.021 -19.839 1.00 97.31 336 TYR A C 1
ATOM 2713 O O . TYR A 1 336 ? 0.623 -4.526 -20.268 1.00 97.31 336 TYR A O 1
ATOM 2721 N N . GLU A 1 337 ? 2.604 -3.532 -20.635 1.00 96.38 337 GLU A N 1
ATOM 2722 C CA . GLU A 1 337 ? 2.536 -3.579 -22.096 1.00 96.38 337 GLU A CA 1
ATOM 2723 C C . GLU A 1 337 ? 2.383 -5.019 -22.609 1.00 96.38 337 GLU A C 1
ATOM 2725 O O . GLU A 1 337 ? 1.401 -5.313 -23.280 1.00 96.38 337 GLU A O 1
ATOM 2730 N N . ASP A 1 338 ? 3.261 -5.936 -22.195 1.00 95.31 338 ASP A N 1
ATOM 2731 C CA . ASP A 1 338 ? 3.184 -7.345 -22.608 1.00 95.31 338 ASP A CA 1
ATOM 2732 C C . ASP A 1 338 ? 1.898 -8.015 -22.112 1.00 95.31 338 ASP A C 1
ATOM 2734 O O . ASP A 1 338 ? 1.275 -8.812 -22.816 1.00 95.31 338 ASP A O 1
ATOM 2738 N N . PHE A 1 339 ? 1.458 -7.658 -20.900 1.00 96.25 339 PHE A N 1
ATOM 2739 C CA . PHE A 1 339 ? 0.192 -8.149 -20.376 1.00 96.25 339 PHE A CA 1
ATOM 2740 C C . PHE A 1 339 ? -0.976 -7.715 -21.269 1.00 96.25 339 PHE A C 1
ATOM 2742 O O . PHE A 1 339 ? -1.861 -8.524 -21.528 1.00 96.25 339 PHE A O 1
ATOM 2749 N N . MET A 1 340 ? -0.980 -6.469 -21.744 1.00 95.50 340 MET A N 1
ATOM 2750 C CA . MET A 1 340 ? -2.068 -5.914 -22.549 1.00 95.50 340 MET A CA 1
ATOM 2751 C C . MET A 1 340 ? -2.025 -6.303 -24.028 1.00 95.50 340 MET A C 1
ATOM 2753 O O . MET A 1 340 ? -3.077 -6.244 -24.653 1.00 95.50 340 MET A O 1
ATOM 2757 N N . ASN A 1 341 ? -0.882 -6.735 -24.569 1.00 96.12 341 ASN A N 1
ATOM 2758 C CA . ASN A 1 341 ? -0.795 -7.223 -25.952 1.00 96.12 341 ASN A CA 1
ATOM 2759 C C . ASN A 1 341 ? -1.653 -8.480 -26.170 1.00 96.12 341 ASN A C 1
ATOM 2761 O O . ASN A 1 341 ? -2.324 -8.606 -27.183 1.00 96.12 341 ASN A O 1
ATOM 2765 N N . ASN A 1 342 ? -1.679 -9.402 -25.200 1.00 95.56 342 ASN A N 1
ATOM 2766 C CA . ASN A 1 342 ? -2.541 -10.585 -25.263 1.00 95.56 342 ASN A CA 1
ATOM 2767 C C . ASN A 1 342 ? -3.127 -10.912 -23.873 1.00 95.56 342 ASN A C 1
ATOM 2769 O O . ASN A 1 342 ? -2.676 -11.837 -23.186 1.00 95.56 342 ASN A O 1
ATOM 2773 N N . PRO A 1 343 ? -4.130 -10.145 -23.404 1.00 95.44 343 PRO A N 1
ATOM 2774 C CA . PRO A 1 343 ? -4.517 -10.116 -21.994 1.00 95.44 343 PRO A CA 1
ATOM 2775 C C . PRO A 1 343 ? -5.119 -11.425 -21.501 1.00 95.44 343 PRO A C 1
ATOM 2777 O O . PRO A 1 343 ? -4.928 -11.799 -20.343 1.00 95.44 343 PRO A O 1
ATOM 2780 N N . ARG A 1 344 ? -5.810 -12.169 -22.368 1.00 96.06 344 ARG A N 1
ATOM 2781 C CA . ARG A 1 344 ? -6.395 -13.464 -22.002 1.00 96.06 344 ARG A CA 1
ATOM 2782 C C . ARG A 1 344 ? -5.317 -14.529 -21.818 1.00 96.06 344 ARG A C 1
ATOM 2784 O O . ARG A 1 344 ? -5.369 -15.287 -20.847 1.00 96.06 344 ARG A O 1
ATOM 2791 N N . ARG A 1 345 ? -4.326 -14.562 -22.711 1.00 96.12 345 ARG A N 1
ATOM 2792 C CA . ARG A 1 345 ? -3.171 -15.457 -22.607 1.00 96.12 345 ARG A CA 1
ATOM 2793 C C . ARG A 1 345 ? -2.307 -15.109 -21.401 1.00 96.12 345 ARG A C 1
ATOM 2795 O O . ARG A 1 345 ? -2.033 -15.988 -20.586 1.00 96.12 345 ARG A O 1
ATOM 2802 N N . SER A 1 346 ? -1.959 -13.835 -21.240 1.00 96.62 346 SER A N 1
ATOM 2803 C CA . SER A 1 346 ? -1.191 -13.325 -20.100 1.00 96.62 346 SER A CA 1
ATOM 2804 C C . SER A 1 346 ? -1.874 -13.640 -18.770 1.00 96.62 346 SER A C 1
ATOM 2806 O O . SER A 1 346 ? -1.224 -14.087 -17.823 1.00 96.62 346 SER A O 1
ATOM 2808 N N . LEU A 1 347 ? -3.202 -13.503 -18.703 1.00 97.19 347 LEU A N 1
ATOM 2809 C CA . LEU A 1 347 ? -3.984 -13.900 -17.536 1.00 97.19 347 LEU A CA 1
ATOM 2810 C C . LEU A 1 347 ? -3.952 -15.417 -17.303 1.00 97.19 347 LEU A C 1
ATOM 2812 O O . LEU A 1 347 ? -3.783 -15.838 -16.164 1.00 97.19 347 LEU A O 1
ATOM 2816 N N . SER A 1 348 ? -4.060 -16.245 -18.344 1.00 97.31 348 SER A N 1
ATOM 2817 C CA . SER A 1 348 ? -3.938 -17.708 -18.221 1.00 97.31 348 SER A CA 1
ATOM 2818 C C . SER A 1 348 ? -2.582 -18.124 -17.632 1.00 97.31 348 SER A C 1
ATOM 2820 O O . SER A 1 348 ? -2.524 -18.897 -16.671 1.00 97.31 348 SER A O 1
ATOM 2822 N N . VAL A 1 349 ? -1.489 -17.540 -18.137 1.00 96.12 349 VAL A N 1
ATOM 2823 C CA . VAL A 1 349 ? -0.130 -17.759 -17.614 1.00 96.12 349 VAL A CA 1
ATOM 2824 C C . VAL A 1 349 ? -0.022 -17.289 -16.164 1.00 96.12 349 VAL A C 1
ATOM 2826 O O . VAL A 1 349 ? 0.508 -18.013 -15.321 1.00 96.12 349 VAL A O 1
ATOM 2829 N N . LEU A 1 350 ? -0.571 -16.115 -15.844 1.00 96.56 350 LEU A N 1
ATOM 2830 C CA . LEU A 1 350 ? -0.601 -15.594 -14.481 1.00 96.56 350 LEU A CA 1
ATOM 2831 C C . LEU A 1 350 ? -1.334 -16.544 -13.525 1.00 96.56 350 LEU A C 1
ATOM 2833 O O . LEU A 1 350 ? -0.814 -16.838 -12.451 1.00 96.56 350 LEU A O 1
ATOM 2837 N N . LEU A 1 351 ? -2.508 -17.057 -13.904 1.00 97.38 351 LEU A N 1
ATOM 2838 C CA . LEU A 1 351 ? -3.253 -18.017 -13.084 1.00 97.38 351 LEU A CA 1
ATOM 2839 C C . LEU A 1 351 ? -2.451 -19.304 -12.869 1.00 97.38 351 LEU A C 1
ATOM 2841 O O . LEU A 1 351 ? -2.374 -19.771 -11.735 1.00 97.38 351 LEU A O 1
ATOM 2845 N N . LYS A 1 352 ? -1.774 -19.814 -13.905 1.00 96.19 352 LYS A N 1
ATOM 2846 C CA . LYS A 1 352 ? -0.882 -20.978 -13.792 1.00 96.19 352 LYS A CA 1
ATOM 2847 C C . LYS A 1 352 ? 0.268 -20.728 -12.809 1.00 96.19 352 LYS A C 1
ATOM 2849 O O . LYS A 1 352 ? 0.502 -21.555 -11.935 1.00 96.19 352 LYS A O 1
ATOM 2854 N N . ILE A 1 353 ? 0.951 -19.582 -12.898 1.00 93.50 353 ILE A N 1
ATOM 2855 C CA . ILE A 1 353 ? 2.028 -19.190 -11.962 1.00 93.50 353 ILE A CA 1
ATOM 2856 C C . ILE A 1 353 ? 1.503 -19.095 -10.524 1.00 93.50 353 ILE A C 1
ATOM 2858 O O . ILE A 1 353 ? 2.203 -19.418 -9.563 1.00 93.50 353 ILE A O 1
ATOM 2862 N N . LEU A 1 354 ? 0.262 -18.638 -10.369 1.00 95.56 354 LEU A N 1
ATOM 2863 C CA . LEU A 1 354 ? -0.396 -18.514 -9.078 1.00 95.56 354 LEU A CA 1
ATOM 2864 C C . LEU A 1 354 ? -1.035 -19.811 -8.581 1.00 95.56 354 LEU A C 1
ATOM 2866 O O . LEU A 1 354 ? -1.658 -19.776 -7.521 1.00 95.56 354 LEU A O 1
ATOM 2870 N N . ASP A 1 355 ? -0.873 -20.927 -9.295 1.00 96.25 355 ASP A N 1
ATOM 2871 C CA . ASP A 1 355 ? -1.527 -22.202 -8.988 1.00 96.25 355 ASP A CA 1
ATOM 2872 C C . ASP A 1 355 ? -3.047 -22.031 -8.788 1.00 96.25 355 ASP A C 1
ATOM 2874 O O . ASP A 1 355 ? -3.669 -22.553 -7.863 1.00 96.25 355 ASP A O 1
ATOM 2878 N N . ILE A 1 356 ? -3.648 -21.184 -9.627 1.00 96.94 356 ILE A N 1
ATOM 2879 C CA . ILE A 1 356 ? -5.087 -20.962 -9.688 1.00 96.94 356 ILE A CA 1
ATOM 2880 C C . ILE A 1 356 ? -5.622 -21.759 -10.872 1.00 96.94 356 ILE A C 1
ATOM 2882 O O . ILE A 1 356 ? -5.142 -21.633 -11.999 1.00 96.94 356 ILE A O 1
ATOM 2886 N N . ARG A 1 357 ? -6.652 -22.567 -10.612 1.00 97.62 357 ARG A N 1
ATOM 2887 C CA . ARG A 1 357 ? -7.283 -23.424 -11.621 1.00 97.62 357 ARG A CA 1
ATOM 2888 C C . ARG A 1 357 ? -7.765 -22.602 -12.820 1.00 97.62 357 ARG A C 1
ATOM 2890 O O . ARG A 1 357 ? -8.397 -21.556 -12.659 1.00 97.62 357 ARG A O 1
ATOM 2897 N N . SER A 1 358 ? -7.508 -23.114 -14.023 1.00 97.38 358 SER A N 1
ATOM 2898 C CA . SER A 1 358 ? -7.849 -22.464 -15.296 1.00 97.38 358 SER A CA 1
ATOM 2899 C C . SER A 1 358 ? -9.353 -22.253 -15.494 1.00 97.38 358 SER A C 1
ATOM 2901 O O . SER A 1 358 ? -9.744 -21.359 -16.239 1.00 97.38 358 SER A O 1
ATOM 2903 N N . GLU A 1 359 ? -10.209 -22.987 -14.775 1.00 98.12 359 GLU A N 1
ATOM 2904 C CA . GLU A 1 359 ? -11.664 -22.766 -14.748 1.00 98.12 359 GLU A CA 1
ATOM 2905 C C . GLU A 1 359 ? -12.058 -21.354 -14.279 1.00 98.12 359 GLU A C 1
ATOM 2907 O O . GLU A 1 359 ? -13.139 -20.869 -14.604 1.00 98.12 359 GLU A O 1
ATOM 2912 N N . HIS A 1 360 ? -11.182 -20.666 -13.539 1.00 97.94 360 HIS A N 1
ATOM 2913 C CA . HIS A 1 360 ? -11.411 -19.293 -13.094 1.00 97.94 360 HIS A CA 1
ATOM 2914 C C . HIS A 1 360 ? -11.032 -18.241 -14.148 1.00 97.94 360 HIS A C 1
ATOM 2916 O O . HIS A 1 360 ? -11.342 -17.062 -13.957 1.00 97.94 360 HIS A O 1
ATOM 2922 N N . LEU A 1 361 ? -10.406 -18.641 -15.263 1.00 97.62 361 LEU A N 1
ATOM 2923 C CA . LEU A 1 361 ? -9.982 -17.732 -16.330 1.00 97.62 361 LEU A CA 1
ATOM 2924 C C . LEU A 1 361 ? -11.141 -16.897 -16.901 1.00 97.62 361 LEU A C 1
ATOM 2926 O O . LEU A 1 361 ? -10.966 -15.683 -16.977 1.00 97.62 361 LEU A O 1
ATOM 2930 N N . PRO A 1 362 ? -12.321 -17.457 -17.249 1.00 98.12 362 PRO A N 1
ATOM 2931 C CA . PRO A 1 362 ? -13.425 -16.653 -17.774 1.00 98.12 362 PRO A CA 1
ATOM 2932 C C . PRO A 1 362 ? -13.898 -15.589 -16.777 1.00 98.12 362 PRO A C 1
ATOM 2934 O O . PRO A 1 362 ? -14.011 -14.422 -17.136 1.00 98.12 362 PRO A O 1
ATOM 2937 N N . ALA A 1 363 ? -14.091 -15.959 -15.505 1.00 97.44 363 ALA A N 1
ATOM 2938 C CA . ALA A 1 363 ? -14.543 -15.032 -14.466 1.00 97.44 363 ALA A CA 1
ATOM 2939 C C . ALA A 1 363 ? -13.537 -13.897 -14.217 1.00 97.44 363 ALA A C 1
ATOM 2941 O O . ALA A 1 363 ? -13.930 -12.739 -14.084 1.00 97.44 363 ALA A O 1
ATOM 2942 N N . ALA A 1 364 ? -12.241 -14.217 -14.182 1.00 97.00 364 ALA A N 1
ATOM 2943 C CA . ALA A 1 364 ? -11.184 -13.221 -14.051 1.00 97.00 364 ALA A CA 1
ATOM 2944 C C . ALA A 1 364 ? -11.103 -12.312 -15.293 1.00 97.00 364 ALA A C 1
ATOM 2946 O O . ALA A 1 364 ? -10.961 -11.097 -15.154 1.00 97.00 364 ALA A O 1
ATOM 2947 N N . ALA A 1 365 ? -11.256 -12.877 -16.496 1.00 97.00 365 ALA A N 1
ATOM 2948 C CA . ALA A 1 365 ? -11.227 -12.143 -17.758 1.00 97.00 365 ALA A CA 1
ATOM 2949 C C . ALA A 1 365 ? -12.398 -11.159 -17.914 1.00 97.00 365 ALA A C 1
ATOM 2951 O O . ALA A 1 365 ? -12.241 -10.156 -18.602 1.00 97.00 365 ALA A O 1
ATOM 2952 N N . GLU A 1 366 ? -13.534 -11.356 -17.234 1.00 96.44 366 GLU A N 1
ATOM 2953 C CA . GLU A 1 366 ? -14.630 -10.368 -17.229 1.00 96.44 366 GLU A CA 1
ATOM 2954 C C . GLU A 1 366 ? -14.192 -8.988 -16.716 1.00 96.44 366 GLU A C 1
ATOM 2956 O O . GLU A 1 366 ? -14.763 -7.972 -17.111 1.00 96.44 366 GLU A O 1
ATOM 2961 N N . ALA A 1 367 ? -13.157 -8.915 -15.871 1.00 93.06 367 ALA A N 1
ATOM 2962 C CA . ALA A 1 367 ? -12.611 -7.634 -15.432 1.00 93.06 367 ALA A CA 1
ATOM 2963 C C . ALA A 1 367 ? -11.974 -6.829 -16.582 1.00 93.06 367 ALA A C 1
ATOM 2965 O O . ALA A 1 367 ? -11.960 -5.606 -16.502 1.00 93.06 367 ALA A O 1
ATOM 2966 N N . LEU A 1 368 ? -11.511 -7.480 -17.659 1.00 93.19 368 LEU A N 1
ATOM 2967 C CA . LEU A 1 368 ? -10.956 -6.805 -18.843 1.00 93.19 368 LEU A CA 1
ATOM 2968 C C . LEU A 1 368 ? -12.005 -5.996 -19.611 1.00 93.19 368 LEU A C 1
ATOM 2970 O O . LEU A 1 368 ? -11.658 -5.030 -20.278 1.00 93.19 368 LEU A O 1
ATOM 2974 N N . LYS A 1 369 ? -13.286 -6.373 -19.511 1.00 92.75 369 LYS A N 1
ATOM 2975 C CA . LYS A 1 369 ? -14.387 -5.658 -20.175 1.00 92.75 369 LYS A CA 1
ATOM 2976 C C . LYS A 1 369 ? -14.746 -4.354 -19.468 1.00 92.75 369 LYS A C 1
ATOM 2978 O O . LYS A 1 369 ? -15.370 -3.476 -20.058 1.00 92.75 369 LYS A O 1
ATOM 2983 N N . VAL A 1 370 ? -14.397 -4.238 -18.187 1.00 86.62 370 VAL A N 1
ATOM 2984 C CA . VAL A 1 370 ? -14.653 -3.036 -17.399 1.00 86.62 370 VAL A CA 1
ATOM 2985 C C . VAL A 1 370 ? -13.508 -2.069 -17.651 1.00 86.62 370 VAL A C 1
ATOM 2987 O O . VAL A 1 370 ? -12.450 -2.166 -17.033 1.00 86.62 370 VAL A O 1
ATOM 2990 N N . ASP A 1 371 ? -13.720 -1.121 -18.559 1.00 71.81 371 ASP A N 1
ATOM 2991 C CA . ASP A 1 371 ? -12.755 -0.049 -18.761 1.00 71.81 371 ASP A CA 1
ATOM 2992 C C . ASP A 1 371 ? -12.748 0.865 -17.530 1.00 71.81 371 ASP A C 1
ATOM 2994 O O . ASP A 1 371 ? -13.627 1.703 -17.317 1.00 71.81 371 ASP A O 1
ATOM 2998 N N . PHE A 1 372 ? -11.743 0.676 -16.682 1.00 65.88 372 PHE A N 1
ATOM 2999 C CA . PHE A 1 372 ? -11.576 1.478 -15.480 1.00 65.88 372 PHE A CA 1
ATOM 3000 C C . PHE A 1 372 ? -11.218 2.939 -15.794 1.00 65.88 372 PHE A C 1
ATOM 3002 O O . PHE A 1 372 ? -11.443 3.812 -14.954 1.00 65.88 372 PHE A O 1
ATOM 3009 N N . ASN A 1 373 ? -10.694 3.230 -16.987 1.00 63.50 373 ASN A N 1
ATOM 3010 C CA . ASN A 1 373 ? -10.395 4.600 -17.390 1.00 63.50 373 ASN A CA 1
ATOM 3011 C C . ASN A 1 373 ? -11.635 5.320 -17.947 1.00 63.50 373 ASN A C 1
ATOM 3013 O O . ASN A 1 373 ? -11.673 6.543 -17.869 1.00 63.50 373 ASN A O 1
ATOM 3017 N N . LYS A 1 374 ? -12.681 4.607 -18.402 1.00 62.25 374 LYS A N 1
ATOM 3018 C CA . LYS A 1 374 ? -13.930 5.224 -18.913 1.00 62.25 374 LYS A CA 1
ATOM 3019 C C . LYS A 1 374 ? -14.720 6.017 -17.870 1.00 62.25 374 LYS A C 1
ATOM 3021 O O . LYS A 1 374 ? -15.457 6.924 -18.235 1.00 62.25 374 LYS A O 1
ATOM 3026 N N . GLY A 1 375 ? -14.597 5.681 -16.583 1.00 54.56 375 GLY A N 1
ATOM 3027 C CA . GLY A 1 375 ? -15.356 6.337 -15.507 1.00 54.56 375 GLY A CA 1
ATOM 3028 C C . GLY A 1 375 ? -14.880 7.750 -15.164 1.00 54.56 375 GLY A C 1
ATOM 3029 O O . GLY A 1 375 ? -15.610 8.507 -14.527 1.00 54.56 375 GLY A O 1
ATOM 3030 N N . VAL A 1 376 ? -13.671 8.119 -15.587 1.00 56.47 376 VAL A N 1
ATOM 3031 C CA . VAL A 1 376 ? -13.253 9.515 -15.603 1.00 56.47 376 VAL A CA 1
ATOM 3032 C C . VAL A 1 376 ? -13.479 9.960 -17.026 1.00 56.47 376 VAL A C 1
ATOM 3034 O O . VAL A 1 376 ? -12.745 9.525 -17.906 1.00 56.47 376 VAL A O 1
ATOM 3037 N N . SER A 1 377 ? -14.522 10.753 -17.264 1.00 47.84 377 SER A N 1
ATOM 3038 C CA . SER A 1 377 ? -14.757 11.367 -18.564 1.00 47.84 377 SER A CA 1
ATOM 3039 C C . SER A 1 377 ? -13.450 12.009 -19.018 1.00 47.84 377 SER A C 1
ATOM 3041 O O . SER A 1 377 ? -13.057 13.067 -18.520 1.00 47.84 377 SER A O 1
ATOM 3043 N N . HIS A 1 378 ? -12.756 11.337 -19.935 1.00 48.72 378 HIS A N 1
ATOM 3044 C CA . HIS A 1 378 ? -11.764 11.930 -20.808 1.00 48.72 378 HIS A CA 1
ATOM 3045 C C . HIS A 1 378 ? -12.552 12.887 -21.705 1.00 48.72 378 HIS A C 1
ATOM 3047 O O . HIS A 1 378 ? -12.752 12.639 -22.887 1.00 48.72 378 HIS A O 1
ATOM 3053 N N . GLU A 1 379 ? -13.090 13.962 -21.123 1.00 51.59 379 GLU A N 1
ATOM 3054 C CA . GLU A 1 379 ? -13.384 15.134 -21.917 1.00 51.59 379 GLU A CA 1
ATOM 3055 C C . GLU A 1 379 ? -12.072 15.472 -22.619 1.00 51.59 379 GLU A C 1
ATOM 3057 O O . GLU A 1 379 ? -11.009 15.515 -21.991 1.00 51.59 379 GLU A O 1
ATOM 3062 N N . VAL A 1 380 ? -12.183 15.661 -23.928 1.00 50.91 380 VAL A N 1
ATOM 3063 C CA . VAL A 1 380 ? -11.168 15.898 -24.969 1.00 50.91 380 VAL A CA 1
ATOM 3064 C C . VAL A 1 380 ? -10.145 17.007 -24.622 1.00 50.91 380 VAL A C 1
ATOM 3066 O O . VAL A 1 380 ? -9.188 17.263 -25.338 1.00 50.91 380 VAL A O 1
ATOM 3069 N N . PHE A 1 381 ? -10.250 17.620 -23.442 1.00 47.12 381 PHE A N 1
ATOM 3070 C CA . PHE A 1 381 ? -9.344 18.622 -22.888 1.00 47.12 381 PHE A CA 1
ATOM 3071 C C . PHE A 1 381 ? -7.885 18.171 -22.692 1.00 47.12 381 PHE A C 1
ATOM 3073 O O . PHE A 1 381 ? -7.042 18.997 -22.337 1.00 47.12 381 PHE A O 1
ATOM 3080 N N . MET A 1 382 ? -7.563 16.893 -22.908 1.00 48.38 382 MET A N 1
ATOM 3081 C CA . MET A 1 382 ? -6.196 16.367 -22.860 1.00 48.38 382 MET A CA 1
ATOM 3082 C C . MET A 1 382 ? -5.892 15.449 -24.055 1.00 48.38 382 MET A C 1
ATOM 3084 O O . MET A 1 382 ? -5.264 14.409 -23.875 1.00 48.38 382 MET A O 1
ATOM 3088 N N . ASP A 1 383 ? -6.269 15.853 -25.272 1.00 46.38 383 ASP A N 1
ATOM 3089 C CA . ASP A 1 383 ? -5.681 15.280 -26.502 1.00 46.38 383 ASP A CA 1
ATOM 3090 C C . ASP A 1 383 ? -4.166 15.552 -26.613 1.00 46.38 383 ASP A C 1
ATOM 3092 O O . ASP A 1 383 ? -3.406 14.894 -27.319 1.00 46.38 383 ASP A O 1
ATOM 3096 N N . GLY A 1 384 ? -3.657 16.464 -25.787 1.00 46.19 384 GLY A N 1
ATOM 3097 C CA . GLY A 1 384 ? -2.236 16.604 -25.555 1.00 46.19 384 GLY A CA 1
ATOM 3098 C C . GLY A 1 384 ? -1.690 15.450 -24.717 1.00 46.19 384 GLY A C 1
ATOM 3099 O O . GLY A 1 384 ? -1.545 15.586 -23.496 1.00 46.19 384 GLY A O 1
ATOM 3100 N N . ARG A 1 385 ? -1.142 14.423 -25.376 1.00 51.25 385 ARG A N 1
ATOM 3101 C CA . ARG A 1 385 ? 0.175 13.890 -24.975 1.00 51.25 385 ARG A CA 1
ATOM 3102 C C . ARG A 1 385 ? 1.186 15.043 -25.033 1.00 51.25 385 ARG A C 1
ATOM 3104 O O . ARG A 1 385 ? 2.100 15.023 -25.847 1.00 51.25 385 ARG A O 1
ATOM 3111 N N . ARG A 1 386 ? 1.015 16.088 -24.210 1.00 61.44 386 ARG A N 1
ATOM 3112 C CA . ARG A 1 386 ? 1.961 17.193 -24.128 1.00 61.44 386 ARG A CA 1
ATOM 3113 C C . ARG A 1 386 ? 3.286 16.542 -23.824 1.00 61.44 386 ARG A C 1
ATOM 3115 O O . ARG A 1 386 ? 3.434 15.900 -22.779 1.00 61.44 386 ARG A O 1
ATOM 3122 N N . SER A 1 387 ? 4.201 16.655 -24.776 1.00 76.88 387 SER A N 1
ATOM 3123 C CA . SER A 1 387 ? 5.575 16.254 -24.583 1.00 76.88 387 SER A CA 1
ATOM 3124 C C . SER A 1 387 ? 6.013 16.846 -23.252 1.00 76.88 387 SER A C 1
ATOM 3126 O O . SER A 1 387 ? 5.873 18.050 -23.018 1.00 76.88 387 SER A O 1
ATOM 3128 N N . MET A 1 388 ? 6.462 15.983 -22.348 1.00 90.75 388 MET A N 1
ATOM 3129 C CA . MET A 1 388 ? 7.102 16.414 -21.115 1.00 90.75 388 MET A CA 1
ATOM 3130 C C . MET A 1 388 ? 8.151 17.468 -21.477 1.00 90.75 388 MET A C 1
ATOM 3132 O O . MET A 1 388 ? 8.910 17.247 -22.422 1.00 90.75 388 MET A O 1
ATOM 3136 N N . CYS A 1 389 ? 8.161 18.618 -20.791 1.00 93.25 389 CYS A N 1
ATOM 3137 C CA . CYS A 1 389 ? 9.115 19.669 -21.137 1.00 93.25 389 CYS A CA 1
ATOM 3138 C C . CYS A 1 389 ? 10.550 19.128 -21.057 1.00 93.25 389 CYS A C 1
ATOM 3140 O O . CYS A 1 389 ? 10.837 18.223 -20.265 1.00 93.25 389 CYS A O 1
ATOM 3142 N N . THR A 1 390 ? 11.438 19.672 -21.888 1.00 95.38 390 THR A N 1
ATOM 3143 C CA . THR A 1 390 ? 12.815 19.183 -22.028 1.00 95.38 390 THR A CA 1
ATOM 3144 C C . THR A 1 390 ? 13.533 19.108 -20.680 1.00 95.38 390 THR A C 1
ATOM 3146 O O . THR A 1 390 ? 14.148 18.087 -20.386 1.00 95.38 390 THR A O 1
ATOM 3149 N N . ASP A 1 391 ? 13.363 20.112 -19.816 1.00 95.88 391 ASP A N 1
ATOM 3150 C CA . ASP A 1 391 ? 13.972 20.140 -18.479 1.00 95.88 391 ASP A CA 1
ATOM 3151 C C . ASP A 1 391 ? 13.475 18.997 -17.584 1.00 95.88 391 ASP A C 1
ATOM 3153 O O . ASP A 1 391 ? 14.279 18.289 -16.977 1.00 95.88 391 ASP A O 1
ATOM 3157 N N . ASN A 1 392 ? 12.160 18.748 -17.559 1.00 95.62 392 ASN A N 1
ATOM 3158 C CA . ASN A 1 392 ? 11.575 17.638 -16.802 1.00 95.62 392 ASN A CA 1
ATOM 3159 C C . ASN A 1 392 ? 12.043 16.277 -17.336 1.00 95.62 392 ASN A C 1
ATOM 3161 O O . ASN A 1 392 ? 12.235 15.343 -16.555 1.00 95.62 392 ASN A O 1
ATOM 3165 N N . ARG A 1 393 ? 12.238 16.150 -18.655 1.00 96.31 393 ARG A N 1
ATOM 3166 C CA . ARG A 1 393 ? 12.772 14.928 -19.267 1.00 96.31 393 ARG A CA 1
ATOM 3167 C C . ARG A 1 393 ? 14.240 14.709 -18.899 1.00 96.31 393 ARG A C 1
ATOM 3169 O O . ARG A 1 393 ? 14.596 13.600 -18.516 1.00 96.31 393 ARG A O 1
ATOM 3176 N N . LEU A 1 394 ? 15.069 15.752 -18.962 1.00 96.94 394 LEU A N 1
ATOM 3177 C CA . LEU A 1 394 ? 16.477 15.692 -18.554 1.00 96.94 394 LEU A CA 1
ATOM 3178 C C . LEU A 1 394 ? 16.620 15.357 -17.062 1.00 96.94 394 LEU A C 1
ATOM 3180 O O . LEU A 1 394 ? 17.462 14.538 -16.689 1.00 96.94 394 LEU A O 1
ATOM 3184 N N . GLU A 1 395 ? 15.776 15.946 -16.208 1.00 96.94 395 GLU A N 1
ATOM 3185 C CA . GLU A 1 395 ? 15.701 15.601 -14.786 1.00 96.94 395 GLU A CA 1
ATOM 3186 C C . GLU A 1 395 ? 15.328 14.123 -14.598 1.00 96.94 395 GLU A C 1
ATOM 3188 O O . GLU A 1 395 ? 16.002 13.407 -13.852 1.00 96.94 395 GLU A O 1
ATOM 3193 N N . ALA A 1 396 ? 14.297 13.642 -15.300 1.00 97.06 396 ALA A N 1
ATOM 3194 C CA . ALA A 1 396 ? 13.865 12.251 -15.236 1.00 97.06 396 ALA A CA 1
ATOM 3195 C C . ALA A 1 396 ? 14.967 11.275 -15.689 1.00 97.06 396 ALA A C 1
ATOM 3197 O O . ALA A 1 396 ? 15.245 10.301 -14.987 1.00 97.06 396 ALA A O 1
ATOM 3198 N N . ASP A 1 397 ? 15.643 11.557 -16.804 1.00 97.38 397 ASP A N 1
ATOM 3199 C CA . ASP A 1 397 ? 16.756 10.747 -17.316 1.00 97.38 397 ASP A CA 1
ATOM 3200 C C . ASP A 1 397 ? 17.937 10.716 -16.335 1.00 97.38 397 ASP A C 1
ATOM 3202 O O . ASP A 1 397 ? 18.525 9.659 -16.097 1.00 97.38 397 ASP A O 1
ATOM 3206 N N . SER A 1 398 ? 18.257 11.852 -15.707 1.00 96.88 398 SER A N 1
ATOM 3207 C CA . SER A 1 398 ? 19.289 11.936 -14.665 1.00 96.88 398 SER A CA 1
ATOM 3208 C C . SER A 1 398 ? 18.952 11.056 -13.455 1.00 96.88 398 SER A C 1
ATOM 3210 O O . SER A 1 398 ? 19.798 10.299 -12.966 1.00 96.88 398 SER A O 1
ATOM 3212 N N . ILE A 1 399 ? 17.692 11.082 -13.012 1.00 96.56 399 ILE A N 1
ATOM 3213 C CA . ILE A 1 399 ? 17.201 10.228 -11.924 1.00 96.56 399 ILE A CA 1
ATOM 3214 C C . ILE A 1 399 ? 17.282 8.752 -12.319 1.00 96.56 399 ILE A C 1
ATOM 3216 O O . ILE A 1 399 ? 17.823 7.957 -11.551 1.00 96.56 399 ILE A O 1
ATOM 3220 N N . LEU A 1 400 ? 16.796 8.368 -13.501 1.00 96.62 400 LEU A N 1
ATOM 3221 C CA . LEU A 1 400 ? 16.844 6.980 -13.979 1.00 96.62 400 LEU A CA 1
ATOM 3222 C C . LEU A 1 400 ? 18.285 6.463 -14.054 1.00 96.62 400 LEU A C 1
ATOM 3224 O O . LEU A 1 400 ? 18.583 5.390 -13.524 1.00 96.62 400 LEU A O 1
ATOM 3228 N N . LYS A 1 401 ? 19.201 7.280 -14.584 1.00 95.94 401 LYS A N 1
ATOM 3229 C CA . LYS A 1 401 ? 20.635 6.982 -14.624 1.00 95.94 401 LYS A CA 1
ATOM 3230 C C . LYS A 1 401 ? 21.222 6.762 -13.229 1.00 95.94 401 LYS A C 1
ATOM 3232 O O . LYS A 1 401 ? 22.008 5.836 -13.050 1.00 95.94 401 LYS A O 1
ATOM 3237 N N . SER A 1 402 ? 20.826 7.554 -12.228 1.00 95.75 402 SER A N 1
ATOM 3238 C CA . SER A 1 402 ? 21.298 7.378 -10.840 1.00 95.75 402 SER A CA 1
ATOM 3239 C C . SER A 1 402 ? 20.876 6.042 -10.211 1.00 95.75 402 SER A C 1
ATOM 3241 O O . SER A 1 402 ? 21.540 5.550 -9.299 1.00 95.75 402 SER A O 1
ATOM 3243 N N . TYR A 1 403 ? 19.804 5.431 -10.725 1.00 95.56 403 TYR A N 1
ATOM 3244 C CA . TYR A 1 403 ? 19.343 4.096 -10.340 1.00 95.56 403 TYR A CA 1
ATOM 3245 C C . TYR A 1 403 ? 19.879 2.973 -11.243 1.00 95.56 403 TYR A C 1
ATOM 3247 O O . TYR A 1 403 ? 19.533 1.815 -11.014 1.00 95.56 403 TYR A O 1
ATOM 3255 N N . GLY A 1 404 ? 20.711 3.284 -12.244 1.00 95.00 404 GLY A N 1
ATOM 3256 C CA . GLY A 1 404 ? 21.211 2.303 -13.211 1.00 95.00 404 GLY A CA 1
ATOM 3257 C C . GLY A 1 404 ? 20.137 1.802 -14.182 1.00 95.00 404 GLY A C 1
ATOM 3258 O O . GLY A 1 404 ? 20.176 0.643 -14.586 1.00 95.00 404 GLY A O 1
ATOM 3259 N N . LEU A 1 405 ? 19.150 2.640 -14.512 1.00 95.88 405 LEU A N 1
ATOM 3260 C CA . LEU A 1 405 ? 18.042 2.306 -15.411 1.00 95.88 405 LEU A CA 1
ATOM 3261 C C . LEU A 1 405 ? 18.175 3.032 -16.758 1.00 95.88 405 LEU A C 1
ATOM 3263 O O . LEU A 1 405 ? 18.851 4.059 -16.858 1.00 95.88 405 LEU A O 1
ATOM 3267 N N . SER A 1 406 ? 17.500 2.494 -17.778 1.00 96.69 406 SER A N 1
ATOM 3268 C CA . SER A 1 406 ? 17.386 3.082 -19.120 1.00 96.69 406 SER A CA 1
ATOM 3269 C C . SER A 1 406 ? 16.710 4.457 -19.100 1.00 96.69 406 SER A C 1
ATOM 3271 O O . SER A 1 406 ? 16.057 4.822 -18.115 1.00 96.69 406 SER A O 1
ATOM 3273 N N . LYS A 1 407 ? 16.845 5.222 -20.190 1.00 97.56 407 LYS A N 1
ATOM 3274 C CA . LYS A 1 407 ? 16.247 6.562 -20.285 1.00 97.56 407 LYS A CA 1
ATOM 3275 C C . LYS A 1 407 ? 14.722 6.499 -20.251 1.00 97.56 407 LYS A C 1
ATOM 3277 O O . LYS A 1 407 ? 14.092 5.462 -20.477 1.00 97.56 407 LYS A O 1
ATOM 3282 N N . LEU A 1 408 ? 14.102 7.638 -19.978 1.00 96.81 408 LEU A N 1
ATOM 3283 C CA . LEU A 1 408 ? 12.661 7.775 -19.909 1.00 96.81 408 LEU A CA 1
ATOM 3284 C C . LEU A 1 408 ? 12.012 7.357 -21.235 1.00 96.81 408 LEU A C 1
ATOM 3286 O O . LEU A 1 408 ? 12.281 7.928 -22.292 1.00 96.81 408 LEU A O 1
ATOM 3290 N N . GLY A 1 409 ? 11.100 6.389 -21.154 1.00 94.44 409 GLY A N 1
ATOM 3291 C CA . GLY A 1 409 ? 10.382 5.855 -22.310 1.00 94.44 409 GLY A CA 1
ATOM 3292 C C . GLY A 1 409 ? 11.070 4.680 -23.000 1.00 94.44 409 GLY A C 1
ATOM 3293 O O . GLY A 1 409 ? 10.375 3.933 -23.685 1.00 94.44 409 GLY A O 1
ATOM 3294 N N . GLU A 1 410 ? 12.362 4.442 -22.767 1.00 96.56 410 GLU A N 1
ATOM 3295 C CA . GLU A 1 410 ? 13.017 3.224 -23.247 1.00 96.56 410 GLU A CA 1
ATOM 3296 C C . GLU A 1 410 ? 12.411 1.998 -22.547 1.00 96.56 410 GLU A C 1
ATOM 3298 O O . GLU A 1 410 ? 12.051 2.031 -21.363 1.00 96.56 410 GLU A O 1
ATOM 3303 N N . ARG A 1 411 ? 12.251 0.907 -23.302 1.00 95.56 411 ARG A N 1
ATOM 3304 C CA . ARG A 1 411 ? 11.777 -0.367 -22.758 1.00 95.56 411 ARG A CA 1
ATOM 3305 C C . ARG A 1 411 ? 12.845 -0.891 -21.800 1.00 95.56 411 ARG A C 1
ATOM 3307 O O . ARG A 1 411 ? 13.986 -1.109 -22.189 1.00 95.56 411 ARG A O 1
ATOM 3314 N N . TYR A 1 412 ? 12.467 -1.063 -20.539 1.00 95.75 412 TYR A N 1
ATOM 3315 C CA . TYR A 1 412 ? 13.305 -1.682 -19.523 1.00 95.75 412 TYR A CA 1
ATOM 3316 C C . TYR A 1 412 ? 12.625 -2.962 -19.080 1.00 95.75 412 TYR A C 1
ATOM 3318 O O . TYR A 1 412 ? 11.491 -2.916 -18.604 1.00 95.75 412 TYR A O 1
ATOM 3326 N N . GLU A 1 413 ? 13.313 -4.084 -19.223 1.00 95.06 413 GLU A N 1
ATOM 3327 C CA . GLU A 1 413 ? 12.828 -5.370 -18.752 1.00 95.06 413 GLU A CA 1
ATOM 3328 C C . GLU A 1 413 ? 13.604 -5.774 -17.512 1.00 95.06 413 GLU A C 1
ATOM 3330 O O . GLU A 1 413 ? 14.834 -5.758 -17.485 1.00 95.06 413 GLU A O 1
ATOM 3335 N N . ILE A 1 414 ? 12.880 -6.148 -16.460 1.00 93.75 414 ILE A N 1
ATOM 3336 C CA . ILE A 1 414 ? 13.512 -6.728 -15.281 1.00 93.75 414 ILE A CA 1
ATOM 3337 C C . ILE A 1 414 ? 13.963 -8.142 -15.661 1.00 93.75 414 ILE A C 1
ATOM 3339 O O . ILE A 1 414 ? 13.179 -9.087 -15.538 1.00 93.75 414 ILE A O 1
ATOM 3343 N N . SER A 1 415 ? 15.208 -8.273 -16.126 1.00 79.69 415 SER A N 1
ATOM 3344 C CA . SER A 1 415 ? 15.780 -9.507 -16.668 1.00 79.69 415 SER A CA 1
ATOM 3345 C C . SER A 1 415 ? 15.476 -10.736 -15.811 1.00 79.69 415 SER A C 1
ATOM 3347 O O . SER A 1 415 ? 15.664 -10.760 -14.590 1.00 79.69 415 SER A O 1
ATOM 3349 N N . VAL A 1 416 ? 15.015 -11.797 -16.473 1.00 63.69 416 VAL A N 1
ATOM 3350 C CA . VAL A 1 416 ? 14.696 -13.087 -15.856 1.00 63.69 416 VAL A CA 1
ATOM 3351 C C . VAL A 1 416 ? 15.978 -13.889 -15.669 1.00 63.69 416 VAL A C 1
ATOM 3353 O O . VAL A 1 416 ? 16.205 -14.828 -16.410 1.00 63.69 416 VAL A O 1
ATOM 3356 N N . VAL A 1 417 ? 16.829 -13.532 -14.697 1.00 53.75 417 VAL A N 1
ATOM 3357 C CA . VAL A 1 417 ? 17.910 -14.403 -14.168 1.00 53.75 417 VAL A CA 1
ATOM 3358 C C . VAL A 1 417 ? 18.696 -15.145 -15.275 1.00 53.75 417 VAL A C 1
ATOM 3360 O O . VAL A 1 417 ? 19.080 -16.302 -15.124 1.00 53.75 417 VAL A O 1
ATOM 3363 N N . VAL A 1 418 ? 18.911 -14.505 -16.428 1.00 51.34 418 VAL A N 1
ATOM 3364 C CA . VAL A 1 418 ? 19.702 -15.101 -17.514 1.00 51.34 418 VAL A CA 1
ATOM 3365 C C . VAL A 1 418 ? 21.176 -15.055 -17.110 1.00 51.34 418 VAL A C 1
ATOM 3367 O O . VAL A 1 418 ? 21.935 -15.975 -17.394 1.00 51.34 418 VAL A O 1
ATOM 3370 N N . GLU A 1 419 ? 21.560 -14.067 -16.298 1.00 49.97 419 GLU A N 1
ATOM 3371 C CA . GLU A 1 419 ? 22.923 -13.934 -15.795 1.00 49.97 419 GLU A CA 1
ATOM 3372 C C . GLU A 1 419 ? 23.357 -15.047 -14.842 1.00 49.97 419 GLU A C 1
ATOM 3374 O O . GLU A 1 419 ? 24.536 -15.356 -14.837 1.00 49.97 419 GLU A O 1
ATOM 3379 N N . VAL A 1 420 ? 22.477 -15.719 -14.086 1.00 53.25 420 VAL A N 1
ATOM 3380 C CA . VAL A 1 420 ? 22.940 -16.862 -13.265 1.00 53.25 420 VAL A CA 1
ATOM 3381 C C . VAL A 1 420 ? 23.335 -18.030 -14.158 1.00 53.25 420 VAL A C 1
ATOM 3383 O O . VAL A 1 420 ? 24.304 -18.713 -13.854 1.00 53.25 420 VAL A O 1
ATOM 3386 N N . VAL A 1 421 ? 22.660 -18.224 -15.295 1.00 58.59 421 VAL A N 1
ATOM 3387 C CA . VAL A 1 421 ? 23.113 -19.202 -16.292 1.00 58.59 421 VAL A CA 1
ATOM 3388 C C . VAL A 1 421 ? 24.457 -18.763 -16.861 1.00 58.59 421 VAL A C 1
ATOM 3390 O O . VAL A 1 421 ? 25.365 -19.578 -16.920 1.00 58.59 421 VAL A O 1
ATOM 3393 N N . VAL A 1 422 ? 24.638 -17.478 -17.178 1.00 59.81 422 VAL A N 1
ATOM 3394 C CA . VAL A 1 422 ? 25.929 -16.965 -17.668 1.00 59.81 422 VAL A CA 1
ATOM 3395 C C . VAL A 1 422 ? 27.034 -17.118 -16.620 1.00 59.81 422 VAL A C 1
ATOM 3397 O O . VAL A 1 422 ? 28.106 -17.596 -16.956 1.00 59.81 422 VAL A O 1
ATOM 3400 N N . VAL A 1 423 ? 26.795 -16.794 -15.349 1.00 62.03 423 VAL A N 1
ATOM 3401 C CA . VAL A 1 423 ? 27.781 -16.926 -14.265 1.00 62.03 423 VAL A CA 1
ATOM 3402 C C . VAL A 1 423 ? 28.085 -18.392 -13.985 1.00 62.03 423 VAL A C 1
ATOM 3404 O O . VAL A 1 423 ? 29.251 -18.739 -13.846 1.00 62.03 423 VAL A O 1
ATOM 3407 N N . VAL A 1 424 ? 27.081 -19.274 -13.952 1.00 67.00 424 VAL A N 1
ATOM 3408 C CA . VAL A 1 424 ? 27.306 -20.721 -13.817 1.00 67.00 424 VAL A CA 1
ATOM 3409 C C . VAL A 1 424 ? 28.109 -21.236 -15.007 1.00 67.00 424 VAL A C 1
ATOM 3411 O O . VAL A 1 424 ? 29.084 -21.945 -14.800 1.00 67.00 424 VAL A O 1
ATOM 3414 N N . VAL A 1 425 ? 27.780 -20.827 -16.232 1.00 69.81 425 VAL A N 1
ATOM 3415 C CA . VAL A 1 425 ? 28.547 -21.185 -17.431 1.00 69.81 425 VAL A CA 1
ATOM 3416 C C . VAL A 1 425 ? 29.975 -20.650 -17.338 1.00 69.81 425 VAL A C 1
ATOM 3418 O O . VAL A 1 425 ? 30.904 -21.412 -17.558 1.00 69.81 425 VAL A O 1
ATOM 3421 N N . VAL A 1 426 ? 30.192 -19.396 -16.939 1.00 74.00 426 VAL A N 1
ATOM 3422 C CA . VAL A 1 426 ? 31.531 -18.800 -16.798 1.00 74.00 426 VAL A CA 1
ATOM 3423 C C . VAL A 1 426 ? 32.342 -19.502 -15.708 1.00 74.00 426 VAL A C 1
ATOM 3425 O O . VAL A 1 426 ? 33.507 -19.814 -15.934 1.00 74.00 426 VAL A O 1
ATOM 3428 N N . VAL A 1 427 ? 31.749 -19.804 -14.550 1.00 74.31 427 VAL A N 1
ATOM 3429 C CA . VAL A 1 427 ? 32.417 -20.525 -13.453 1.00 74.31 427 VAL A CA 1
ATOM 3430 C C . VAL A 1 427 ? 32.748 -21.954 -13.868 1.00 74.31 427 VAL A C 1
ATOM 3432 O O . VAL A 1 427 ? 33.852 -22.425 -13.609 1.00 74.31 427 VAL A O 1
ATOM 3435 N N . VAL A 1 428 ? 31.829 -22.638 -14.546 1.00 76.44 428 VAL A N 1
ATOM 3436 C CA . VAL A 1 428 ? 32.053 -23.988 -15.069 1.00 76.44 428 VAL A CA 1
ATOM 3437 C C . VAL A 1 428 ? 33.137 -23.986 -16.146 1.00 76.44 428 VAL A C 1
ATOM 3439 O O . VAL A 1 428 ? 34.018 -24.840 -16.115 1.00 76.44 428 VAL A O 1
ATOM 3442 N N . VAL A 1 429 ? 33.127 -23.014 -17.061 1.00 78.50 429 VAL A N 1
ATOM 3443 C CA . VAL A 1 429 ? 34.157 -22.853 -18.097 1.00 78.50 429 VAL A CA 1
ATOM 3444 C C . VAL A 1 429 ? 35.513 -22.539 -17.463 1.00 78.50 429 VAL A C 1
ATOM 3446 O O . VAL A 1 429 ? 36.514 -23.136 -17.851 1.00 78.50 429 VAL A O 1
ATOM 3449 N N . ALA A 1 430 ? 35.564 -21.676 -16.447 1.00 76.06 430 ALA A N 1
ATOM 3450 C CA . ALA A 1 430 ? 36.792 -21.372 -15.715 1.00 76.06 430 ALA A CA 1
ATOM 3451 C C . ALA A 1 430 ? 37.324 -22.592 -14.942 1.00 76.06 430 ALA A C 1
ATOM 3453 O O . ALA A 1 430 ? 38.523 -22.867 -14.976 1.00 76.06 430 ALA A O 1
ATOM 3454 N N . ALA A 1 431 ? 36.446 -23.360 -14.290 1.00 77.25 431 ALA A N 1
ATOM 3455 C CA . ALA A 1 431 ? 36.814 -24.596 -13.601 1.00 77.25 431 ALA A CA 1
ATOM 3456 C C . ALA A 1 431 ? 37.313 -25.668 -14.584 1.00 77.25 431 ALA A C 1
ATOM 3458 O O . ALA A 1 431 ? 38.321 -26.323 -14.319 1.00 77.25 431 ALA A O 1
ATOM 3459 N N . ALA A 1 432 ? 36.661 -25.806 -15.741 1.00 76.62 432 ALA A N 1
ATOM 3460 C CA . ALA A 1 432 ? 37.099 -26.698 -16.809 1.00 76.62 432 ALA A CA 1
ATOM 3461 C C . ALA A 1 432 ? 38.467 -26.277 -17.372 1.00 76.62 432 ALA A C 1
ATOM 3463 O O . ALA A 1 432 ? 39.338 -27.126 -17.552 1.00 76.62 432 ALA A O 1
ATOM 3464 N N . ALA A 1 433 ? 38.697 -24.977 -17.578 1.00 77.56 433 ALA A N 1
ATOM 3465 C CA . ALA A 1 433 ? 39.988 -24.449 -18.017 1.00 77.56 433 ALA A CA 1
ATOM 3466 C C . ALA A 1 433 ? 41.099 -24.704 -16.983 1.00 77.56 433 ALA A C 1
ATOM 3468 O O . ALA A 1 433 ? 42.196 -25.127 -17.348 1.00 77.56 433 ALA A O 1
ATOM 3469 N N . ALA A 1 434 ? 40.814 -24.518 -15.690 1.00 78.69 434 ALA A N 1
ATOM 3470 C CA . ALA A 1 434 ? 41.758 -24.817 -14.614 1.00 78.69 434 ALA A CA 1
ATOM 3471 C C . ALA A 1 434 ? 42.085 -26.319 -14.532 1.00 78.69 434 ALA A C 1
ATOM 3473 O O . ALA A 1 434 ? 43.251 -26.689 -14.388 1.00 78.69 434 ALA A O 1
ATOM 3474 N N . ALA A 1 435 ? 41.082 -27.190 -14.680 1.00 77.81 435 ALA A N 1
ATOM 3475 C CA . ALA A 1 435 ? 41.280 -28.637 -14.721 1.00 77.81 435 ALA A CA 1
ATOM 3476 C C . ALA A 1 435 ? 42.116 -29.067 -15.938 1.00 77.81 435 ALA A C 1
ATOM 3478 O O . ALA A 1 435 ? 43.026 -29.885 -15.801 1.00 77.81 435 ALA A O 1
ATOM 3479 N N . ALA A 1 436 ? 41.865 -28.474 -17.109 1.00 77.00 436 ALA A N 1
ATOM 3480 C CA . ALA A 1 436 ? 42.656 -28.716 -18.313 1.00 77.00 436 ALA A CA 1
ATOM 3481 C C . ALA A 1 436 ? 44.120 -28.279 -18.132 1.00 77.00 436 ALA A C 1
ATOM 3483 O O . ALA A 1 436 ? 45.032 -29.024 -18.492 1.00 77.00 436 ALA A O 1
ATOM 3484 N N . ALA A 1 437 ? 44.361 -27.119 -17.513 1.00 79.19 437 ALA A N 1
ATOM 3485 C CA . ALA A 1 437 ? 45.710 -26.646 -17.205 1.00 79.19 437 ALA A CA 1
ATOM 3486 C C . ALA A 1 437 ? 46.440 -27.569 -16.211 1.00 79.19 437 ALA A C 1
ATOM 3488 O O . ALA A 1 437 ? 47.611 -27.894 -16.415 1.00 79.19 437 ALA A O 1
ATOM 3489 N N . ALA A 1 438 ? 45.750 -28.046 -15.170 1.00 77.94 438 ALA A N 1
ATOM 3490 C CA . ALA A 1 438 ? 46.311 -28.993 -14.206 1.00 77.94 438 ALA A CA 1
ATOM 3491 C C . ALA A 1 438 ? 46.656 -30.343 -14.856 1.00 77.94 438 ALA A C 1
ATOM 3493 O O . ALA A 1 438 ? 47.720 -30.905 -14.593 1.00 77.94 438 ALA A O 1
ATOM 3494 N N . ALA A 1 439 ? 45.796 -30.841 -15.747 1.00 74.44 439 ALA A N 1
ATOM 3495 C CA . ALA A 1 439 ? 46.069 -32.058 -16.500 1.00 74.44 439 ALA A CA 1
ATOM 3496 C C . ALA A 1 439 ? 47.268 -31.893 -17.444 1.00 74.44 439 ALA A C 1
ATOM 3498 O O . ALA A 1 439 ? 48.132 -32.766 -17.488 1.00 74.44 439 ALA A O 1
ATOM 3499 N N . ALA A 1 440 ? 47.372 -30.759 -18.144 1.00 76.06 440 ALA A N 1
ATOM 3500 C CA . ALA A 1 440 ? 48.525 -30.455 -18.990 1.00 76.06 440 ALA A CA 1
ATOM 3501 C C . ALA A 1 440 ? 49.835 -30.413 -18.180 1.00 76.06 440 ALA A C 1
ATOM 3503 O O . ALA A 1 440 ? 50.845 -30.971 -18.609 1.00 76.06 440 ALA A O 1
ATOM 3504 N N . ALA A 1 441 ? 49.811 -29.828 -16.978 1.00 77.81 441 ALA A N 1
ATOM 3505 C CA . ALA A 1 441 ? 50.958 -29.821 -16.072 1.00 77.81 441 ALA A CA 1
ATOM 3506 C C . ALA A 1 441 ? 51.328 -31.233 -15.578 1.00 77.81 441 ALA A C 1
ATOM 3508 O O . ALA A 1 441 ? 52.507 -31.584 -15.549 1.00 77.81 441 ALA A O 1
ATOM 3509 N N . ALA A 1 442 ? 50.340 -32.069 -15.243 1.00 72.44 442 ALA A N 1
ATOM 3510 C CA . ALA A 1 442 ? 50.572 -33.456 -14.836 1.00 72.44 442 ALA A CA 1
ATOM 3511 C C . ALA A 1 442 ? 51.192 -34.296 -15.965 1.00 72.44 442 ALA A C 1
ATOM 3513 O O . ALA A 1 442 ? 52.108 -35.080 -15.715 1.00 72.44 442 ALA A O 1
ATOM 3514 N N . VAL A 1 443 ? 50.750 -34.093 -17.212 1.00 71.25 443 VAL A N 1
ATOM 3515 C CA . VAL A 1 443 ? 51.352 -34.727 -18.396 1.00 71.25 443 VAL A CA 1
ATOM 3516 C C . VAL A 1 443 ? 52.803 -34.274 -18.575 1.00 71.25 443 VAL A C 1
ATOM 3518 O O . VAL A 1 443 ? 53.673 -35.118 -18.776 1.00 71.25 443 VAL A O 1
ATOM 3521 N N . ALA A 1 444 ? 53.093 -32.978 -18.424 1.00 73.56 444 ALA A N 1
ATOM 3522 C CA . ALA A 1 444 ? 54.458 -32.458 -18.520 1.00 73.56 444 ALA A CA 1
ATOM 3523 C C . ALA A 1 444 ? 55.402 -33.067 -17.460 1.00 73.56 444 ALA A C 1
ATOM 3525 O O . ALA A 1 444 ? 56.540 -33.422 -17.773 1.00 73.56 444 ALA A O 1
ATOM 3526 N N . VAL A 1 445 ? 54.929 -33.258 -16.223 1.00 73.88 445 VAL A N 1
ATOM 3527 C CA . VAL A 1 445 ? 55.695 -33.930 -15.154 1.00 73.88 445 VAL A CA 1
ATOM 3528 C C . VAL A 1 445 ? 55.864 -35.428 -15.432 1.00 73.88 445 VAL A C 1
ATOM 3530 O O . VAL A 1 445 ? 56.943 -35.974 -15.221 1.00 73.88 445 VAL A O 1
ATOM 3533 N N . ALA A 1 446 ? 54.840 -36.105 -15.957 1.00 64.31 446 ALA A N 1
ATOM 3534 C CA . ALA A 1 446 ? 54.951 -37.516 -16.324 1.00 64.31 446 ALA A CA 1
ATOM 3535 C C . ALA A 1 446 ? 56.010 -37.736 -17.422 1.00 64.31 446 ALA A C 1
ATOM 3537 O O . ALA A 1 446 ? 56.783 -38.692 -17.348 1.00 64.31 446 ALA A O 1
ATOM 3538 N N . THR A 1 447 ? 56.108 -36.821 -18.396 1.00 66.19 447 THR A N 1
ATOM 3539 C CA . THR A 1 447 ? 57.096 -36.903 -19.488 1.00 66.19 447 THR A CA 1
ATOM 3540 C C . THR A 1 447 ? 58.550 -36.685 -19.061 1.00 66.19 447 THR A C 1
ATOM 3542 O O . THR A 1 447 ? 59.451 -37.052 -19.809 1.00 66.19 447 THR A O 1
ATOM 3545 N N . THR A 1 448 ? 58.811 -36.136 -17.869 1.00 66.12 448 THR A N 1
ATOM 3546 C CA . THR A 1 448 ? 60.177 -35.953 -17.341 1.00 66.12 448 THR A CA 1
ATOM 3547 C C . THR A 1 448 ? 60.631 -37.087 -16.418 1.00 66.12 448 THR A C 1
ATOM 3549 O O . THR A 1 448 ? 61.803 -37.139 -16.046 1.00 66.12 448 THR A O 1
ATOM 3552 N N . THR A 1 449 ? 59.749 -38.041 -16.094 1.00 59.47 449 THR A N 1
ATOM 3553 C CA . THR A 1 449 ? 60.093 -39.245 -15.321 1.00 59.47 449 THR A CA 1
ATOM 3554 C C . THR A 1 449 ? 60.345 -40.447 -16.249 1.00 59.47 449 THR A C 1
ATOM 3556 O O . THR A 1 449 ? 59.412 -40.927 -16.891 1.00 59.47 449 THR A O 1
ATOM 3559 N N . PRO A 1 450 ? 61.577 -40.985 -16.334 1.00 58.03 450 PRO A N 1
ATOM 3560 C CA . PRO A 1 450 ? 61.986 -41.920 -17.394 1.00 58.03 450 PRO A CA 1
ATOM 3561 C C . PRO A 1 450 ? 61.482 -43.373 -17.247 1.00 58.03 450 PRO A C 1
ATOM 3563 O O . PRO A 1 450 ? 62.040 -44.270 -17.870 1.00 58.03 450 PRO A O 1
ATOM 3566 N N . ILE A 1 451 ? 60.459 -43.647 -16.426 1.00 56.09 451 ILE A N 1
ATOM 3567 C CA . ILE A 1 451 ? 60.051 -45.029 -16.074 1.00 56.09 451 ILE A CA 1
ATOM 3568 C C . ILE A 1 451 ? 58.579 -45.331 -16.421 1.00 56.09 451 ILE A C 1
ATOM 3570 O O . ILE A 1 451 ? 58.131 -46.472 -16.322 1.00 56.09 451 ILE A O 1
ATOM 3574 N N . ILE A 1 452 ? 57.802 -44.353 -16.892 1.00 54.25 452 ILE A N 1
ATOM 3575 C CA . ILE A 1 452 ? 56.395 -44.595 -17.236 1.00 54.25 452 ILE A CA 1
ATOM 3576 C C . ILE A 1 452 ? 56.298 -45.063 -18.694 1.00 54.25 452 ILE A C 1
ATOM 3578 O O . ILE A 1 452 ? 56.585 -44.318 -19.626 1.00 54.25 452 ILE A O 1
ATOM 3582 N N . SER A 1 453 ? 55.884 -46.321 -18.877 1.00 59.53 453 SER A N 1
ATOM 3583 C CA . SER A 1 453 ? 55.533 -46.915 -20.173 1.00 59.53 453 SER A CA 1
ATOM 3584 C C . SER A 1 453 ? 54.622 -45.980 -20.978 1.00 59.53 453 SER A C 1
ATOM 3586 O O . SER A 1 453 ? 53.606 -45.497 -20.472 1.00 59.53 453 SER A O 1
ATOM 3588 N N . THR A 1 454 ? 54.961 -45.763 -22.250 1.00 63.81 454 THR A N 1
ATOM 3589 C CA . THR A 1 454 ? 54.220 -44.929 -23.215 1.00 63.81 454 THR A CA 1
ATOM 3590 C C . THR A 1 454 ? 52.722 -45.253 -23.279 1.00 63.81 454 THR A C 1
ATOM 3592 O O . THR A 1 454 ? 51.909 -44.368 -23.546 1.00 63.81 454 THR A O 1
ATOM 3595 N N . ALA A 1 455 ? 52.329 -46.489 -22.957 1.00 66.31 455 ALA A N 1
ATOM 3596 C CA . ALA A 1 455 ? 50.933 -46.914 -22.905 1.00 66.31 455 ALA A CA 1
ATOM 3597 C C . ALA A 1 455 ? 50.148 -46.314 -21.719 1.00 66.31 455 ALA A C 1
ATOM 3599 O O . ALA A 1 455 ? 48.977 -45.963 -21.868 1.00 66.31 455 ALA A O 1
ATOM 3600 N N . ALA A 1 456 ? 50.776 -46.157 -20.550 1.00 63.97 456 ALA A N 1
ATOM 3601 C CA . ALA A 1 456 ? 50.112 -45.618 -19.361 1.00 63.97 456 ALA A CA 1
ATOM 3602 C C . ALA A 1 456 ? 49.844 -44.110 -19.494 1.00 63.97 456 ALA A C 1
ATOM 3604 O O . ALA A 1 456 ? 48.779 -43.633 -19.105 1.00 63.97 456 ALA A O 1
ATOM 3605 N N . ALA A 1 457 ? 50.767 -43.369 -20.117 1.00 63.09 457 ALA A N 1
ATOM 3606 C CA . ALA A 1 457 ? 50.581 -41.950 -20.414 1.00 63.09 457 ALA A CA 1
ATOM 3607 C C . ALA A 1 457 ? 49.416 -41.717 -21.396 1.00 63.09 457 ALA A C 1
ATOM 3609 O O . ALA A 1 457 ? 48.583 -40.840 -21.169 1.00 63.09 457 ALA A O 1
ATOM 3610 N N . ALA A 1 458 ? 49.304 -42.545 -22.442 1.00 68.81 458 ALA A N 1
ATOM 3611 C CA . ALA A 1 458 ? 48.198 -42.474 -23.396 1.00 68.81 458 ALA A CA 1
ATOM 3612 C C . ALA A 1 458 ? 46.836 -42.746 -22.730 1.00 68.81 458 ALA A C 1
ATOM 3614 O O . ALA A 1 458 ? 45.872 -42.025 -22.981 1.00 68.81 458 ALA A O 1
ATOM 3615 N N . ALA A 1 459 ? 46.763 -43.734 -21.831 1.00 71.50 459 ALA A N 1
ATOM 3616 C CA . ALA A 1 459 ? 45.533 -44.054 -21.107 1.00 71.50 459 ALA A CA 1
ATOM 3617 C C . ALA A 1 459 ? 45.052 -42.890 -20.221 1.00 71.50 459 ALA A C 1
ATOM 3619 O O . ALA A 1 459 ? 43.863 -42.573 -20.218 1.00 71.50 459 ALA A O 1
ATOM 3620 N N . VAL A 1 460 ? 45.962 -42.207 -19.518 1.00 70.88 460 VAL A N 1
ATOM 3621 C CA . VAL A 1 460 ? 45.616 -41.046 -18.677 1.00 70.88 460 VAL A CA 1
ATOM 3622 C C . VAL A 1 460 ? 45.088 -39.884 -19.521 1.00 70.88 460 VAL A C 1
ATOM 3624 O O . VAL A 1 460 ? 44.078 -39.284 -19.157 1.00 70.88 460 VAL A O 1
ATOM 3627 N N . VAL A 1 461 ? 45.709 -39.597 -20.671 1.00 72.06 461 VAL A N 1
ATOM 3628 C CA . VAL A 1 461 ? 45.239 -38.543 -21.587 1.00 72.06 461 VAL A CA 1
ATOM 3629 C C . VAL A 1 461 ? 43.826 -38.843 -22.088 1.00 72.06 461 VAL A C 1
ATOM 3631 O O . VAL A 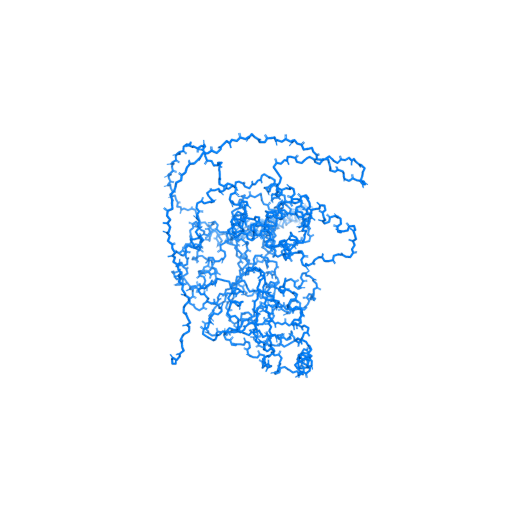1 461 ? 42.968 -37.963 -22.051 1.00 72.06 461 VAL A O 1
ATOM 3634 N N . VAL A 1 462 ? 43.550 -40.088 -22.487 1.00 75.00 462 VAL A N 1
ATOM 3635 C CA . VAL A 1 462 ? 42.209 -40.496 -22.935 1.00 75.00 462 VAL A CA 1
ATOM 3636 C C . VAL A 1 462 ? 41.179 -40.322 -21.816 1.00 75.00 462 VAL A C 1
ATOM 3638 O O . VAL A 1 462 ? 40.115 -39.760 -22.061 1.00 75.00 462 VAL A O 1
ATOM 3641 N N . VAL A 1 463 ? 41.495 -40.725 -20.581 1.00 75.50 463 VAL A N 1
ATOM 3642 C CA . VAL A 1 463 ? 40.581 -40.569 -19.436 1.00 75.50 463 VAL A CA 1
ATOM 3643 C C . VAL A 1 463 ? 40.285 -39.095 -19.153 1.00 75.50 463 VAL A C 1
ATOM 3645 O O . VAL A 1 463 ? 39.123 -38.735 -18.976 1.00 75.50 463 VAL A O 1
ATOM 3648 N N . VAL A 1 464 ? 41.298 -38.223 -19.163 1.00 73.19 464 VAL A N 1
ATOM 3649 C CA . VAL A 1 464 ? 41.100 -36.778 -18.957 1.00 73.19 464 VAL A CA 1
ATOM 3650 C C . VAL A 1 464 ? 40.214 -36.185 -20.052 1.00 73.19 464 VAL A C 1
ATOM 3652 O O . VAL A 1 464 ? 39.267 -35.464 -19.740 1.00 73.19 464 VAL A O 1
ATOM 3655 N N . VAL A 1 465 ? 40.475 -36.509 -21.322 1.00 76.06 465 VAL A N 1
ATOM 3656 C CA . VAL A 1 465 ? 39.671 -36.014 -22.452 1.00 76.06 465 VAL A CA 1
ATOM 3657 C C . VAL A 1 465 ? 38.218 -36.470 -22.322 1.00 76.06 465 VAL A C 1
ATOM 3659 O O . VAL A 1 465 ? 37.310 -35.653 -22.464 1.00 76.06 465 VAL A O 1
ATOM 3662 N N . VAL A 1 466 ? 37.981 -37.739 -21.982 1.00 76.69 466 VAL A N 1
ATOM 3663 C CA . VAL A 1 466 ? 36.626 -38.273 -21.780 1.00 76.69 466 VAL A CA 1
ATOM 3664 C C . VAL A 1 466 ? 35.913 -37.550 -20.636 1.00 76.69 466 VAL A C 1
ATOM 3666 O O . VAL A 1 466 ? 34.764 -37.146 -20.803 1.00 76.69 466 VAL A O 1
ATOM 3669 N N . VAL A 1 467 ? 36.580 -37.318 -19.502 1.00 77.44 467 VAL A N 1
ATOM 3670 C CA . VAL A 1 467 ? 35.985 -36.596 -18.364 1.00 77.44 467 VAL A CA 1
ATOM 3671 C C . VAL A 1 467 ? 35.624 -35.160 -18.746 1.00 77.44 467 VAL A C 1
ATOM 3673 O O . VAL A 1 467 ? 34.518 -34.715 -18.443 1.00 77.44 467 VAL A O 1
ATOM 3676 N N . VAL A 1 468 ? 36.504 -34.446 -19.456 1.00 75.31 468 VAL A N 1
ATOM 3677 C CA . VAL A 1 468 ? 36.228 -33.077 -19.923 1.00 75.31 468 VAL A CA 1
ATOM 3678 C C . VAL A 1 468 ? 35.028 -33.055 -20.870 1.00 75.31 468 VAL A C 1
ATOM 3680 O O . VAL A 1 468 ? 34.125 -32.240 -20.687 1.00 75.31 468 VAL A O 1
ATOM 3683 N N . VAL A 1 469 ? 34.968 -33.976 -21.837 1.00 77.56 469 VAL A N 1
ATOM 3684 C CA . VAL A 1 469 ? 33.840 -34.076 -22.777 1.00 77.56 469 VAL A CA 1
ATOM 3685 C C . VAL A 1 469 ? 32.532 -34.362 -22.038 1.00 77.56 469 VAL A C 1
ATOM 3687 O O . VAL A 1 469 ? 31.531 -33.699 -22.299 1.00 77.56 469 VAL A O 1
ATOM 3690 N N . VAL A 1 470 ? 32.531 -35.286 -21.074 1.00 77.31 470 VAL A N 1
ATOM 3691 C CA . VAL A 1 470 ? 31.334 -35.611 -20.281 1.00 77.31 470 VAL A CA 1
ATOM 3692 C C . VAL A 1 470 ? 30.859 -34.403 -19.473 1.00 77.31 470 VAL A C 1
ATOM 3694 O O . VAL A 1 470 ? 29.666 -34.105 -19.483 1.00 77.31 470 VAL A O 1
ATOM 3697 N N . VAL A 1 471 ? 31.764 -33.666 -18.821 1.00 77.81 471 VAL A N 1
ATOM 3698 C CA . VAL A 1 471 ? 31.403 -32.453 -18.065 1.00 77.81 471 VAL A CA 1
ATOM 3699 C C . VAL A 1 471 ? 30.794 -31.399 -18.989 1.00 77.81 471 VAL A C 1
ATOM 3701 O O . VAL A 1 471 ? 29.747 -30.842 -18.662 1.00 77.81 471 VAL A O 1
ATOM 3704 N N . VAL A 1 472 ? 31.389 -31.162 -20.161 1.00 77.06 472 VAL A N 1
ATOM 3705 C CA . VAL A 1 472 ? 30.851 -30.209 -21.146 1.00 77.06 472 VAL A CA 1
ATOM 3706 C C . VAL A 1 472 ? 29.462 -30.637 -21.619 1.00 77.06 472 VAL A C 1
ATOM 3708 O O . VAL A 1 472 ? 28.550 -29.814 -21.626 1.00 77.06 472 VAL A O 1
ATOM 3711 N N . VAL A 1 473 ? 29.258 -31.916 -21.949 1.00 77.00 473 VAL A N 1
ATOM 3712 C CA . VAL A 1 473 ? 27.948 -32.431 -22.382 1.00 77.00 473 VAL A CA 1
ATOM 3713 C C . VAL A 1 473 ? 26.902 -32.276 -21.281 1.00 77.00 473 VAL A C 1
ATOM 3715 O O . VAL A 1 473 ? 25.807 -31.796 -21.559 1.00 77.00 473 VAL A O 1
ATOM 3718 N N . VAL A 1 474 ? 27.221 -32.613 -20.028 1.00 77.81 474 VAL A N 1
ATOM 3719 C CA . VAL A 1 474 ? 26.288 -32.452 -18.898 1.00 77.81 474 VAL A CA 1
ATOM 3720 C C . VAL A 1 474 ? 25.905 -30.986 -18.713 1.00 77.81 474 VAL A C 1
ATOM 3722 O O . VAL A 1 474 ? 24.730 -30.679 -18.530 1.00 77.81 474 VAL A O 1
ATOM 3725 N N . VAL A 1 475 ? 26.864 -30.068 -18.813 1.00 78.12 475 VAL A N 1
ATOM 3726 C CA . VAL A 1 475 ? 26.611 -28.626 -18.686 1.00 78.12 475 VAL A CA 1
ATOM 3727 C C . VAL A 1 475 ? 25.738 -28.130 -19.831 1.00 78.12 475 VAL A C 1
ATOM 3729 O O . VAL A 1 475 ? 24.767 -27.423 -19.578 1.00 78.12 475 VAL A O 1
ATOM 3732 N N . VAL A 1 476 ? 26.019 -28.540 -21.070 1.00 76.50 476 VAL A N 1
ATOM 3733 C CA . VAL A 1 476 ? 25.188 -28.202 -22.233 1.00 76.50 476 VAL A CA 1
ATOM 3734 C C . VAL A 1 476 ? 23.776 -28.751 -22.062 1.00 76.50 476 VAL A C 1
ATOM 3736 O O . VAL A 1 476 ? 22.824 -28.012 -22.275 1.00 76.50 476 VAL A O 1
ATOM 3739 N N . VAL A 1 477 ? 23.608 -29.999 -21.620 1.00 75.88 477 VAL A N 1
ATOM 3740 C CA . VAL A 1 477 ? 22.283 -30.591 -21.382 1.00 75.88 477 VAL A CA 1
ATOM 3741 C C . VAL A 1 477 ? 21.540 -29.845 -20.275 1.00 75.88 477 VAL A C 1
ATOM 3743 O O . VAL A 1 477 ? 20.376 -29.515 -20.462 1.00 75.88 477 VAL A O 1
ATOM 3746 N N . VAL A 1 478 ? 22.188 -29.513 -19.155 1.00 74.31 478 VAL A N 1
ATOM 3747 C CA . VAL A 1 478 ? 21.559 -28.740 -18.070 1.00 74.31 478 VAL A CA 1
ATOM 3748 C C . VAL A 1 478 ? 21.168 -27.345 -18.552 1.00 74.31 478 VAL A C 1
ATOM 3750 O O . VAL A 1 478 ? 20.054 -26.907 -18.283 1.00 74.31 478 VAL A O 1
ATOM 3753 N N . VAL A 1 479 ? 22.034 -26.660 -19.302 1.00 69.81 479 VAL A N 1
ATOM 3754 C CA . VAL A 1 479 ? 21.719 -25.350 -19.886 1.00 69.81 479 VAL A CA 1
ATOM 3755 C C . VAL A 1 479 ? 20.561 -25.475 -20.870 1.00 69.81 479 VAL A C 1
ATOM 3757 O O . VAL A 1 479 ? 19.610 -24.716 -20.756 1.00 69.81 479 VAL A O 1
ATOM 3760 N N . VAL A 1 480 ? 20.581 -26.448 -21.782 1.00 70.56 480 VAL A N 1
ATOM 3761 C CA . VAL A 1 480 ? 19.507 -26.665 -22.762 1.00 70.56 480 VAL A CA 1
ATOM 3762 C C . VAL A 1 480 ? 18.197 -27.028 -22.073 1.00 70.56 480 VAL A C 1
ATOM 3764 O O . VAL A 1 480 ? 17.171 -26.504 -22.472 1.00 70.56 480 VAL A O 1
ATOM 3767 N N . VAL A 1 481 ? 18.194 -27.858 -21.029 1.00 71.50 481 VAL A N 1
ATOM 3768 C CA . VAL A 1 481 ? 16.974 -28.211 -20.284 1.00 71.50 481 VAL A CA 1
ATOM 3769 C C . VAL A 1 481 ? 16.443 -27.007 -19.504 1.00 71.50 481 VAL A C 1
ATOM 3771 O O . VAL A 1 481 ? 15.262 -26.699 -19.613 1.00 71.50 481 VAL A O 1
ATOM 3774 N N . VAL A 1 482 ? 17.301 -26.267 -18.793 1.00 62.44 482 VAL A N 1
ATOM 3775 C CA . VAL A 1 482 ? 16.902 -25.065 -18.033 1.00 62.44 482 VAL A CA 1
ATOM 3776 C C . VAL A 1 482 ? 16.445 -23.937 -18.958 1.00 62.44 482 VAL A C 1
ATOM 3778 O O . VAL A 1 482 ? 15.523 -23.195 -18.615 1.00 62.44 482 VAL A O 1
ATOM 3781 N N . VAL A 1 483 ? 17.084 -23.788 -20.120 1.00 58.25 483 VAL A N 1
ATOM 3782 C CA . VAL A 1 483 ? 16.675 -22.837 -21.155 1.00 58.25 483 VAL A CA 1
ATOM 3783 C C . VAL A 1 483 ? 15.374 -23.306 -21.787 1.00 58.25 483 VAL A C 1
ATOM 3785 O O . VAL A 1 483 ? 14.452 -22.514 -21.826 1.00 58.25 483 VAL A O 1
ATOM 3788 N N . ARG A 1 484 ? 15.227 -24.573 -22.188 1.00 53.38 484 ARG A N 1
ATOM 3789 C CA . ARG A 1 484 ? 14.024 -25.097 -22.857 1.00 53.38 484 ARG A CA 1
ATOM 3790 C C . ARG A 1 484 ? 12.790 -25.079 -21.960 1.00 53.38 484 ARG A C 1
ATOM 3792 O O . ARG A 1 484 ? 11.753 -24.596 -22.392 1.00 53.38 484 ARG A O 1
ATOM 3799 N N . GLU A 1 485 ? 12.911 -25.477 -20.694 1.00 53.53 485 GLU A N 1
ATOM 3800 C CA . GLU A 1 485 ? 11.808 -25.410 -19.722 1.00 53.53 485 GLU A CA 1
ATOM 3801 C C . GLU A 1 485 ? 11.339 -23.959 -19.474 1.00 53.53 485 GLU A C 1
ATOM 3803 O O . GLU A 1 485 ? 10.184 -23.721 -19.120 1.00 53.53 485 GLU A O 1
ATOM 3808 N N . LYS A 1 486 ? 12.208 -22.965 -19.719 1.00 50.91 486 LYS A N 1
ATOM 3809 C CA . LYS A 1 486 ? 11.875 -21.532 -19.635 1.00 50.91 486 LYS A CA 1
ATOM 3810 C C . LYS A 1 486 ? 11.484 -20.912 -20.982 1.00 50.91 486 LYS A C 1
ATOM 3812 O O . LYS A 1 486 ? 10.637 -20.022 -21.003 1.00 50.91 486 LYS A O 1
ATOM 3817 N N . SER A 1 487 ? 12.045 -21.383 -22.092 1.00 48.03 487 SER A N 1
ATOM 3818 C CA . SER A 1 487 ? 11.720 -20.972 -23.459 1.00 48.03 487 SER A CA 1
ATOM 3819 C C . SER A 1 487 ? 10.340 -21.468 -23.858 1.00 48.03 487 SER A C 1
ATOM 3821 O O . SER A 1 487 ? 9.615 -20.707 -24.478 1.00 48.03 487 SER A O 1
ATOM 3823 N N . ASP A 1 488 ? 9.892 -22.635 -23.398 1.00 47.44 488 ASP A N 1
ATOM 3824 C CA . ASP A 1 488 ? 8.508 -23.091 -23.605 1.00 47.44 488 ASP A CA 1
ATOM 3825 C C . ASP A 1 488 ? 7.480 -22.221 -22.843 1.00 47.44 488 ASP A C 1
ATOM 3827 O O . ASP A 1 488 ? 6.280 -22.303 -23.091 1.00 47.44 488 ASP A O 1
ATOM 3831 N N . VAL A 1 489 ? 7.924 -21.339 -21.936 1.00 51.03 489 VAL A N 1
ATOM 3832 C CA . VAL A 1 489 ? 7.087 -20.303 -21.298 1.00 51.03 489 VAL A CA 1
ATOM 3833 C C . VAL A 1 489 ? 7.212 -18.941 -22.008 1.00 51.03 489 VAL A C 1
ATOM 3835 O O . VAL A 1 489 ? 6.313 -18.110 -21.881 1.00 51.03 489 VAL A O 1
ATOM 3838 N N . PHE A 1 490 ? 8.287 -18.706 -22.771 1.00 42.31 490 PHE A N 1
ATOM 3839 C CA . PHE A 1 490 ? 8.655 -17.391 -23.321 1.00 42.31 490 PHE A CA 1
ATOM 3840 C C . PHE A 1 490 ? 8.556 -17.281 -24.860 1.00 42.31 490 PHE A C 1
ATOM 3842 O O . PHE A 1 490 ? 8.165 -16.236 -25.361 1.00 42.31 490 PHE A O 1
ATOM 3849 N N . MET A 1 491 ? 8.823 -18.345 -25.625 1.00 42.81 491 MET A N 1
ATOM 3850 C CA . MET A 1 491 ? 8.783 -18.373 -27.106 1.00 42.81 491 MET A CA 1
ATOM 3851 C C . MET A 1 491 ? 7.378 -18.439 -27.698 1.00 42.81 491 MET A C 1
ATOM 3853 O O . MET A 1 491 ? 7.194 -18.418 -28.903 1.00 42.81 491 MET A O 1
ATOM 3857 N N . PHE A 1 492 ? 6.364 -18.468 -26.850 1.00 47.03 492 PHE A N 1
ATOM 3858 C CA . PHE A 1 492 ? 4.982 -18.386 -27.276 1.00 47.03 492 PHE A CA 1
ATOM 3859 C C . PHE A 1 492 ? 4.564 -16.945 -27.652 1.00 47.03 492 PHE A C 1
ATOM 3861 O O . PHE A 1 492 ? 3.461 -16.760 -28.141 1.00 47.03 492 PHE A O 1
ATOM 3868 N N . TYR A 1 493 ? 5.404 -15.927 -27.430 1.00 49.59 493 TYR A N 1
ATOM 3869 C CA . TYR A 1 493 ? 5.025 -14.507 -27.511 1.00 49.59 493 TYR A CA 1
ATOM 3870 C C . TYR A 1 493 ? 5.122 -13.825 -28.889 1.00 49.59 493 TYR A C 1
ATOM 3872 O O . TYR A 1 493 ? 4.740 -12.661 -28.968 1.00 49.59 493 TYR A O 1
ATOM 3880 N N . TYR A 1 494 ? 5.577 -14.495 -29.950 1.00 46.66 494 TYR A N 1
ATOM 3881 C CA . TYR A 1 494 ? 5.786 -13.851 -31.256 1.00 46.66 494 TYR A CA 1
ATOM 3882 C C . TYR A 1 494 ? 5.432 -14.781 -32.415 1.00 46.66 494 TYR A C 1
ATOM 3884 O O . TYR A 1 494 ? 6.322 -15.290 -33.075 1.00 46.66 494 TYR A O 1
ATOM 3892 N N . ASP A 1 495 ? 4.145 -15.025 -32.604 1.00 45.94 495 ASP A N 1
ATOM 3893 C CA . ASP A 1 495 ? 3.566 -15.428 -33.886 1.00 45.94 495 ASP A CA 1
ATOM 3894 C C . ASP A 1 495 ? 2.120 -14.949 -33.796 1.00 45.94 495 ASP A C 1
ATOM 3896 O O . ASP A 1 495 ? 1.344 -15.536 -33.047 1.00 45.94 495 ASP A O 1
ATOM 3900 N N . ASP A 1 496 ? 1.853 -13.785 -34.380 1.00 49.56 496 ASP A N 1
ATOM 3901 C CA . ASP A 1 496 ? 0.567 -13.362 -34.941 1.00 49.56 496 ASP A CA 1
ATOM 3902 C C . ASP A 1 496 ? 0.875 -12.049 -35.682 1.00 49.56 496 ASP A C 1
ATOM 3904 O O . ASP A 1 496 ? 0.999 -10.974 -35.088 1.00 49.56 496 ASP A O 1
ATOM 3908 N N . ASP A 1 497 ? 1.156 -12.221 -36.974 1.00 52.72 497 ASP A N 1
ATOM 3909 C CA . ASP A 1 497 ? 1.107 -11.191 -38.002 1.00 52.72 497 ASP A CA 1
ATOM 3910 C C . ASP A 1 497 ? -0.322 -10.632 -38.031 1.00 52.72 497 ASP A C 1
ATOM 3912 O O . ASP A 1 497 ? -1.236 -11.343 -38.436 1.00 52.72 497 ASP A O 1
ATOM 3916 N N . ASP A 1 498 ? -0.516 -9.390 -37.594 1.00 54.22 498 ASP A N 1
ATOM 3917 C CA . ASP A 1 498 ? -1.706 -8.608 -37.931 1.00 54.22 498 ASP A CA 1
ATOM 3918 C C . ASP A 1 498 ? -1.213 -7.245 -38.429 1.00 54.22 498 ASP A C 1
ATOM 3920 O O . ASP A 1 498 ? -0.946 -6.310 -37.665 1.00 54.22 498 ASP A O 1
ATOM 3924 N N . ASP A 1 499 ? -0.997 -7.224 -39.744 1.00 54.00 499 ASP A N 1
ATOM 3925 C CA . ASP A 1 499 ? -1.054 -6.046 -40.595 1.00 54.00 499 ASP A CA 1
ATOM 3926 C C . ASP A 1 499 ? -2.437 -5.400 -40.417 1.00 54.00 499 ASP A C 1
ATOM 3928 O O . ASP A 1 499 ? -3.433 -5.965 -40.856 1.00 54.00 499 ASP A O 1
ATOM 3932 N N . ASP A 1 500 ? -2.500 -4.230 -39.787 1.00 56.56 500 ASP A N 1
ATOM 3933 C CA . ASP A 1 500 ? -3.604 -3.291 -39.981 1.00 56.56 500 ASP A CA 1
ATOM 3934 C C . ASP A 1 500 ? -2.985 -1.905 -40.187 1.00 56.56 500 ASP A C 1
ATOM 3936 O O . ASP A 1 500 ? -2.603 -1.191 -39.251 1.00 56.56 500 ASP A O 1
ATOM 3940 N N . ASP A 1 501 ? -2.819 -1.616 -41.475 1.00 56.06 501 ASP A N 1
ATOM 3941 C CA . ASP A 1 501 ? -2.756 -0.290 -42.066 1.00 56.06 501 ASP A CA 1
ATOM 3942 C C . ASP A 1 501 ? -3.929 0.560 -41.553 1.00 56.06 501 ASP A C 1
ATOM 3944 O O . ASP A 1 501 ? -5.076 0.149 -41.671 1.00 56.06 501 ASP A O 1
ATOM 3948 N N . ASP A 1 502 ? -3.638 1.750 -41.031 1.00 54.97 502 ASP A N 1
ATOM 3949 C CA . ASP A 1 502 ? -4.561 2.890 -41.042 1.00 54.97 502 ASP A CA 1
ATOM 3950 C C . ASP A 1 502 ? -3.696 4.160 -41.092 1.00 54.97 502 ASP A C 1
ATOM 3952 O O . ASP A 1 502 ? -3.320 4.763 -40.078 1.00 54.97 502 ASP A O 1
ATOM 3956 N N . ASP A 1 503 ? -3.315 4.487 -42.327 1.00 57.22 503 ASP A N 1
ATOM 3957 C CA . ASP A 1 503 ? -3.056 5.846 -42.782 1.00 57.22 503 ASP A CA 1
ATOM 3958 C C . ASP A 1 503 ? -4.343 6.667 -42.610 1.00 57.22 503 ASP A C 1
ATOM 3960 O O . ASP A 1 503 ? -5.377 6.288 -43.149 1.00 57.22 503 ASP A O 1
ATOM 3964 N N . ASP A 1 504 ? -4.269 7.798 -41.911 1.00 54.06 504 ASP A N 1
ATOM 3965 C CA . ASP A 1 504 ? -5.143 8.945 -42.164 1.00 54.06 504 ASP A CA 1
ATOM 3966 C C . ASP A 1 504 ? -4.366 10.224 -41.814 1.00 54.06 504 ASP A C 1
ATOM 3968 O O . ASP A 1 504 ? -4.121 10.563 -40.649 1.00 54.06 504 ASP A O 1
ATOM 3972 N N . ASP A 1 505 ? -3.931 10.880 -42.888 1.00 57.84 505 ASP A N 1
ATOM 3973 C CA . ASP A 1 505 ? -3.566 12.288 -42.965 1.00 57.84 505 ASP A CA 1
ATOM 3974 C C . ASP A 1 505 ? -4.745 13.170 -42.517 1.00 57.84 505 ASP A C 1
ATOM 3976 O O . ASP A 1 505 ? -5.885 12.885 -42.867 1.00 57.84 505 ASP A O 1
ATOM 3980 N N . ASP A 1 506 ? -4.469 14.270 -41.808 1.00 52.38 506 ASP A N 1
ATOM 3981 C CA . ASP A 1 506 ? -5.180 15.538 -42.026 1.00 52.38 506 ASP A CA 1
ATOM 3982 C C . ASP A 1 506 ? -4.401 16.710 -41.395 1.00 52.38 506 ASP A C 1
ATOM 3984 O O . ASP A 1 506 ? -4.158 16.779 -40.183 1.00 52.38 506 ASP A O 1
ATOM 3988 N N . ASP A 1 507 ? -3.993 17.608 -42.290 1.00 54.44 507 ASP A N 1
ATOM 3989 C CA . ASP A 1 507 ? -3.352 18.902 -42.083 1.00 54.44 507 ASP A CA 1
ATOM 3990 C C . ASP A 1 507 ? -4.326 19.973 -41.527 1.00 54.44 507 ASP A C 1
ATOM 3992 O O . ASP A 1 507 ? -5.542 19.865 -41.650 1.00 54.44 507 ASP A O 1
ATOM 3996 N N . ASP A 1 508 ? -3.727 21.047 -40.993 1.00 50.31 508 ASP A N 1
ATOM 3997 C CA . ASP A 1 508 ? -4.219 22.437 -40.921 1.00 50.31 508 ASP A CA 1
ATOM 3998 C C . ASP A 1 508 ? -5.499 22.794 -40.121 1.00 50.31 508 ASP A C 1
ATOM 4000 O O . ASP A 1 508 ? -6.625 22.543 -40.530 1.00 50.31 508 ASP A O 1
ATOM 4004 N N . ASP A 1 509 ? -5.305 23.507 -38.995 1.00 48.59 509 ASP A N 1
ATOM 4005 C CA . ASP A 1 509 ? -5.896 24.844 -38.745 1.00 48.59 509 ASP A CA 1
ATOM 4006 C C . ASP A 1 509 ? -5.484 25.377 -37.349 1.00 48.59 509 ASP A C 1
ATOM 4008 O O . ASP A 1 509 ? -6.152 25.196 -36.324 1.00 48.59 509 ASP A O 1
ATOM 4012 N N . ASP A 1 510 ? -4.343 26.073 -37.318 1.00 50.81 510 ASP A N 1
ATOM 4013 C CA . ASP A 1 510 ? -4.011 27.067 -36.296 1.00 50.81 510 ASP A CA 1
ATOM 4014 C C . ASP A 1 510 ? -4.777 28.363 -36.617 1.00 50.81 510 ASP A C 1
ATOM 4016 O O . ASP A 1 510 ? -4.437 29.017 -37.593 1.00 50.81 510 ASP A O 1
ATOM 4020 N N . ASP A 1 511 ? -5.786 28.733 -35.817 1.00 49.06 511 ASP A N 1
ATOM 4021 C CA . ASP A 1 511 ? -6.122 30.121 -35.424 1.00 49.06 511 ASP A CA 1
ATOM 4022 C C . ASP A 1 511 ? -7.522 30.182 -34.779 1.00 49.06 511 ASP A C 1
ATOM 4024 O O . ASP A 1 511 ? -8.528 30.195 -35.472 1.00 49.06 511 ASP A O 1
ATOM 4028 N N . ASP A 1 512 ? -7.583 30.178 -33.435 1.00 46.41 512 ASP A N 1
ATOM 4029 C CA . ASP A 1 512 ? -8.592 30.872 -32.595 1.00 46.41 512 ASP A CA 1
ATOM 4030 C C . ASP A 1 512 ? -8.656 30.281 -31.169 1.00 46.41 512 ASP A C 1
ATOM 4032 O O . ASP A 1 512 ? -9.573 29.559 -30.772 1.00 46.41 512 ASP A O 1
ATOM 4036 N N . CYS A 1 513 ? -7.683 30.614 -30.310 1.00 40.50 513 CYS A N 1
ATOM 4037 C CA . CYS A 1 513 ? -7.815 30.347 -28.867 1.00 40.50 513 CYS A CA 1
ATOM 4038 C C . CYS A 1 513 ? -7.273 31.481 -27.988 1.00 40.50 513 CYS A C 1
ATOM 4040 O O . CYS A 1 513 ? -6.561 31.275 -26.995 1.00 40.50 513 CYS A O 1
ATOM 4042 N N . VAL A 1 514 ? -7.657 32.711 -28.330 1.00 42.16 514 VAL A N 1
ATOM 4043 C CA . VAL A 1 514 ? -7.412 33.907 -27.516 1.00 42.16 514 VAL A CA 1
ATOM 4044 C C . VAL A 1 514 ? -8.743 34.477 -27.029 1.00 42.16 514 VAL A C 1
ATOM 4046 O O . VAL A 1 514 ? -9.138 35.546 -27.448 1.00 42.16 514 VAL A O 1
ATOM 4049 N N . ASP A 1 515 ? -9.441 33.770 -26.129 1.00 46.44 515 ASP A N 1
ATOM 4050 C CA . ASP A 1 515 ? -10.322 34.474 -25.167 1.00 46.44 515 ASP A CA 1
ATOM 4051 C C . ASP A 1 515 ? -10.815 33.666 -23.950 1.00 46.44 515 ASP A C 1
ATOM 4053 O O . ASP A 1 515 ? -11.417 34.208 -23.023 1.00 46.44 515 ASP A O 1
ATOM 4057 N N . ARG A 1 516 ? -10.512 32.363 -23.844 1.00 42.25 516 ARG A N 1
ATOM 4058 C CA . ARG A 1 516 ? -10.994 31.533 -22.712 1.00 42.25 516 ARG A CA 1
ATOM 4059 C C . ARG A 1 516 ? -10.054 31.440 -21.498 1.00 42.25 516 ARG A C 1
ATOM 4061 O O . ARG A 1 516 ? -10.412 30.824 -20.492 1.00 42.25 516 ARG A O 1
ATOM 4068 N N . LYS A 1 517 ? -8.869 32.067 -21.541 1.00 39.00 517 LYS A N 1
ATOM 4069 C CA . LYS A 1 517 ? -7.871 32.055 -20.441 1.00 39.00 517 LYS A CA 1
ATOM 4070 C C . LYS A 1 517 ? -8.247 32.964 -19.255 1.00 39.00 517 LYS A C 1
ATOM 4072 O O . LYS A 1 517 ? -7.871 32.669 -18.121 1.00 39.00 517 LYS A O 1
ATOM 4077 N N . SER A 1 518 ? -9.029 34.018 -19.482 1.00 43.97 518 SER A N 1
ATOM 4078 C CA . SER A 1 518 ? -9.392 35.035 -18.478 1.00 43.97 518 SER A CA 1
ATOM 4079 C C . SER A 1 518 ? -10.356 34.508 -17.400 1.00 43.97 518 SER A C 1
ATOM 4081 O O . SER A 1 518 ? -10.156 34.750 -16.207 1.00 43.97 518 SER A O 1
ATOM 4083 N N . ASN A 1 519 ? -11.339 33.685 -17.779 1.00 39.25 519 ASN A N 1
ATOM 4084 C CA . ASN A 1 519 ? -12.344 33.159 -16.844 1.00 39.25 519 ASN A CA 1
ATOM 4085 C C . ASN A 1 519 ? -11.814 32.037 -15.922 1.00 39.25 519 ASN A C 1
ATOM 4087 O O . ASN A 1 519 ? -12.253 31.910 -14.776 1.00 39.25 519 ASN A O 1
ATOM 4091 N N . ASN A 1 520 ? -10.805 31.276 -16.362 1.00 41.81 520 ASN A N 1
ATOM 4092 C CA . ASN A 1 520 ? -10.204 30.179 -15.585 1.00 41.81 520 ASN A CA 1
ATOM 4093 C C . ASN A 1 520 ? -9.171 30.659 -14.544 1.00 41.81 520 ASN A C 1
ATOM 4095 O O . ASN A 1 520 ? -9.022 30.050 -13.475 1.00 41.81 520 ASN A O 1
ATOM 4099 N N . LEU A 1 521 ? -8.510 31.793 -14.803 1.00 44.47 521 LEU A N 1
ATOM 4100 C CA . LEU A 1 521 ? -7.641 32.462 -13.832 1.00 44.47 521 LEU A CA 1
ATOM 4101 C C . LEU A 1 521 ? -8.461 33.021 -12.656 1.00 44.47 521 LEU A C 1
ATOM 4103 O O . LEU A 1 521 ? -8.095 32.833 -11.496 1.00 44.47 521 LEU A O 1
ATOM 4107 N N . LEU A 1 522 ? -9.624 33.615 -12.938 1.00 43.62 522 LEU A N 1
ATOM 4108 C CA . LEU A 1 522 ? -10.540 34.168 -11.933 1.00 43.62 522 LEU A CA 1
ATOM 4109 C C . LEU A 1 522 ? -11.061 33.111 -10.941 1.00 43.62 522 LEU A C 1
ATOM 4111 O O . LEU A 1 522 ? -11.081 33.361 -9.732 1.00 43.62 522 LEU A O 1
ATOM 4115 N N . GLN A 1 523 ? -11.405 31.906 -11.405 1.00 44.09 523 GLN A N 1
ATOM 4116 C CA . GLN A 1 523 ? -11.893 30.829 -10.527 1.00 44.09 523 GLN A CA 1
ATOM 4117 C C . GLN A 1 523 ? -10.765 30.176 -9.696 1.00 44.09 523 GLN A C 1
ATOM 4119 O O . GLN A 1 523 ? -10.963 29.792 -8.535 1.00 44.09 523 GLN A O 1
ATOM 4124 N N . SER A 1 524 ? -9.550 30.122 -10.250 1.00 42.88 524 SER A N 1
ATOM 4125 C CA . SER A 1 524 ? -8.339 29.678 -9.544 1.00 42.88 524 SER A CA 1
ATOM 4126 C C . SER A 1 524 ? -7.916 30.683 -8.465 1.00 42.88 524 SER A C 1
ATOM 4128 O O . SER A 1 524 ? -7.582 30.288 -7.347 1.00 42.88 524 SER A O 1
ATOM 4130 N N . ILE A 1 525 ? -8.048 31.986 -8.739 1.00 46.59 525 ILE A N 1
ATOM 4131 C CA . ILE A 1 525 ? -7.843 33.074 -7.768 1.00 46.59 525 ILE A CA 1
ATOM 4132 C C . ILE A 1 525 ? -8.870 33.009 -6.626 1.00 46.59 525 ILE A C 1
ATOM 4134 O O . ILE A 1 525 ? -8.507 33.245 -5.473 1.00 46.59 525 ILE A O 1
ATOM 4138 N N . GLN A 1 526 ? -10.133 32.656 -6.892 1.00 42.66 526 GLN A N 1
ATOM 4139 C CA . GLN A 1 526 ? -11.162 32.495 -5.849 1.00 42.66 526 GLN A CA 1
ATOM 4140 C C . GLN A 1 526 ? -10.889 31.292 -4.933 1.00 42.66 526 GLN A C 1
ATOM 4142 O O . GLN A 1 526 ? -10.957 31.414 -3.707 1.00 42.66 526 GLN A O 1
ATOM 4147 N N . THR A 1 527 ? -10.500 30.156 -5.513 1.00 42.78 527 THR A N 1
ATOM 4148 C CA . THR A 1 527 ? -10.105 28.959 -4.752 1.00 42.78 527 THR A CA 1
ATOM 4149 C C . THR A 1 527 ? -8.837 29.236 -3.935 1.00 42.78 527 THR A C 1
ATOM 4151 O O . THR A 1 527 ? -8.759 28.898 -2.754 1.00 42.78 527 THR A O 1
ATOM 4154 N N . PHE A 1 528 ? -7.869 29.959 -4.503 1.00 44.44 528 PHE A N 1
ATOM 4155 C CA . PHE A 1 528 ? -6.655 30.371 -3.801 1.00 44.44 528 PHE A CA 1
ATOM 4156 C C . PHE A 1 528 ? -6.920 31.411 -2.699 1.00 44.44 528 PHE A C 1
ATOM 4158 O O . PHE A 1 528 ? -6.309 31.313 -1.633 1.00 44.44 528 PHE A O 1
ATOM 4165 N N . ARG A 1 529 ? -7.868 32.350 -2.883 1.00 43.03 529 ARG A N 1
ATOM 4166 C CA . ARG A 1 529 ? -8.357 33.270 -1.829 1.00 43.03 529 ARG A CA 1
ATOM 4167 C C . ARG A 1 529 ? -8.894 32.504 -0.621 1.00 43.03 529 ARG A C 1
ATOM 4169 O O . ARG A 1 529 ? -8.555 32.851 0.508 1.00 43.03 529 ARG A O 1
ATOM 4176 N N . TYR A 1 530 ? -9.660 31.435 -0.845 1.00 44.22 530 TYR A N 1
ATOM 4177 C CA . TYR A 1 530 ? -10.165 30.572 0.228 1.00 44.22 530 TYR A CA 1
ATOM 4178 C C . TYR A 1 530 ? -9.023 29.927 1.042 1.00 44.22 530 TYR A C 1
ATOM 4180 O O . TYR A 1 530 ? -9.063 29.915 2.275 1.00 44.22 530 TYR A O 1
ATOM 4188 N N . TYR A 1 531 ? -7.956 29.462 0.381 1.00 40.75 531 TYR A N 1
ATOM 4189 C CA . TYR A 1 531 ? -6.797 28.860 1.056 1.00 40.75 531 TYR A CA 1
ATOM 4190 C C . TYR A 1 531 ? -5.827 29.880 1.684 1.00 40.75 531 TYR A C 1
ATOM 4192 O O . TYR A 1 531 ? -5.221 29.588 2.719 1.00 40.75 531 TYR A O 1
ATOM 4200 N N . THR A 1 532 ? -5.690 31.086 1.124 1.00 44.66 532 THR A N 1
ATOM 4201 C CA . THR A 1 532 ? -4.845 32.152 1.699 1.00 44.66 532 THR A CA 1
ATOM 4202 C C . THR A 1 532 ? -5.489 32.825 2.913 1.00 44.66 532 THR A C 1
ATOM 4204 O O . THR A 1 532 ? -4.789 33.069 3.898 1.00 44.66 532 THR A O 1
ATOM 4207 N N . GLU A 1 533 ? -6.810 33.030 2.924 1.00 43.19 533 GLU A N 1
ATOM 4208 C CA . GLU A 1 533 ? -7.545 33.486 4.119 1.00 43.19 533 GLU A CA 1
ATOM 4209 C C . GLU A 1 533 ? -7.468 32.454 5.264 1.00 43.19 533 GLU A C 1
ATOM 4211 O O . GLU A 1 533 ? -7.236 32.817 6.418 1.00 43.19 533 GLU A O 1
ATOM 4216 N N . GLN A 1 534 ? -7.498 31.149 4.955 1.00 42.53 534 GLN A N 1
ATOM 4217 C CA . GLN A 1 534 ? -7.236 30.082 5.939 1.00 42.53 534 GLN A CA 1
ATOM 4218 C C . GLN A 1 534 ? -5.818 30.142 6.544 1.00 42.53 534 GLN A C 1
ATOM 4220 O O . GLN A 1 534 ? -5.633 29.771 7.707 1.00 42.53 534 GLN A O 1
ATOM 4225 N N . MET A 1 535 ? -4.811 30.606 5.793 1.00 36.72 535 MET A N 1
ATOM 4226 C CA . MET A 1 535 ? -3.428 30.735 6.280 1.00 36.72 535 MET A CA 1
ATOM 4227 C C . MET A 1 535 ? -3.184 32.012 7.091 1.00 36.72 535 MET A C 1
ATOM 4229 O O . MET A 1 535 ? -2.358 31.999 8.009 1.00 36.72 535 MET A O 1
ATOM 4233 N N . ARG A 1 536 ? -3.941 33.085 6.830 1.00 38.25 536 ARG A N 1
ATOM 4234 C CA . ARG A 1 536 ? -3.861 34.357 7.568 1.00 38.25 536 ARG A CA 1
ATOM 4235 C C . ARG A 1 536 ? -4.176 34.197 9.061 1.00 38.25 536 ARG A C 1
ATOM 4237 O O . ARG A 1 536 ? -3.601 34.898 9.888 1.00 38.25 536 ARG A O 1
ATOM 4244 N N . VAL A 1 537 ? -5.010 33.216 9.408 1.00 36.94 537 VAL A N 1
ATOM 4245 C CA . VAL A 1 537 ? -5.398 32.886 10.792 1.00 36.94 537 VAL A CA 1
ATOM 4246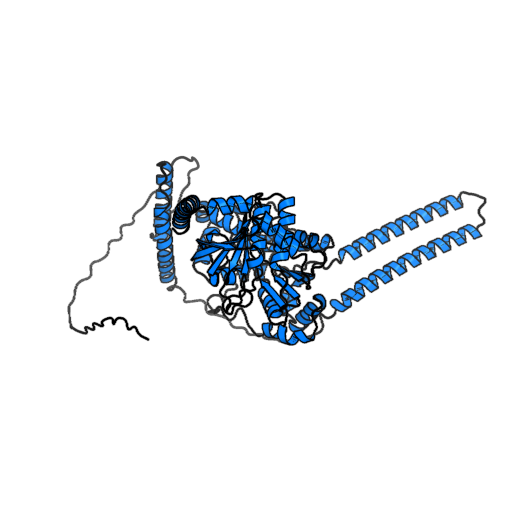 C C . VAL A 1 537 ? -4.319 32.077 11.540 1.00 36.94 537 VAL A C 1
ATOM 4248 O O . VAL A 1 537 ? -4.350 31.996 12.764 1.00 36.94 537 VAL A O 1
ATOM 4251 N N . SER A 1 538 ? -3.326 31.497 10.850 1.00 33.19 538 SER A N 1
ATOM 4252 C CA . SER A 1 538 ? -2.377 30.544 11.458 1.00 33.19 538 SER A CA 1
ATOM 4253 C C . SER A 1 538 ? -0.949 31.070 11.672 1.00 33.19 538 SER A C 1
ATOM 4255 O O . SER A 1 538 ? -0.108 30.319 12.170 1.00 33.19 538 SER A O 1
ATOM 4257 N N . LEU A 1 539 ? -0.641 32.320 11.316 1.00 34.09 539 LEU A N 1
ATOM 4258 C CA . LEU A 1 539 ? 0.724 32.860 11.383 1.00 34.09 539 LEU A CA 1
ATOM 4259 C C . LEU A 1 539 ? 0.786 34.198 12.132 1.00 34.09 539 LEU A C 1
ATOM 4261 O O . LEU A 1 539 ? 1.014 35.254 11.549 1.00 34.09 539 LEU A O 1
ATOM 4265 N N . THR A 1 540 ? 0.673 34.158 13.460 1.00 36.50 540 THR A N 1
ATOM 4266 C CA . THR A 1 540 ? 1.151 35.251 14.322 1.00 36.50 540 THR A CA 1
ATOM 4267 C C . THR A 1 540 ? 2.625 35.021 14.662 1.00 36.50 540 THR A C 1
ATOM 4269 O O . THR A 1 540 ? 2.960 34.449 15.698 1.00 36.50 540 THR A O 1
ATOM 4272 N N . SER A 1 541 ? 3.526 35.449 13.775 1.00 41.66 541 SER A N 1
ATOM 4273 C CA . SER A 1 541 ? 4.956 35.572 14.097 1.00 41.66 541 SER A CA 1
ATOM 4274 C C . SER A 1 541 ? 5.182 36.784 15.013 1.00 41.66 541 SER A C 1
ATOM 4276 O O . SER A 1 541 ? 4.669 37.870 14.736 1.00 41.66 541 SER A O 1
ATOM 4278 N N . LYS A 1 542 ? 5.957 36.623 16.096 1.00 38.00 542 LYS A N 1
ATOM 4279 C CA . LYS A 1 542 ? 6.334 37.719 17.016 1.00 38.00 542 LYS A CA 1
ATOM 4280 C C . LYS A 1 542 ? 7.504 38.581 16.504 1.00 38.00 542 LYS A C 1
ATOM 4282 O O . LYS A 1 542 ? 7.794 39.607 17.103 1.00 38.00 542 LYS A O 1
ATOM 4287 N N . CYS A 1 543 ? 8.157 38.210 15.399 1.00 56.22 543 CYS A N 1
ATOM 4288 C CA . CYS A 1 543 ? 9.334 38.918 14.880 1.00 56.22 543 CYS A CA 1
ATOM 4289 C C . CYS A 1 543 ? 8.962 39.923 13.770 1.00 56.22 543 CYS A C 1
ATOM 4291 O O . CYS A 1 543 ? 8.371 39.548 12.753 1.00 56.22 543 CYS A O 1
ATOM 4293 N N . ASN A 1 544 ? 9.348 41.194 13.938 1.00 59.62 544 ASN A N 1
ATOM 4294 C CA . ASN A 1 544 ? 9.059 42.279 12.986 1.00 59.62 544 ASN A CA 1
ATOM 4295 C C . ASN A 1 544 ? 9.725 42.079 11.613 1.00 59.62 544 ASN A C 1
ATOM 4297 O O . ASN A 1 544 ? 9.111 42.373 10.587 1.00 59.62 544 ASN A O 1
ATOM 4301 N N . THR A 1 545 ? 10.917 41.484 11.568 1.00 53.91 545 THR A N 1
ATOM 4302 C CA . THR A 1 545 ? 11.657 41.197 10.328 1.00 53.91 545 THR A CA 1
ATOM 4303 C C . THR A 1 545 ? 10.961 40.122 9.484 1.00 53.91 545 THR A C 1
ATOM 4305 O O . THR A 1 545 ? 10.860 40.243 8.264 1.00 53.91 545 THR A O 1
ATOM 4308 N N . CYS A 1 546 ? 10.384 39.101 10.130 1.00 56.38 546 CYS A N 1
ATOM 4309 C CA . CYS A 1 546 ? 9.556 38.098 9.452 1.00 56.38 546 CYS A CA 1
ATOM 4310 C C . CYS A 1 546 ? 8.243 38.695 8.926 1.00 56.38 546 CYS A C 1
ATOM 4312 O O . CYS A 1 546 ? 7.826 38.348 7.823 1.00 56.38 546 CYS A O 1
ATOM 4314 N N . LYS A 1 547 ? 7.617 39.624 9.664 1.00 58.00 547 LYS A N 1
ATOM 4315 C CA . LYS A 1 547 ? 6.410 40.330 9.197 1.00 58.00 547 LYS A CA 1
ATOM 4316 C C . LYS A 1 547 ? 6.688 41.196 7.967 1.00 58.00 547 LYS A C 1
ATOM 4318 O O . LYS A 1 547 ? 5.853 41.241 7.070 1.00 58.00 547 LYS A O 1
ATOM 4323 N N . GLN A 1 548 ? 7.838 41.870 7.908 1.00 59.69 548 GLN A N 1
ATOM 4324 C CA . GLN A 1 548 ? 8.228 42.669 6.741 1.00 59.69 548 GLN A CA 1
ATOM 4325 C C . GLN A 1 548 ? 8.509 41.798 5.514 1.00 59.69 548 GLN A C 1
ATOM 4327 O O . GLN A 1 548 ? 7.975 42.094 4.449 1.00 59.69 548 GLN A O 1
ATOM 4332 N N . ARG A 1 549 ? 9.239 40.681 5.665 1.00 57.78 549 ARG A N 1
ATOM 4333 C CA . ARG A 1 549 ? 9.429 39.710 4.570 1.00 57.78 549 ARG A CA 1
ATOM 4334 C C . ARG A 1 549 ? 8.098 39.131 4.092 1.00 57.78 549 ARG A C 1
ATOM 4336 O O . ARG A 1 549 ? 7.838 39.135 2.899 1.00 57.78 549 ARG A O 1
ATOM 4343 N N . GLN A 1 550 ? 7.210 38.747 5.011 1.00 57.78 550 GLN A N 1
ATOM 4344 C CA . GLN A 1 550 ? 5.863 38.274 4.670 1.00 57.78 550 GLN A CA 1
ATOM 4345 C C . GLN A 1 550 ? 5.031 39.336 3.940 1.00 57.78 550 GLN A C 1
ATOM 4347 O O . GLN A 1 550 ? 4.356 39.002 2.972 1.00 57.78 550 GLN A O 1
ATOM 4352 N N . LYS A 1 551 ? 5.087 40.608 4.361 1.00 63.88 551 LYS A N 1
ATOM 4353 C CA . LYS A 1 551 ? 4.408 41.717 3.671 1.00 63.88 551 LYS A CA 1
ATOM 4354 C C . LYS A 1 551 ? 4.978 41.964 2.275 1.00 63.88 551 LYS A C 1
ATOM 4356 O O . LYS A 1 551 ? 4.193 42.177 1.360 1.00 63.88 551 LYS A O 1
ATOM 4361 N N . ALA A 1 552 ? 6.298 41.907 2.106 1.00 60.16 552 ALA A N 1
ATOM 4362 C CA . ALA A 1 552 ? 6.948 42.057 0.806 1.00 60.16 552 ALA A CA 1
ATOM 4363 C C . ALA A 1 552 ? 6.585 40.899 -0.137 1.00 60.16 552 ALA A C 1
ATOM 4365 O O . ALA A 1 552 ? 6.176 41.141 -1.267 1.00 60.16 552 ALA A O 1
ATOM 4366 N N . THR A 1 553 ? 6.610 39.653 0.343 1.00 53.69 553 THR A N 1
ATOM 4367 C CA . THR A 1 553 ? 6.167 38.480 -0.427 1.00 53.69 553 THR A CA 1
ATOM 4368 C C . THR A 1 553 ? 4.684 38.570 -0.786 1.00 53.69 553 THR A C 1
ATOM 4370 O O . THR A 1 553 ? 4.322 38.346 -1.934 1.00 53.69 553 THR A O 1
ATOM 4373 N N . LEU A 1 554 ? 3.821 38.965 0.157 1.00 57.28 554 LEU A N 1
ATOM 4374 C CA . LEU A 1 554 ? 2.400 39.207 -0.115 1.00 57.28 554 LEU A CA 1
ATOM 4375 C C . LEU A 1 554 ? 2.191 40.336 -1.129 1.00 57.28 554 LEU A C 1
ATOM 4377 O O . LEU A 1 554 ? 1.265 40.245 -1.924 1.00 57.28 554 LEU A O 1
ATOM 4381 N N . ALA A 1 555 ? 3.027 41.377 -1.127 1.00 56.84 555 ALA A N 1
ATOM 4382 C CA . ALA A 1 555 ? 2.963 42.471 -2.093 1.00 56.84 555 ALA A CA 1
ATOM 4383 C C . ALA A 1 555 ? 3.427 42.045 -3.495 1.00 56.84 555 ALA A C 1
ATOM 4385 O O . ALA A 1 555 ? 2.777 42.408 -4.469 1.00 56.84 555 ALA A O 1
ATOM 4386 N N . VAL A 1 556 ? 4.479 41.225 -3.605 1.00 52.69 556 VAL A N 1
ATOM 4387 C CA . VAL A 1 556 ? 4.932 40.641 -4.882 1.00 52.69 556 VAL A CA 1
ATOM 4388 C C . VAL A 1 556 ? 3.874 39.696 -5.446 1.00 52.69 556 VAL A C 1
ATOM 4390 O O . VAL A 1 556 ? 3.485 39.838 -6.599 1.00 52.69 556 VAL A O 1
ATOM 4393 N N . VAL A 1 557 ? 3.332 38.801 -4.615 1.00 47.53 557 VAL A N 1
ATOM 4394 C CA . VAL A 1 557 ? 2.245 37.890 -5.006 1.00 47.53 557 VAL A CA 1
ATOM 4395 C C . VAL A 1 557 ? 0.995 38.681 -5.400 1.00 47.53 557 VAL A C 1
ATOM 4397 O O . VAL A 1 557 ? 0.361 38.363 -6.395 1.00 47.53 557 VAL A O 1
ATOM 4400 N N . ARG A 1 558 ? 0.655 39.759 -4.684 1.00 53.03 558 ARG A N 1
ATOM 4401 C CA . ARG A 1 558 ? -0.457 40.647 -5.054 1.00 53.03 558 ARG A CA 1
ATOM 4402 C C . ARG A 1 558 ? -0.195 41.350 -6.391 1.00 53.03 558 ARG A C 1
ATOM 4404 O O . ARG A 1 558 ? -1.075 41.347 -7.236 1.00 53.03 558 ARG A O 1
ATOM 4411 N N . ASN A 1 559 ? 0.991 41.900 -6.627 1.00 48.97 559 ASN A N 1
ATOM 4412 C CA . ASN A 1 559 ? 1.285 42.584 -7.889 1.00 48.97 559 ASN A CA 1
ATOM 4413 C C . ASN A 1 559 ? 1.340 41.622 -9.085 1.00 48.97 559 ASN A C 1
ATOM 4415 O O . ASN A 1 559 ? 0.840 41.977 -10.143 1.00 48.97 559 ASN A O 1
ATOM 4419 N N . MET A 1 560 ? 1.840 40.394 -8.909 1.00 44.66 560 MET A N 1
ATOM 4420 C CA . MET A 1 560 ? 1.788 39.351 -9.946 1.00 44.66 560 MET A CA 1
ATOM 4421 C C . MET A 1 560 ? 0.358 38.884 -10.258 1.00 44.66 560 MET A C 1
ATOM 4423 O O . MET A 1 560 ? 0.090 38.449 -11.369 1.00 44.66 560 MET A O 1
ATOM 4427 N N . LEU A 1 561 ? -0.557 38.957 -9.285 1.00 43.28 561 LEU A N 1
ATOM 4428 C CA . LEU A 1 561 ? -1.945 38.503 -9.438 1.00 43.28 561 LEU A CA 1
ATOM 4429 C C . LEU A 1 561 ? -2.912 39.595 -9.923 1.00 43.28 561 LEU A C 1
ATOM 4431 O O . LEU A 1 561 ? -4.022 39.260 -10.327 1.00 43.28 561 LEU A O 1
ATOM 4435 N N . TYR A 1 562 ? -2.539 40.877 -9.831 1.00 46.62 562 TYR A N 1
ATOM 4436 C CA . TYR A 1 562 ? -3.450 42.006 -10.076 1.00 46.62 562 TYR A CA 1
ATOM 4437 C C . TYR A 1 562 ? -2.874 43.126 -10.972 1.00 46.62 562 TYR A C 1
ATOM 4439 O O . TYR A 1 562 ? -3.578 44.107 -11.195 1.00 46.62 562 TYR A O 1
ATOM 4447 N N . GLY A 1 563 ? -1.626 43.044 -11.451 1.00 44.81 563 GLY A N 1
ATOM 4448 C CA . GLY A 1 563 ? -0.983 44.111 -12.231 1.00 44.81 563 GLY A CA 1
ATOM 4449 C C . GLY A 1 563 ? -0.616 43.694 -13.655 1.00 44.81 563 GLY A C 1
ATOM 4450 O O . GLY A 1 563 ? 0.142 42.750 -13.841 1.00 44.81 563 GLY A O 1
ATOM 4451 N N . ASP A 1 564 ? -1.085 44.453 -14.646 1.00 42.12 564 ASP A N 1
ATOM 4452 C CA . ASP A 1 564 ? -0.858 44.219 -16.083 1.00 42.12 564 ASP A CA 1
ATOM 4453 C C . ASP A 1 564 ? 0.474 44.825 -16.594 1.00 42.12 564 ASP A C 1
ATOM 4455 O O . ASP A 1 564 ? 0.578 45.365 -17.692 1.00 42.12 564 ASP A O 1
ATOM 4459 N N . GLY A 1 565 ? 1.521 44.818 -15.759 1.00 40.84 565 GLY A N 1
ATOM 4460 C CA . GLY A 1 565 ? 2.776 45.526 -16.032 1.00 40.84 565 GLY A CA 1
ATOM 4461 C C . GLY A 1 565 ? 4.021 44.708 -15.700 1.00 40.84 565 GLY A C 1
ATOM 4462 O O . GLY A 1 565 ? 4.125 44.124 -14.622 1.00 40.84 565 GLY A O 1
ATOM 4463 N N . ARG A 1 566 ? 4.998 44.706 -16.620 1.00 40.38 566 ARG A N 1
ATOM 4464 C CA . ARG A 1 566 ? 6.310 44.059 -16.448 1.00 40.38 566 ARG A CA 1
ATOM 4465 C C . ARG A 1 566 ? 7.036 44.647 -15.234 1.00 40.38 566 ARG A C 1
ATOM 4467 O O . ARG A 1 566 ? 7.437 45.807 -15.246 1.00 40.38 566 ARG A O 1
ATOM 4474 N N . ALA A 1 567 ? 7.251 43.828 -14.210 1.00 35.62 567 ALA A N 1
ATOM 4475 C CA . ALA A 1 567 ? 8.172 44.132 -13.123 1.00 35.62 567 ALA A CA 1
ATOM 4476 C C . ALA A 1 567 ? 9.559 43.579 -13.485 1.00 35.62 567 ALA A C 1
ATOM 4478 O O . ALA A 1 567 ? 9.694 42.372 -13.676 1.00 35.62 567 ALA A O 1
ATOM 4479 N N . SER A 1 568 ? 10.590 44.425 -13.561 1.00 35.94 568 SER A N 1
ATOM 4480 C CA . SER A 1 568 ? 11.982 43.959 -13.596 1.00 35.94 568 SER A CA 1
ATOM 4481 C C . SER A 1 568 ? 12.612 44.110 -12.217 1.00 35.94 568 SER A C 1
ATOM 4483 O O . SER A 1 568 ? 12.622 45.203 -11.647 1.00 35.94 568 SER A O 1
ATOM 4485 N N . VAL A 1 569 ? 13.163 43.019 -11.697 1.00 33.94 569 VAL A N 1
ATOM 4486 C CA . VAL A 1 569 ? 13.999 43.023 -10.497 1.00 33.94 569 VAL A CA 1
ATOM 4487 C C . VAL A 1 569 ? 15.441 43.142 -10.978 1.00 33.94 569 VAL A C 1
ATOM 4489 O O . VAL A 1 569 ? 15.935 42.218 -11.616 1.00 33.94 569 VAL A O 1
ATOM 4492 N N . MET A 1 570 ? 16.108 44.266 -10.714 1.00 32.91 570 MET A N 1
ATOM 4493 C CA . MET A 1 570 ? 17.570 44.311 -10.794 1.00 32.91 570 MET A CA 1
ATOM 4494 C C . MET A 1 570 ? 18.125 43.980 -9.413 1.00 32.91 570 MET A C 1
ATOM 4496 O O . MET A 1 570 ? 17.788 44.643 -8.430 1.00 32.91 570 MET A O 1
ATOM 4500 N N . CYS A 1 571 ? 18.934 42.928 -9.353 1.00 28.44 571 CYS A N 1
ATOM 4501 C CA . CYS A 1 571 ? 19.791 42.644 -8.214 1.00 28.44 571 CYS A CA 1
ATOM 4502 C C . CYS A 1 571 ? 21.121 43.358 -8.453 1.00 28.44 571 CYS A C 1
ATOM 4504 O O . CYS A 1 571 ? 21.704 43.201 -9.521 1.00 28.44 571 CYS A O 1
ATOM 4506 N N . ASP A 1 572 ? 21.555 44.141 -7.473 1.00 31.95 572 ASP A N 1
ATOM 4507 C CA . ASP A 1 572 ? 22.924 44.646 -7.385 1.00 31.95 572 ASP A CA 1
ATOM 4508 C C . ASP A 1 572 ? 23.683 43.753 -6.389 1.00 31.95 572 ASP A C 1
ATOM 4510 O O . ASP A 1 572 ? 23.072 43.250 -5.436 1.00 31.95 572 ASP A O 1
ATOM 4514 N N . ASP A 1 573 ? 24.973 43.520 -6.621 1.00 34.84 573 ASP A N 1
ATOM 4515 C CA . ASP A 1 573 ? 25.741 42.420 -6.005 1.00 34.84 573 ASP A CA 1
ATOM 4516 C C . ASP A 1 573 ? 26.029 42.587 -4.499 1.00 34.84 573 ASP A C 1
ATOM 4518 O O . ASP A 1 573 ? 26.529 41.661 -3.857 1.00 34.84 573 ASP A O 1
ATOM 4522 N N . ASP A 1 574 ? 25.627 43.700 -3.879 1.00 35.75 574 ASP A N 1
ATOM 4523 C CA . ASP A 1 574 ? 25.746 43.896 -2.434 1.00 35.75 574 ASP A CA 1
ATOM 4524 C C . ASP A 1 574 ? 24.408 43.724 -1.697 1.00 35.75 574 ASP A C 1
ATOM 4526 O O . ASP A 1 574 ? 23.516 44.580 -1.658 1.00 35.75 574 ASP A O 1
ATOM 4530 N N . ILE A 1 575 ? 24.288 42.568 -1.039 1.00 44.56 575 ILE A N 1
ATOM 4531 C CA . ILE A 1 575 ? 23.151 42.162 -0.209 1.00 44.56 575 ILE A CA 1
ATOM 4532 C C . ILE A 1 575 ? 23.003 43.134 0.966 1.00 44.56 575 ILE A C 1
ATOM 4534 O O . ILE A 1 575 ? 23.591 42.924 2.032 1.00 44.56 575 ILE A O 1
ATOM 4538 N N . ARG A 1 576 ? 22.150 44.158 0.827 1.00 34.44 576 ARG A N 1
ATOM 4539 C CA . ARG A 1 576 ? 21.466 44.750 1.992 1.00 34.44 576 ARG A CA 1
ATOM 4540 C C . ARG A 1 576 ? 20.184 45.542 1.740 1.00 34.44 576 ARG A C 1
ATOM 4542 O O . ARG A 1 576 ? 19.442 45.689 2.704 1.00 34.44 576 ARG A O 1
ATOM 4549 N N . ASN A 1 577 ? 19.838 45.961 0.519 1.00 31.94 577 ASN A N 1
ATOM 4550 C CA . ASN A 1 577 ? 18.578 46.682 0.273 1.00 31.94 577 ASN A CA 1
ATOM 4551 C C . ASN A 1 577 ? 17.939 46.322 -1.076 1.00 31.94 577 ASN A C 1
ATOM 4553 O O . ASN A 1 577 ? 18.550 46.491 -2.122 1.00 31.94 577 ASN A O 1
ATOM 4557 N N . VAL A 1 578 ? 16.675 45.886 -1.053 1.00 31.91 578 VAL A N 1
ATOM 4558 C CA . VAL A 1 578 ? 15.843 45.742 -2.260 1.00 31.91 578 VAL A CA 1
ATOM 4559 C C . VAL A 1 578 ? 15.005 47.008 -2.401 1.00 31.91 578 VAL A C 1
ATOM 4561 O O . VAL A 1 578 ? 14.121 47.254 -1.579 1.00 31.91 578 VAL A O 1
ATOM 4564 N N . THR A 1 579 ? 15.269 47.804 -3.437 1.00 31.73 579 THR A N 1
ATOM 4565 C CA . THR A 1 579 ? 14.484 49.006 -3.756 1.00 31.73 579 THR A CA 1
ATOM 4566 C C . THR A 1 579 ? 13.615 48.729 -4.978 1.00 31.73 579 THR A C 1
ATOM 4568 O O . THR A 1 579 ? 14.127 48.409 -6.045 1.00 31.73 579 THR A O 1
ATOM 4571 N N . ILE A 1 580 ? 12.293 48.853 -4.836 1.00 32.75 580 ILE A N 1
ATOM 4572 C CA . ILE A 1 580 ? 11.337 48.676 -5.937 1.00 32.75 580 ILE A CA 1
ATOM 4573 C C . ILE A 1 580 ? 10.988 50.062 -6.490 1.00 32.75 580 ILE A C 1
ATOM 4575 O O . ILE A 1 580 ? 10.355 50.856 -5.794 1.00 32.75 580 ILE A O 1
ATOM 4579 N N . LYS A 1 581 ? 11.386 50.362 -7.733 1.00 29.81 581 LYS A N 1
ATOM 4580 C CA . LYS A 1 581 ? 10.929 51.555 -8.466 1.00 29.81 581 LYS A CA 1
ATOM 4581 C C . LYS A 1 581 ? 9.670 51.223 -9.266 1.00 29.81 581 LYS A C 1
ATOM 4583 O O . LYS A 1 581 ? 9.646 50.246 -10.006 1.00 29.81 581 LYS A O 1
ATOM 4588 N N . LEU A 1 582 ? 8.639 52.053 -9.124 1.00 28.75 582 LEU A N 1
ATOM 4589 C CA . LEU A 1 582 ? 7.393 51.972 -9.887 1.00 28.75 582 LEU A CA 1
ATOM 4590 C C . LEU A 1 582 ? 7.294 53.204 -10.791 1.00 28.75 582 LEU A C 1
ATOM 4592 O O . LEU A 1 582 ? 7.279 54.326 -10.289 1.00 28.75 582 LEU A O 1
ATOM 4596 N N . ASN A 1 583 ? 7.207 52.992 -12.104 1.00 29.14 583 ASN A N 1
ATOM 4597 C CA . ASN A 1 583 ? 6.893 54.046 -13.066 1.00 29.14 583 ASN A CA 1
ATOM 4598 C C . ASN A 1 583 ? 5.403 53.978 -13.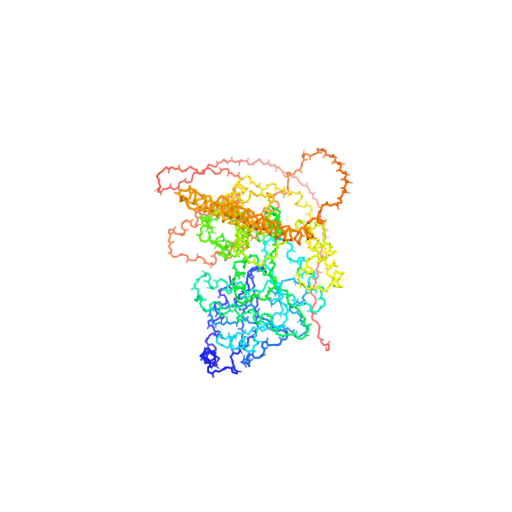402 1.00 29.14 583 ASN A C 1
ATOM 4600 O O . ASN A 1 583 ? 4.915 52.957 -13.879 1.00 29.14 583 ASN A O 1
ATOM 4604 N N . PHE A 1 584 ? 4.683 55.070 -13.155 1.00 26.86 584 PHE A N 1
ATOM 4605 C CA . PHE A 1 584 ? 3.271 55.199 -13.499 1.00 26.86 584 PHE A CA 1
ATOM 4606 C C . PHE A 1 584 ? 3.134 55.979 -14.813 1.00 26.86 584 PHE A C 1
ATOM 4608 O O . PHE A 1 584 ? 3.431 57.172 -14.849 1.00 26.86 584 PHE A O 1
ATOM 4615 N N . MET A 1 585 ? 2.641 55.340 -15.879 1.00 25.66 585 MET A N 1
ATOM 4616 C CA . MET A 1 585 ? 2.051 56.069 -17.007 1.00 25.66 585 MET A CA 1
ATOM 4617 C C . MET A 1 585 ? 0.615 56.463 -16.640 1.00 25.66 585 MET A C 1
ATOM 4619 O O . MET A 1 585 ? -0.214 55.606 -16.339 1.00 25.66 585 MET A O 1
ATOM 4623 N N . ARG A 1 586 ? 0.313 57.766 -16.656 1.00 26.11 586 ARG A N 1
ATOM 4624 C CA . ARG A 1 586 ? -1.059 58.281 -16.531 1.00 26.11 586 ARG A CA 1
ATOM 4625 C C . ARG A 1 586 ? -1.764 58.179 -17.881 1.00 26.11 586 ARG A C 1
ATOM 4627 O O . ARG A 1 586 ? -1.445 58.934 -18.793 1.00 26.11 586 ARG A O 1
ATOM 4634 N N . TYR A 1 587 ? -2.759 57.305 -17.969 1.00 26.97 587 TYR A N 1
ATOM 4635 C CA . TYR A 1 587 ? -3.733 57.285 -19.058 1.00 26.97 587 TYR A CA 1
ATOM 4636 C C . TYR A 1 587 ? -4.918 58.202 -18.690 1.00 26.97 587 TYR A C 1
ATOM 4638 O O . TYR A 1 587 ? -5.477 58.072 -17.599 1.00 26.97 587 TYR A O 1
ATOM 4646 N N . ARG A 1 588 ? -5.277 59.162 -19.556 1.00 26.89 588 ARG A N 1
ATOM 4647 C CA . ARG A 1 588 ? -6.496 59.991 -19.431 1.00 26.89 588 ARG A CA 1
ATOM 4648 C C . ARG A 1 588 ? -7.613 59.350 -20.265 1.00 26.89 588 ARG A C 1
ATOM 4650 O O . ARG A 1 588 ? -7.391 59.179 -21.460 1.00 26.89 588 ARG A O 1
ATOM 4657 N N . PRO A 1 589 ? -8.801 59.056 -19.711 1.00 31.86 589 PRO A N 1
ATOM 4658 C CA . PRO A 1 589 ? -9.940 58.663 -20.527 1.00 31.86 589 PRO A CA 1
ATOM 4659 C C . PRO A 1 589 ? -10.683 59.893 -21.071 1.00 31.86 589 PRO A C 1
ATOM 4661 O O . PRO A 1 589 ? -10.811 60.915 -20.393 1.00 31.86 589 PRO A O 1
ATOM 4664 N N . ALA A 1 590 ? -11.154 59.769 -22.310 1.00 29.09 590 ALA A N 1
ATOM 4665 C CA . ALA A 1 590 ? -11.999 60.735 -23.000 1.00 29.09 590 ALA A CA 1
ATOM 4666 C C . ALA A 1 590 ? -13.457 60.659 -22.508 1.00 29.09 590 ALA A C 1
ATOM 4668 O O . ALA A 1 590 ? -13.976 59.572 -22.253 1.00 29.09 590 ALA A O 1
ATOM 4669 N N . GLN A 1 591 ? -14.103 61.824 -22.397 1.00 32.84 591 GLN A N 1
ATOM 4670 C CA . GLN A 1 591 ? -15.547 61.980 -22.198 1.00 32.84 591 GLN A CA 1
ATOM 4671 C C . GLN A 1 591 ? -16.325 61.492 -23.427 1.00 32.84 591 GLN A C 1
ATOM 4673 O O . GLN A 1 591 ? -15.901 61.730 -24.559 1.00 32.84 591 GLN A O 1
ATOM 4678 N N . LYS A 1 592 ? -17.490 60.878 -23.200 1.00 31.39 592 LYS A N 1
ATOM 4679 C CA . LYS A 1 592 ? -18.554 60.770 -24.202 1.00 31.39 592 LYS A CA 1
ATOM 4680 C C . LYS A 1 592 ? -19.925 60.926 -23.549 1.00 31.39 592 LYS A C 1
ATOM 4682 O O . LYS A 1 592 ? -20.147 60.435 -22.445 1.00 31.39 592 LYS A O 1
ATOM 4687 N N . ASP A 1 593 ? -20.762 61.654 -24.276 1.00 32.00 593 ASP A N 1
ATOM 4688 C CA . ASP A 1 593 ? -22.016 62.287 -23.886 1.00 32.00 593 ASP A CA 1
ATOM 4689 C C . ASP A 1 593 ? -23.211 61.341 -23.700 1.00 32.00 593 ASP A C 1
ATOM 4691 O O . ASP A 1 593 ? -23.254 60.219 -24.209 1.00 32.00 593 ASP A O 1
ATOM 4695 N N . GLU A 1 594 ? -24.195 61.862 -22.968 1.00 33.91 594 GLU A N 1
ATOM 4696 C CA . GLU A 1 594 ? -25.523 61.306 -22.713 1.00 33.91 594 GLU A CA 1
ATOM 4697 C C . GLU A 1 594 ? -26.436 61.354 -23.951 1.00 33.91 594 GLU A C 1
ATOM 4699 O O . GLU A 1 594 ? -26.469 62.351 -24.670 1.00 33.91 594 GLU A O 1
ATOM 4704 N N . ALA A 1 595 ? -27.292 60.335 -24.113 1.00 30.48 595 ALA A N 1
ATOM 4705 C CA . ALA A 1 595 ? -28.618 60.500 -24.710 1.00 30.48 595 ALA A CA 1
ATOM 4706 C C . ALA A 1 595 ? -29.623 59.436 -24.210 1.00 30.48 595 ALA A C 1
ATOM 4708 O O . ALA A 1 595 ? -29.322 58.248 -24.131 1.00 30.48 595 ALA A O 1
ATOM 4709 N N . HIS A 1 596 ? -30.813 59.944 -23.871 1.00 35.03 596 HIS A N 1
ATOM 4710 C CA . HIS A 1 596 ? -32.150 59.361 -23.634 1.00 35.03 596 HIS A CA 1
ATOM 4711 C C . HIS A 1 596 ? -32.515 58.096 -24.455 1.00 35.03 596 HIS A C 1
ATOM 4713 O O . HIS A 1 596 ? -31.972 57.894 -25.527 1.00 35.03 596 HIS A O 1
ATOM 4719 N N . SER A 1 597 ? -33.489 57.223 -24.146 1.00 32.16 597 SER A N 1
ATOM 4720 C CA . SER A 1 597 ? -34.625 57.149 -23.203 1.00 32.16 597 SER A CA 1
ATOM 4721 C C . SER A 1 597 ? -35.294 55.763 -23.352 1.00 32.16 597 SER A C 1
ATOM 4723 O O . SER A 1 597 ? -35.186 55.159 -24.415 1.00 32.16 597 SER A O 1
ATOM 4725 N N . GLY A 1 598 ? -36.088 55.333 -22.358 1.00 28.64 598 GLY A N 1
ATOM 4726 C CA . GLY A 1 598 ? -37.335 54.588 -22.616 1.00 28.64 598 GLY A CA 1
ATOM 4727 C C . GLY A 1 598 ? -37.478 53.174 -22.028 1.00 28.64 598 GLY A C 1
ATOM 4728 O O . GLY A 1 598 ? -36.749 52.265 -22.397 1.00 28.64 598 GLY A O 1
ATOM 4729 N N . GLY A 1 599 ? -38.529 52.977 -21.214 1.00 27.41 599 GLY A N 1
ATOM 4730 C CA . GLY A 1 599 ? -39.323 51.733 -21.231 1.00 27.41 599 GLY A CA 1
ATOM 4731 C C . GLY A 1 599 ? -39.238 50.784 -20.024 1.00 27.41 599 GLY A C 1
ATOM 4732 O O . GLY A 1 599 ? -38.462 49.843 -20.012 1.00 27.41 599 GLY A O 1
ATOM 4733 N N . ASN A 1 600 ? -40.123 50.999 -19.049 1.00 30.52 600 ASN A N 1
ATOM 4734 C CA . ASN A 1 600 ? -40.495 50.146 -17.897 1.00 30.52 600 ASN A CA 1
ATOM 4735 C C . ASN A 1 600 ? -41.337 48.899 -18.344 1.00 30.52 600 ASN A C 1
ATOM 4737 O O . ASN A 1 600 ? -41.753 48.885 -19.500 1.00 30.52 600 ASN A O 1
ATOM 4741 N N . PRO A 1 601 ? -41.895 48.021 -17.464 1.00 50.59 601 PRO A N 1
ATOM 4742 C CA . PRO A 1 601 ? -41.386 47.315 -16.267 1.00 50.59 601 PRO A CA 1
ATOM 4743 C C . PRO A 1 601 ? -41.847 45.820 -16.144 1.00 50.59 601 PRO A C 1
ATOM 4745 O O . PRO A 1 601 ? -42.614 45.313 -16.952 1.00 50.59 601 PRO A O 1
ATOM 4748 N N . ARG A 1 602 ? -41.520 45.217 -14.979 1.00 28.48 602 ARG A N 1
ATOM 4749 C CA . ARG A 1 602 ? -42.189 44.103 -14.245 1.00 28.48 602 ARG A CA 1
ATOM 4750 C C . ARG A 1 602 ? -41.853 42.657 -14.646 1.00 28.48 602 ARG A C 1
ATOM 4752 O O . ARG A 1 602 ? -42.305 42.173 -15.668 1.00 28.48 602 ARG A O 1
ATOM 4759 N N . CYS A 1 603 ? -41.300 41.904 -13.685 1.00 26.75 603 CYS A N 1
ATOM 4760 C CA . CYS A 1 603 ? -42.082 40.872 -12.987 1.00 26.75 603 CYS A CA 1
ATOM 4761 C C . CYS A 1 603 ? -41.436 40.466 -11.646 1.00 26.75 603 CYS A C 1
ATOM 4763 O O . CYS A 1 603 ? -40.276 40.074 -11.582 1.00 26.75 603 CYS A O 1
ATOM 4765 N N . LEU A 1 604 ? -42.218 40.581 -10.571 1.00 28.50 604 LEU A N 1
ATOM 4766 C CA . LEU A 1 604 ? -41.976 40.005 -9.248 1.00 28.50 604 LEU A CA 1
ATOM 4767 C C . LEU A 1 604 ? -42.329 38.514 -9.287 1.00 28.50 604 LEU A C 1
ATOM 4769 O O . LEU A 1 604 ? -43.421 38.175 -9.738 1.00 28.50 604 LEU A O 1
ATOM 4773 N N . MET A 1 605 ? -41.496 37.648 -8.707 1.00 26.19 605 MET A N 1
ATOM 4774 C CA . MET A 1 605 ? -41.990 36.400 -8.123 1.00 26.19 605 MET A CA 1
ATOM 4775 C C . MET A 1 605 ? -41.192 36.009 -6.874 1.00 26.19 605 MET A C 1
ATOM 4777 O O . MET A 1 605 ? -40.010 35.687 -6.911 1.00 26.19 605 MET A O 1
ATOM 4781 N N . SER A 1 606 ? -41.909 36.084 -5.758 1.00 25.34 606 SER A N 1
ATOM 4782 C CA . SER A 1 606 ? -41.638 35.478 -4.459 1.00 25.34 606 SER A CA 1
ATOM 4783 C C . SER A 1 606 ? -41.978 33.993 -4.531 1.00 25.34 606 SER A C 1
ATOM 4785 O O . SER A 1 606 ? -43.070 33.679 -4.998 1.00 25.34 606 SER A O 1
ATOM 4787 N N . LEU A 1 607 ? -41.141 33.105 -3.984 1.00 25.91 607 LEU A N 1
ATOM 4788 C CA . LEU A 1 607 ? -41.614 31.810 -3.495 1.00 25.91 607 LEU A CA 1
ATOM 4789 C C . LEU A 1 607 ? -40.926 31.397 -2.189 1.00 25.91 607 LEU A C 1
ATOM 4791 O O . LEU A 1 607 ? -39.711 31.470 -2.014 1.00 25.91 607 LEU A O 1
ATOM 4795 N N . ARG A 1 608 ? -41.805 31.004 -1.268 1.00 25.50 608 ARG A N 1
ATOM 4796 C CA . ARG A 1 608 ? -41.595 30.560 0.105 1.00 25.50 608 ARG A CA 1
ATOM 4797 C C . ARG A 1 608 ? -41.083 29.117 0.167 1.00 25.50 608 ARG A C 1
ATOM 4799 O O . ARG A 1 608 ? -41.394 28.293 -0.683 1.00 25.50 608 ARG A O 1
ATOM 4806 N N . SER A 1 609 ? -40.402 28.835 1.276 1.00 28.59 609 SER A N 1
ATOM 4807 C CA . SER A 1 609 ? -40.217 27.515 1.895 1.00 28.59 609 SER A CA 1
ATOM 4808 C C . SER A 1 609 ? -41.550 26.802 2.178 1.00 28.59 609 SER A C 1
ATOM 4810 O O . SER A 1 609 ? -42.551 27.473 2.454 1.00 28.59 609 SER A O 1
ATOM 4812 N N . PRO A 1 610 ? -41.534 25.458 2.241 1.00 36.66 610 PRO A N 1
ATOM 4813 C CA . PRO A 1 610 ? -42.233 24.813 3.340 1.00 36.66 610 PRO A CA 1
ATOM 4814 C C . PRO A 1 610 ? -41.403 23.773 4.105 1.00 36.66 610 PRO A C 1
ATOM 4816 O O . PRO A 1 610 ? -40.573 23.024 3.594 1.00 36.66 610 PRO A O 1
ATOM 4819 N N . SER A 1 611 ? -41.729 23.774 5.388 1.00 28.75 611 SER A N 1
ATOM 4820 C CA . SER A 1 611 ? -41.385 22.902 6.496 1.00 28.75 611 SER A CA 1
ATOM 4821 C C . SER A 1 611 ? -41.875 21.454 6.372 1.00 28.75 611 SER A C 1
ATOM 4823 O O . SER A 1 611 ? -42.941 21.195 5.830 1.00 28.75 611 SER A O 1
ATOM 4825 N N . ALA A 1 612 ? -41.093 20.569 7.002 1.00 31.86 612 ALA A N 1
ATOM 4826 C CA . ALA A 1 612 ? -41.457 19.449 7.879 1.00 31.86 612 ALA A CA 1
ATOM 4827 C C . ALA A 1 612 ? -42.817 18.740 7.711 1.00 31.86 612 ALA A C 1
ATOM 4829 O O . ALA A 1 612 ? -43.870 19.347 7.875 1.00 31.86 612 ALA A O 1
ATOM 4830 N N . ASN A 1 613 ? -42.764 17.405 7.640 1.00 30.80 613 ASN A N 1
ATOM 4831 C CA . ASN A 1 613 ? -43.757 16.549 8.285 1.00 30.80 613 ASN A CA 1
ATOM 4832 C C . ASN A 1 613 ? -43.131 15.262 8.844 1.00 30.80 613 ASN A C 1
ATOM 4834 O O . ASN A 1 613 ? -42.147 14.739 8.324 1.00 30.80 613 ASN A O 1
ATOM 4838 N N . ARG A 1 614 ? -43.705 14.834 9.968 1.00 32.31 614 ARG A N 1
ATOM 4839 C CA . ARG A 1 614 ? -43.343 13.734 10.871 1.00 32.31 614 ARG A CA 1
ATOM 4840 C C . ARG A 1 614 ? -44.519 12.742 10.889 1.00 32.31 614 ARG A C 1
ATOM 4842 O O . ARG A 1 614 ? -45.634 13.178 10.620 1.00 32.31 614 ARG A O 1
ATOM 4849 N N . LEU A 1 615 ? -44.260 11.515 11.366 1.00 34.81 615 LEU A N 1
ATOM 4850 C CA . LEU A 1 615 ? -45.170 10.360 11.575 1.00 34.81 615 LEU A CA 1
ATOM 4851 C C . LEU A 1 615 ? -45.328 9.509 10.301 1.00 34.81 615 LEU A C 1
ATOM 4853 O O . LEU A 1 615 ? -45.618 10.053 9.243 1.00 34.81 615 LEU A O 1
ATOM 4857 N N . LEU A 1 616 ? -45.085 8.195 10.297 1.00 38.16 616 LEU A N 1
ATOM 4858 C CA . LEU A 1 616 ? -45.266 7.150 11.322 1.00 38.16 616 LEU A CA 1
ATOM 4859 C C . LEU A 1 616 ? -43.998 6.375 11.705 1.00 38.16 616 LEU A C 1
ATOM 4861 O O . LEU A 1 616 ? -43.139 6.167 10.820 1.00 38.16 616 LEU A O 1
#

pLDDT: mean 79.95, std 23.24, range [25.34, 98.75]

Secondary structure (DSSP, 8-state):
-HHHHHHHHHHHHHHHHHHTSHHHHHHHHHTTTTGGG-EEEEEEEEE--SSTTSPP-GGGEEEEEEEEE-GGGGGSTTEEEEEE-SSEEEEEEEPTT--TTS-SS-S-HHHHHHHHEEEEEEEEHHHHHHHHHHH-S-SS-EEEEEE-TTSSHHHHHHHHHTSTTEEEEE--HHHHHHHHHHHTTSS-HHHHHHHHHHHHHHHT---TT-SEEEEEPPGGGGGGHHHHHHH-TTSEEEEEE--HHHHHHHHHHHHHHSHHHHHHHHHHH-HHHHHH-HHHHHHHHHHHTTTT--TTS---TTT--HHHHHHHHHHHHHHHHHHHHHTT--EEEEEHHHHHHSHHHHHHHHHHHTT--GGGHHHHHGGGGS-TTTTS---GGG----PPPHHHHHHHHHHHHHTT-PPTTS------SHHHHHHHHHHHHHHHHHHHHHHHHHHHHHHHSTTS-HHHHHHHHHHHHHHHHHHHHHHHHHHHHHHHHHHHHHGGGS-------------------SSSHHHHHHHHHHHHHHHHHHHHTS-----HHHHHHHHHHHHHHHHHHH--S----PPPSSTT----------PPPPP-------------------------

Sequence (616 aa):
MFRILRRLVLTIQKFTWAVSGVERIRRDAARGLQFKQSAHVQEIFWKRKFLDHSVADTSNFITTHKAFRPPSCIFKPNVSLYCMTRREAVFVETKESENVYRSQNSWFLYQNQYHHAVNVITMPLASFHKIASDVGNPRVPVTWMGCTMRSGSTLISQMMSRISGMLVLPEPDAITTLGFLYKTKQIQANEYQQLLASCVRLLCKPDDRYSAVFVKTRPCVTSLMEDIMKAFPRFRYLFMYRNSSKSIMSSLSLLHQDKAPMALCFIMDSDILSTIFPLLRSYFYYYNVFLNEKSHAGINGKKLSTTGILTAAWAASVAQIAELRYRGYNVGSILYEDFMNNPRRSLSVLLKILDIRSEHLPAAAEALKVDFNKGVSHEVFMDGRRSMCTDNRLEADSILKSYGLSKLGERYEISVVVEVVVVVVVVVVAAAAAAAAAAAAAVAVATTTPIISTAAAAAVVVVVVVVVVVVVVVVVVVVVVVVREKSDVFMFYYDDDDDDDDDDDDDDDDDDCVDRKSNNLLQSIQTFRYYTEQMRVSLTSKCNTCKQRQKATLAVVRNMLYGDGRASVMCDDDIRNVTIKLNFMRYRPAQKDEAHSGGNPRCLMSLRSPSANRLL

Foldseek 3Di:
DLVVVLVVLVVVQVVVCVVVVVVVQCVCQLVVNCQQQQWWKWFFPDADDPDLPDFFDPSRTDTHTDGGGHPCVCVQQQKAFAADDLFWTKIFGFPSPDRLQDDPVDLASNNSRRVRGGIMIIGTVVSLLVVLVVQPAQPAAEAEEAEAAPLCVSLLLLLQVLFFQEREHHARSHLVNLLVCVLVVVDDPVSSLSSNSSNNSSNNGDDPRHRYYYYYHDLLQLVCVVSVCVSCVRHAAEYGYEAQQVRLLVVVVVLVLDLVSVVLLVLQQDPVSCVVVLVSQVVLLVNQASSLDDPQLPDDSSNDHSLLSSLNSRLSNLLSVLVCVVVVRNYHYHYSVLCVVPVLVSLQLVCVSSVHDCVSSVSSCVSVVDPPVVVSPVPVPPPDPPPDPPVSQVSSQSSNVSSVHDGRRDDDDSDNPVVVLVVVVVVLVVVLVVLVVVLVVVLVVVVVDPPDDPVVSVVSVVVSVVVSVVSVVVSVVVSCVVCVVVCVVVVVRDDDDDDDDDDDDDDDDDDDDPDPPVVVLVVSVVVVVVVVVVVVVPDPDPDPVVVVVVVVVVVVVCCVSPPPDDFDFDDDPDPDDGDGDDDDDDDDDDDDDDDDDDDDDDDDDDDDDDDDDDDD

Organism: NCBI:txid1093978

Radius of gyration: 32.92 Å; chains: 1; bounding box: 107×109×78 Å

InterPro domains:
  IPR027417 P-loop containing nucleoside triphosphate hydrolase [G3DSA:3.40.50.300] (137-390)
  IPR027417 P-loop containing nucleoside triphosphate hydrolase [SSF52540] (141-357)